Protein AF-0000000076131526 (afdb_homodimer)

Solvent-accessible surface area (backbone atoms only — not comparable to full-atom values): 26332 Å² total; per-residue (Å²): 131,82,72,80,67,79,78,56,76,52,78,87,65,63,41,66,44,86,69,46,76,31,70,65,86,39,47,42,30,48,16,34,36,66,45,84,87,48,29,35,40,35,21,14,35,76,71,15,29,39,41,30,22,38,71,86,49,45,79,68,53,67,37,82,45,100,38,30,42,24,18,37,30,66,38,59,74,54,42,28,35,43,32,20,13,24,95,30,91,54,31,29,35,39,31,29,30,62,86,79,58,37,80,68,50,72,46,79,51,94,40,39,26,19,12,36,32,76,53,81,68,22,42,37,32,32,21,42,65,52,8,34,32,35,30,36,68,84,79,63,48,73,48,76,42,27,72,56,68,31,70,74,73,22,22,34,27,66,55,92,66,32,35,38,35,26,33,36,91,76,24,30,39,40,33,23,34,73,78,41,45,78,74,44,71,41,72,46,66,90,72,36,23,40,25,27,15,33,30,46,49,96,67,43,38,33,41,32,22,7,28,78,54,14,30,31,37,37,30,36,70,81,54,77,48,71,43,80,66,43,35,50,92,75,70,38,52,42,25,34,17,35,30,60,38,72,54,72,40,29,39,38,39,27,17,21,78,71,28,35,30,39,34,24,38,60,88,130,82,72,80,68,78,78,56,77,52,78,88,65,62,42,66,43,84,70,46,76,31,68,65,85,40,46,41,30,47,15,35,35,67,45,84,87,48,29,36,38,34,21,14,35,77,72,15,27,38,41,32,22,38,72,87,48,44,80,67,53,66,38,81,45,99,37,32,42,22,19,37,32,68,38,59,74,55,41,28,36,41,31,20,12,25,94,31,92,54,33,31,35,40,31,30,30,61,87,78,59,38,79,68,49,73,45,80,50,94,39,38,24,20,12,36,33,76,54,81,70,23,42,38,32,33,21,41,64,52,8,34,33,36,31,36,70,84,78,62,50,75,48,77,40,26,73,56,69,31,68,74,71,24,22,33,26,63,56,92,66,33,34,37,36,26,33,37,89,77,26,29,39,38,34,22,34,76,79,39,46,79,75,43,69,41,73,47,67,91,74,36,22,39,25,27,17,34,29,48,48,96,68,43,38,33,42,32,23,8,28,78,54,15,28,30,37,36,29,38,70,81,54,79,50,71,44,80,66,43,35,49,92,74,71,37,50,42,25,33,19,34,30,60,38,73,56,72,41,29,40,39,40,29,18,22,79,72,25,35,30,40,35,24,39,59,89

Nearest PDB structures (foldseek):
  8suc-assembly1_A  TM=8.404E-01  e=1.034E-12  Caenorhabditis elegans
  7nyq-assembly1_A  TM=8.562E-01  e=6.542E-12  Drosophila melanogaster
  4zlr-assembly1_A  TM=7.953E-01  e=2.601E-12  Drosophila melanogaster
  5ex7-assembly1_A  TM=7.781E-01  e=1.196E-12  Drosophila melanogaster
  8pv4-assembly1_CU  TM=5.877E-01  e=6.198E-07  Thermochaetoides thermophila DSM 1495

Organism: Mytilus edulis (NCBI:txid6550)

pLDDT: mean 92.7, std 11.97, range [19.66, 98.88]

Structure (mmCIF, N/CA/C/O backbone):
data_AF-0000000076131526-model_v1
#
loop_
_entity.id
_entity.type
_entity.pdbx_description
1 polymer 'Uncharacterized protein'
#
loop_
_atom_site.group_PDB
_atom_site.id
_atom_site.type_symbol
_atom_site.label_atom_id
_atom_site.label_alt_id
_atom_site.label_comp_id
_atom_site.label_asym_id
_atom_site.label_entity_id
_atom_site.label_seq_id
_atom_site.pdbx_PDB_ins_code
_atom_site.Cartn_x
_atom_site.Cartn_y
_atom_site.Cartn_z
_atom_site.occupancy
_atom_site.B_iso_or_equiv
_atom_site.auth_seq_id
_atom_site.auth_comp_id
_atom_site.auth_asym_id
_atom_site.auth_atom_id
_atom_site.pdbx_PDB_model_num
ATOM 1 N N . MET A 1 1 ? 33.469 11.25 -7.633 1 19.66 1 MET A N 1
ATOM 2 C CA . MET A 1 1 ? 33.25 10.289 -6.555 1 19.66 1 MET A CA 1
ATOM 3 C C . MET A 1 1 ? 32.062 9.375 -6.891 1 19.66 1 MET A C 1
ATOM 5 O O . MET A 1 1 ? 31.016 9.836 -7.32 1 19.66 1 MET A O 1
ATOM 9 N N . MET A 1 2 ? 32.281 8.062 -7.137 1 20.73 2 MET A N 1
ATOM 10 C CA . MET A 1 2 ? 31.359 7.066 -7.664 1 20.73 2 MET A CA 1
ATOM 11 C C . MET A 1 2 ? 30.172 6.871 -6.719 1 20.73 2 MET A C 1
ATOM 13 O O . MET A 1 2 ? 30.359 6.695 -5.516 1 20.73 2 MET A O 1
ATOM 17 N N . VAL A 1 3 ? 29.125 7.43 -6.988 1 23.92 3 VAL A N 1
ATOM 18 C CA . VAL A 1 3 ? 27.891 7.285 -6.215 1 23.92 3 VAL A CA 1
ATOM 19 C C . VAL A 1 3 ? 27.672 5.816 -5.855 1 23.92 3 VAL A C 1
ATOM 21 O O . VAL A 1 3 ? 27.734 4.941 -6.723 1 23.92 3 VAL A O 1
ATOM 24 N N . PRO A 1 4 ? 27.875 5.504 -4.602 1 30.14 4 PRO A N 1
ATOM 25 C CA . PRO A 1 4 ? 27.797 4.078 -4.277 1 30.14 4 PRO A CA 1
ATOM 26 C C . PRO A 1 4 ? 26.531 3.412 -4.82 1 30.14 4 PRO A C 1
ATOM 28 O O . PRO A 1 4 ? 25.453 3.986 -4.734 1 30.14 4 PRO A O 1
ATOM 31 N N . THR A 1 5 ? 26.578 2.613 -5.855 1 31.25 5 THR A N 1
ATOM 32 C CA . THR A 1 5 ? 25.578 1.788 -6.523 1 31.25 5 THR A CA 1
ATOM 33 C C . THR A 1 5 ? 24.781 0.97 -5.512 1 31.25 5 THR A C 1
ATOM 35 O O . THR A 1 5 ? 25.359 0.249 -4.695 1 31.25 5 THR A O 1
ATOM 38 N N . VAL A 1 6 ? 23.797 1.406 -4.98 1 34.38 6 VAL A N 1
ATOM 39 C CA . VAL A 1 6 ? 22.953 0.551 -4.152 1 34.38 6 VAL A CA 1
ATOM 40 C C . VAL A 1 6 ? 23.109 -0.905 -4.586 1 34.38 6 VAL A C 1
ATOM 42 O O . VAL A 1 6 ? 22.875 -1.247 -5.742 1 34.38 6 VAL A O 1
ATOM 45 N N . GLN A 1 7 ? 23.969 -1.672 -3.98 1 39.41 7 GLN A N 1
ATOM 46 C CA . GLN A 1 7 ? 24.328 -3.047 -4.305 1 39.41 7 GLN A CA 1
ATOM 47 C C . GLN A 1 7 ? 23.078 -3.932 -4.418 1 39.41 7 GLN A C 1
ATOM 49 O O . GLN A 1 7 ? 22.406 -4.191 -3.42 1 39.41 7 GLN A O 1
ATOM 54 N N . LEU A 1 8 ? 22.297 -3.92 -5.477 1 50.59 8 LEU A N 1
ATOM 55 C CA . LEU A 1 8 ? 21.328 -4.914 -5.926 1 50.59 8 LEU A CA 1
ATOM 56 C C . LEU A 1 8 ? 21.781 -6.324 -5.578 1 50.59 8 LEU A C 1
ATOM 58 O O . LEU A 1 8 ? 22.938 -6.676 -5.812 1 50.59 8 LEU A O 1
ATOM 62 N N . ARG A 1 9 ? 21.172 -6.918 -4.562 1 59.69 9 ARG A N 1
ATOM 63 C CA . ARG A 1 9 ? 21.562 -8.305 -4.32 1 59.69 9 ARG A CA 1
ATOM 64 C C . ARG A 1 9 ? 21.625 -9.094 -5.625 1 59.69 9 ARG A C 1
ATOM 66 O O . ARG A 1 9 ? 20.625 -9.234 -6.316 1 59.69 9 ARG A O 1
ATOM 73 N N . SER A 1 10 ? 22.828 -9.344 -6.008 1 79.06 10 SER A N 1
ATOM 74 C CA . SER A 1 10 ? 23.062 -10.234 -7.137 1 79.06 10 SER A CA 1
ATOM 75 C C . SER A 1 10 ? 22.469 -11.617 -6.887 1 79.06 10 SER A C 1
ATOM 77 O O . SER A 1 10 ? 22.422 -12.078 -5.746 1 79.06 10 SER A O 1
ATOM 79 N N . ILE A 1 11 ? 21.719 -12.203 -7.93 1 87.12 11 ILE A N 1
ATOM 80 C CA . ILE A 1 11 ? 21.016 -13.469 -7.812 1 87.12 11 ILE A CA 1
ATOM 81 C C . ILE A 1 11 ? 21.953 -14.539 -7.262 1 87.12 11 ILE A C 1
ATOM 83 O O . ILE A 1 11 ? 21.5 -15.516 -6.656 1 87.12 11 ILE A O 1
ATOM 87 N N . GLU A 1 12 ? 23.312 -14.336 -7.336 1 88.81 12 GLU A N 1
ATOM 88 C CA . GLU A 1 12 ? 24.281 -15.336 -6.918 1 88.81 12 GLU A CA 1
ATOM 89 C C . GLU A 1 12 ? 24.344 -15.453 -5.398 1 88.81 12 GLU A C 1
ATOM 91 O O . GLU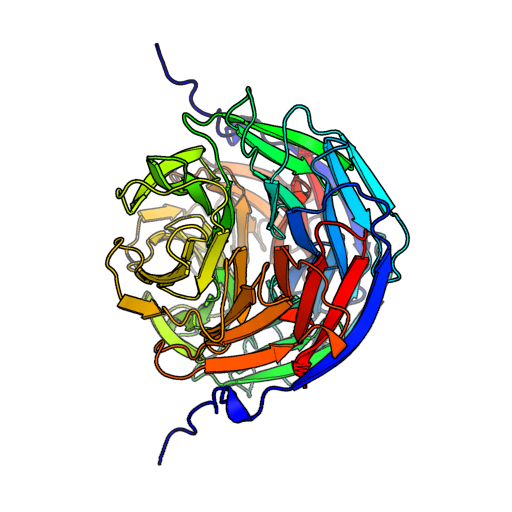 A 1 12 ? 24.719 -16.5 -4.867 1 88.81 12 GLU A O 1
ATOM 96 N N . ASN A 1 13 ? 23.922 -14.477 -4.754 1 89.56 13 ASN A N 1
ATOM 97 C CA . ASN A 1 13 ? 24.094 -14.461 -3.305 1 89.56 13 ASN A CA 1
ATOM 98 C C . ASN A 1 13 ? 22.766 -14.703 -2.59 1 89.56 13 ASN A C 1
ATOM 100 O O . ASN A 1 13 ? 22.703 -14.68 -1.358 1 89.56 13 ASN A O 1
ATOM 104 N N . ILE A 1 14 ? 21.75 -14.984 -3.273 1 94.44 14 ILE A N 1
ATOM 105 C CA . ILE A 1 14 ? 20.438 -15.156 -2.66 1 94.44 14 ILE A CA 1
ATOM 106 C C . ILE A 1 14 ? 20.281 -16.594 -2.182 1 94.44 14 ILE A C 1
ATOM 108 O O . ILE A 1 14 ? 20.5 -17.547 -2.947 1 94.44 14 ILE A O 1
ATOM 112 N N . LYS A 1 15 ? 20.016 -16.766 -0.944 1 94.44 15 LYS A N 1
ATOM 113 C CA . LYS A 1 15 ? 19.75 -18.062 -0.343 1 94.44 15 LYS A CA 1
ATOM 114 C C . LYS A 1 15 ? 18.422 -18.062 0.411 1 94.44 15 LYS A C 1
ATOM 116 O O . LYS A 1 15 ? 18.062 -17.062 1.037 1 94.44 15 LYS A O 1
ATOM 121 N N . LEU A 1 16 ? 17.75 -19.188 0.298 1 97.44 16 LEU A N 1
ATOM 122 C CA . LEU A 1 16 ? 16.484 -19.328 1 1 97.44 16 LEU A CA 1
ATOM 123 C C . LEU A 1 16 ? 16.562 -20.453 2.037 1 97.44 16 LEU A C 1
ATOM 125 O O . LEU A 1 16 ? 17.094 -21.516 1.762 1 97.44 16 LEU A O 1
ATOM 129 N N . THR A 1 17 ? 16.109 -20.141 3.219 1 97 17 THR A N 1
ATOM 130 C CA . THR A 1 17 ? 16.031 -21.125 4.289 1 97 17 THR A CA 1
ATOM 131 C C . THR A 1 17 ? 14.594 -21.281 4.781 1 97 17 THR A C 1
ATOM 133 O O . THR A 1 17 ? 13.859 -20.297 4.91 1 97 17 THR A O 1
ATOM 136 N N . LEU A 1 18 ? 14.234 -22.531 5.02 1 97.44 18 LEU A N 1
ATOM 137 C CA . LEU A 1 18 ? 12.867 -22.781 5.461 1 97.44 18 LEU A CA 1
ATOM 138 C C . LEU A 1 18 ? 12.609 -22.156 6.824 1 97.44 18 LEU A C 1
ATOM 140 O O . LEU A 1 18 ? 13.367 -22.359 7.77 1 97.44 18 LEU A O 1
ATOM 144 N N . HIS A 1 19 ? 11.625 -21.359 6.867 1 96.44 19 HIS A N 1
ATOM 145 C CA . HIS A 1 19 ? 11.203 -20.734 8.117 1 96.44 19 HIS A CA 1
ATOM 146 C C . HIS A 1 19 ? 10.07 -21.516 8.766 1 96.44 19 HIS A C 1
ATOM 148 O O . HIS A 1 19 ? 10.125 -21.828 9.961 1 96.44 19 HIS A O 1
ATOM 154 N N . LYS A 1 20 ? 9.086 -21.844 7.91 1 95.69 20 LYS A N 1
ATOM 155 C CA . LYS A 1 20 ? 7.898 -22.516 8.438 1 95.69 20 LYS A CA 1
ATOM 156 C C . LYS A 1 20 ? 7.117 -23.203 7.32 1 95.69 20 LYS A C 1
ATOM 158 O O . LYS A 1 20 ? 7.129 -22.75 6.176 1 95.69 20 LYS A O 1
ATOM 163 N N . THR A 1 21 ? 6.469 -24.281 7.684 1 96.44 21 THR A N 1
ATOM 164 C CA . THR A 1 21 ? 5.504 -24.938 6.812 1 96.44 21 THR A CA 1
ATOM 165 C C . THR A 1 21 ? 4.086 -24.766 7.348 1 96.44 21 THR A C 1
ATOM 167 O O . THR A 1 21 ? 3.842 -24.953 8.547 1 96.44 21 THR A O 1
ATOM 170 N N . ILE A 1 22 ? 3.191 -24.359 6.5 1 95.94 22 ILE A N 1
ATOM 171 C CA . ILE A 1 22 ? 1.797 -24.125 6.859 1 95.94 22 ILE A CA 1
ATOM 172 C C . ILE A 1 22 ? 0.922 -25.219 6.254 1 95.94 22 ILE A C 1
ATOM 174 O O . ILE A 1 22 ? 1.006 -25.5 5.055 1 95.94 22 ILE A O 1
ATOM 178 N N . ASN A 1 23 ? 0.152 -25.859 7.047 1 95.56 23 ASN A N 1
ATOM 179 C CA . ASN A 1 23 ? -0.915 -26.719 6.547 1 95.56 23 ASN A CA 1
ATOM 180 C C . ASN A 1 23 ? -2.16 -25.922 6.184 1 95.56 23 ASN A C 1
ATOM 182 O O . ASN A 1 23 ? -2.902 -25.484 7.066 1 95.56 23 ASN A O 1
ATOM 186 N N . THR A 1 24 ? -2.43 -25.766 4.953 1 93 24 THR A N 1
ATOM 187 C CA . THR A 1 24 ? -3.461 -24.844 4.484 1 93 24 THR A CA 1
ATOM 188 C C . THR A 1 24 ? -4.848 -25.469 4.629 1 93 24 THR A C 1
ATOM 190 O O . THR A 1 24 ? -5.859 -24.766 4.547 1 93 24 THR A O 1
ATOM 193 N N . LYS A 1 25 ? -4.938 -26.859 4.828 1 86.38 25 LYS A N 1
ATOM 194 C CA . LYS A 1 25 ? -6.195 -27.594 4.957 1 86.38 25 LYS A CA 1
ATOM 195 C C . LYS A 1 25 ? -7.105 -27.328 3.758 1 86.38 25 LYS A C 1
ATOM 197 O O . LYS A 1 25 ? -8.328 -27.469 3.857 1 86.38 25 LYS A O 1
ATOM 202 N N . GLY A 1 26 ? -6.566 -26.766 2.703 1 82 26 GLY A N 1
ATOM 203 C CA . GLY A 1 26 ? -7.324 -26.484 1.492 1 82 26 GLY A CA 1
ATOM 204 C C . GLY A 1 26 ? -7.145 -27.562 0.427 1 82 26 GLY A C 1
ATOM 205 O O . GLY A 1 26 ? -6.172 -28.312 0.458 1 82 26 GLY A O 1
ATOM 206 N N . GLU A 1 27 ? -8.117 -27.547 -0.435 1 84.06 27 GLU A N 1
ATOM 207 C CA . GLU A 1 27 ? -8.039 -28.453 -1.567 1 84.06 27 GLU A CA 1
ATOM 208 C C . GLU A 1 27 ? -7.641 -27.719 -2.846 1 84.06 27 GLU A C 1
ATOM 210 O O . GLU A 1 27 ? -8.414 -26.922 -3.373 1 84.06 27 GLU A O 1
ATOM 215 N N . ARG A 1 28 ? -6.43 -27.969 -3.293 1 93.56 28 ARG A N 1
ATOM 216 C CA . ARG A 1 28 ? -5.883 -27.375 -4.504 1 93.56 28 ARG A CA 1
ATOM 217 C C . ARG A 1 28 ? -5.66 -25.875 -4.316 1 93.56 28 ARG A C 1
ATOM 219 O O . ARG A 1 28 ? -6.441 -25.062 -4.816 1 93.56 28 ARG A O 1
ATOM 226 N N . ILE A 1 29 ? -4.633 -25.531 -3.689 1 97.31 29 ILE A N 1
ATOM 227 C CA . ILE A 1 29 ? -4.262 -24.141 -3.447 1 97.31 29 ILE A CA 1
ATOM 228 C C . ILE A 1 29 ? -3.646 -23.531 -4.711 1 97.31 29 ILE A C 1
ATOM 230 O O . ILE A 1 29 ? -2.639 -24.031 -5.215 1 97.31 29 ILE A O 1
ATOM 234 N N . VAL A 1 30 ? -4.266 -22.422 -5.184 1 97.62 30 VAL A N 1
ATOM 235 C CA . VAL A 1 30 ? -3.852 -21.938 -6.5 1 97.62 30 VAL A CA 1
ATOM 236 C C . VAL A 1 30 ? -3.371 -20.484 -6.395 1 97.62 30 VAL A C 1
ATOM 238 O O . VAL A 1 30 ? -2.793 -19.953 -7.34 1 97.62 30 VAL A O 1
ATOM 241 N N . GLY A 1 31 ? -3.555 -19.781 -5.297 1 98.25 31 GLY A N 1
ATOM 242 C CA . GLY A 1 31 ? -3.07 -18.438 -5.02 1 98.25 31 GLY A CA 1
ATOM 243 C C . GLY A 1 31 ? -2.656 -18.234 -3.572 1 98.25 31 GLY A C 1
ATOM 244 O O . GLY A 1 31 ? -3.18 -18.906 -2.676 1 98.25 31 GLY A O 1
ATOM 245 N N . CYS A 1 32 ? -1.707 -17.312 -3.387 1 98.31 32 CYS A N 1
ATOM 246 C CA . CYS A 1 32 ? -1.32 -16.984 -2.018 1 98.31 32 CYS A CA 1
ATOM 247 C C . CYS A 1 32 ? -0.725 -15.594 -1.935 1 98.31 32 CYS A C 1
ATOM 249 O O . CYS A 1 32 ? -0.198 -15.078 -2.924 1 98.31 32 CYS A O 1
ATOM 251 N N . CYS A 1 33 ? -0.903 -15.008 -0.796 1 98.06 33 CYS A N 1
ATOM 252 C CA . CYS A 1 33 ? -0.229 -13.75 -0.483 1 98.06 33 CYS A CA 1
ATOM 253 C C . CYS A 1 33 ? -0.116 -13.555 1.024 1 98.06 33 CYS A C 1
ATOM 255 O O . CYS A 1 33 ? -0.626 -14.359 1.801 1 98.06 33 CYS A O 1
ATOM 257 N N . MET A 1 34 ? 0.649 -12.594 1.367 1 95.38 34 MET A N 1
ATOM 258 C CA . MET A 1 34 ? 0.825 -12.242 2.771 1 95.38 34 MET A CA 1
ATOM 259 C C . MET A 1 34 ? 0.293 -10.836 3.051 1 95.38 34 MET A C 1
ATOM 261 O O . MET A 1 34 ? 0.473 -9.93 2.238 1 95.38 34 MET A O 1
ATOM 265 N N . LEU A 1 35 ? -0.295 -10.719 4.188 1 92.44 35 LEU A N 1
ATOM 266 C CA . LEU A 1 35 ? -0.812 -9.43 4.629 1 92.44 35 LEU A CA 1
ATOM 267 C C . LEU A 1 35 ? 0.229 -8.68 5.453 1 92.44 35 LEU A C 1
ATOM 269 O O . LEU A 1 35 ? 1.202 -9.273 5.922 1 92.44 35 LEU A O 1
ATOM 273 N N . SER A 1 36 ? -0.025 -7.422 5.684 1 83.81 36 SER A N 1
ATOM 274 C CA . SER A 1 36 ? 0.939 -6.562 6.359 1 83.81 36 SER A CA 1
ATOM 275 C C . SER A 1 36 ? 1.118 -6.969 7.816 1 83.81 36 SER A C 1
ATOM 277 O O . SER A 1 36 ? 2.156 -6.691 8.422 1 83.81 36 SER A O 1
ATOM 279 N N . ASP A 1 37 ? 0.172 -7.547 8.375 1 80.06 37 ASP A N 1
ATOM 280 C CA . ASP A 1 37 ? 0.254 -7.934 9.773 1 80.06 37 ASP A CA 1
ATOM 281 C C . ASP A 1 37 ? 0.803 -9.352 9.93 1 80.06 37 ASP A C 1
ATOM 283 O O . ASP A 1 37 ? 0.789 -9.914 11.023 1 80.06 37 ASP A O 1
ATOM 287 N N . GLY A 1 38 ? 1.217 -9.914 8.844 1 84.69 38 GLY A N 1
ATOM 288 C CA . GLY A 1 38 ? 1.855 -11.219 8.891 1 84.69 38 GLY A CA 1
ATOM 289 C C . GLY A 1 38 ? 0.91 -12.359 8.555 1 84.69 38 GLY A C 1
ATOM 290 O O . GLY A 1 38 ? 1.345 -13.492 8.359 1 84.69 38 GLY A O 1
ATOM 291 N N . ARG A 1 39 ? -0.377 -12.125 8.453 1 93.5 39 ARG A N 1
ATOM 292 C CA . ARG A 1 39 ? -1.314 -13.18 8.086 1 93.5 39 ARG A CA 1
ATOM 293 C C . ARG A 1 39 ? -1.067 -13.656 6.656 1 93.5 39 ARG A C 1
ATOM 295 O O . ARG A 1 39 ? -0.496 -12.93 5.84 1 93.5 39 ARG A O 1
ATOM 302 N N . LEU A 1 40 ? -1.484 -14.898 6.453 1 97 40 LEU A N 1
ATOM 303 C CA . LEU A 1 40 ? -1.342 -15.555 5.156 1 97 40 LEU A CA 1
ATOM 304 C C . LEU A 1 40 ? -2.707 -15.844 4.543 1 97 40 LEU A C 1
ATOM 306 O O . LEU A 1 40 ? -3.617 -16.312 5.234 1 97 40 LEU A O 1
ATOM 310 N N . ALA A 1 41 ? -2.846 -15.547 3.293 1 98.19 41 ALA A N 1
ATOM 311 C CA . ALA A 1 41 ? -4.102 -15.812 2.592 1 98.19 41 ALA A CA 1
ATOM 312 C C . ALA A 1 41 ? -3.887 -16.781 1.431 1 98.19 41 ALA A C 1
ATOM 314 O O . ALA A 1 41 ? -2.881 -16.688 0.722 1 98.19 41 ALA A O 1
ATOM 315 N N . PHE A 1 42 ? -4.824 -17.688 1.234 1 98.25 42 PHE A N 1
ATOM 316 C CA . PHE A 1 42 ? -4.766 -18.703 0.193 1 98.25 42 PHE A CA 1
ATOM 317 C C . PHE A 1 42 ? -6.102 -18.828 -0.525 1 98.25 42 PHE A C 1
ATOM 319 O O . PHE A 1 42 ? -7.16 -18.672 0.09 1 98.25 42 PHE A O 1
ATOM 326 N N . THR A 1 43 ? -6.059 -19.078 -1.775 1 97.81 43 THR A N 1
ATOM 327 C CA . THR A 1 43 ? -7.25 -19.484 -2.516 1 97.81 43 THR A CA 1
ATOM 328 C C . THR A 1 43 ? -7.289 -21 -2.689 1 97.81 43 THR A C 1
ATOM 330 O O . THR A 1 43 ? -6.344 -21.594 -3.211 1 97.81 43 THR A O 1
ATOM 333 N N . SER A 1 44 ? -8.352 -21.562 -2.238 1 96.5 44 SER A N 1
ATOM 334 C CA . SER A 1 44 ? -8.609 -22.984 -2.404 1 96.5 44 SER A CA 1
ATOM 335 C C . SER A 1 44 ? -9.656 -23.234 -3.492 1 96.5 44 SER A C 1
ATOM 337 O O . SER A 1 44 ? -10.836 -22.969 -3.297 1 96.5 44 SER A O 1
ATOM 339 N N . LEU A 1 45 ? -9.234 -23.844 -4.566 1 95.62 45 LEU A N 1
ATOM 340 C CA . LEU A 1 45 ? -10.055 -23.938 -5.77 1 95.62 45 LEU A CA 1
ATOM 341 C C . LEU A 1 45 ? -11.219 -24.906 -5.559 1 95.62 45 LEU A C 1
ATOM 343 O O . LEU A 1 45 ? -12.375 -24.562 -5.828 1 95.62 45 LEU A O 1
ATOM 347 N N . ASN A 1 46 ? -10.984 -26.062 -5.039 1 93.25 46 ASN A N 1
ATOM 348 C CA . ASN A 1 46 ? -11.992 -27.109 -4.973 1 93.25 46 ASN A CA 1
ATOM 349 C C . ASN A 1 46 ? -13.094 -26.766 -3.969 1 93.25 46 ASN A C 1
ATOM 351 O O . ASN A 1 46 ? -14.266 -27.062 -4.207 1 93.25 46 ASN A O 1
ATOM 355 N N . ASP A 1 47 ? -12.695 -26.172 -2.863 1 92.5 47 ASP A N 1
ATOM 356 C CA . ASP A 1 47 ? -13.711 -25.844 -1.869 1 92.5 47 ASP A CA 1
ATOM 357 C C . ASP A 1 47 ? -14.219 -24.406 -2.055 1 92.5 47 ASP A C 1
ATOM 359 O O . ASP A 1 47 ? -15.086 -23.953 -1.303 1 92.5 47 ASP A O 1
ATOM 363 N N . LYS A 1 48 ? -13.734 -23.703 -3.061 1 95.38 48 LYS A N 1
ATOM 364 C CA . LYS A 1 48 ? -14.148 -22.344 -3.424 1 95.38 48 LYS A CA 1
ATOM 365 C C . LYS A 1 48 ? -14.117 -21.422 -2.215 1 95.38 48 LYS A C 1
ATOM 367 O O . LYS A 1 48 ? -15.117 -20.766 -1.903 1 95.38 48 LYS A O 1
ATOM 372 N N . THR A 1 49 ? -12.93 -21.406 -1.621 1 96.88 49 THR A N 1
ATOM 373 C CA . THR A 1 49 ? -12.773 -20.641 -0.385 1 96.88 49 THR A CA 1
ATOM 374 C C . THR A 1 49 ? -11.469 -19.859 -0.391 1 96.88 49 THR A C 1
ATOM 376 O O . THR A 1 49 ? -10.492 -20.266 -1.006 1 96.88 49 THR A O 1
ATOM 379 N N . VAL A 1 50 ? -11.555 -18.672 0.164 1 98 50 VAL A N 1
ATOM 380 C CA . VAL A 1 50 ? -10.352 -17.969 0.592 1 98 50 VAL A CA 1
ATOM 381 C C . VAL A 1 50 ? -10.094 -18.234 2.07 1 98 50 VAL A C 1
ATOM 383 O O . VAL A 1 50 ? -10.977 -18.062 2.908 1 98 50 VAL A O 1
ATOM 386 N N . LYS A 1 51 ? -8.914 -18.672 2.354 1 97.88 51 LYS A N 1
ATOM 387 C CA . LYS A 1 51 ? -8.531 -19.016 3.721 1 97.88 51 LYS A CA 1
ATOM 388 C C . LYS A 1 51 ? -7.422 -18.094 4.219 1 97.88 51 LYS A C 1
ATOM 390 O O . LYS A 1 51 ? -6.414 -17.891 3.539 1 97.88 51 LYS A O 1
ATOM 395 N N . VAL A 1 52 ? -7.648 -17.562 5.375 1 97.81 52 VAL A N 1
ATOM 396 C CA . VAL A 1 52 ? -6.66 -16.672 5.973 1 97.81 52 VAL A CA 1
ATOM 397 C C . VAL A 1 52 ? -6.148 -17.281 7.281 1 97.81 52 VAL A C 1
ATOM 399 O O . VAL A 1 52 ? -6.941 -17.688 8.133 1 97.81 52 VAL A O 1
ATOM 402 N N . PHE A 1 53 ? -4.879 -17.281 7.371 1 96.69 53 PHE A N 1
ATOM 403 C CA . PHE A 1 53 ? -4.207 -17.859 8.523 1 96.69 53 PHE A CA 1
ATOM 404 C C . PHE A 1 53 ? -3.375 -16.812 9.258 1 96.69 53 PHE A C 1
ATOM 406 O O . PHE A 1 53 ? -2.898 -15.859 8.641 1 96.69 53 PHE A O 1
ATOM 413 N N . SER A 1 54 ? -3.234 -17.047 10.523 1 92.5 54 SER A N 1
ATOM 414 C CA . SER A 1 54 ? -2.273 -16.234 11.266 1 92.5 54 SER A CA 1
ATOM 415 C C . SER A 1 54 ? -0.842 -16.547 10.852 1 92.5 54 SER A C 1
ATOM 417 O O . SER A 1 54 ? -0.601 -17.547 10.148 1 92.5 54 SER A O 1
ATOM 419 N N . GLU A 1 55 ? 0.075 -15.75 11.312 1 85.75 55 GLU A N 1
ATOM 420 C CA . GLU A 1 55 ? 1.49 -15.969 11.023 1 85.75 55 GLU A CA 1
ATOM 421 C C . GLU A 1 55 ? 1.97 -17.297 11.609 1 85.75 55 GLU A C 1
ATOM 423 O O . GLU A 1 55 ? 2.947 -17.875 11.125 1 85.75 55 GLU A O 1
ATOM 428 N N . LYS A 1 56 ? 1.284 -17.797 12.586 1 87.38 56 LYS A N 1
ATOM 429 C CA . LYS A 1 56 ? 1.646 -19.062 13.242 1 87.38 56 LYS A CA 1
ATOM 430 C C . LYS A 1 56 ? 0.994 -20.25 12.539 1 87.38 56 LYS A C 1
ATOM 432 O O . LYS A 1 56 ? 1.234 -21.391 12.906 1 87.38 56 LYS A O 1
ATOM 437 N N . GLY A 1 57 ? 0.224 -19.953 11.539 1 88.19 57 GLY A N 1
ATOM 438 C CA . GLY A 1 57 ? -0.381 -21.031 10.766 1 88.19 57 GLY A CA 1
ATOM 439 C C . GLY A 1 57 ? -1.725 -21.469 11.312 1 88.19 57 GLY A C 1
ATOM 440 O O . GLY A 1 57 ? -2.203 -22.562 10.984 1 88.19 57 GLY A O 1
ATOM 441 N N . VAL A 1 58 ? -2.25 -20.656 12.203 1 92.44 58 VAL A N 1
ATOM 442 C CA . VAL A 1 58 ? -3.574 -20.953 12.742 1 92.44 58 VAL A CA 1
ATOM 443 C C . VAL A 1 58 ? -4.641 -20.297 11.867 1 92.44 58 VAL A C 1
ATOM 445 O O . VAL A 1 58 ? -4.504 -19.125 11.477 1 92.44 58 VAL A O 1
ATOM 448 N N . ASN A 1 59 ? -5.645 -21.078 11.586 1 94.06 59 ASN A N 1
ATOM 449 C CA . ASN A 1 59 ? -6.723 -20.531 10.773 1 94.06 59 ASN A CA 1
ATOM 450 C C . ASN A 1 59 ? -7.383 -19.344 11.453 1 94.06 59 ASN A C 1
ATOM 452 O O . ASN A 1 59 ? -7.816 -19.438 12.602 1 94.06 59 ASN A O 1
ATOM 456 N N . ASP A 1 60 ? -7.43 -18.266 10.812 1 95.62 60 ASP A N 1
ATOM 457 C CA . ASP A 1 60 ? -8.094 -17.062 11.32 1 95.62 60 ASP A CA 1
ATOM 458 C C . ASP A 1 60 ? -9.555 -17.016 10.883 1 95.62 60 ASP A C 1
ATOM 460 O O . ASP A 1 60 ? -10.461 -17.031 11.719 1 95.62 60 ASP A O 1
ATOM 464 N N . PHE A 1 61 ? -9.797 -16.953 9.555 1 97.06 61 PHE A N 1
ATOM 465 C CA . PHE A 1 61 ? -11.148 -17.031 9.023 1 97.06 61 PHE A CA 1
ATOM 466 C C . PHE A 1 61 ? -11.141 -17.5 7.578 1 97.06 61 PHE A C 1
ATOM 468 O O . PHE A 1 61 ? -10.078 -17.625 6.969 1 97.06 61 PHE A O 1
ATOM 475 N N . GLU A 1 62 ? -12.32 -17.812 7.082 1 97.81 62 GLU A N 1
ATOM 476 C CA . GLU A 1 62 ? -12.516 -18.234 5.699 1 97.81 62 GLU A CA 1
ATOM 477 C C . GLU A 1 62 ? -13.719 -17.531 5.07 1 97.81 62 GLU A C 1
ATOM 479 O O . GLU A 1 62 ? -14.664 -17.172 5.766 1 97.81 62 GLU A O 1
ATOM 484 N N . VAL A 1 63 ? -13.609 -17.281 3.848 1 98.19 63 VAL A N 1
ATOM 485 C CA . VAL A 1 63 ? -14.711 -16.703 3.086 1 98.19 63 VAL A CA 1
ATOM 486 C C . VAL A 1 63 ? -15.047 -17.594 1.893 1 98.19 63 VAL A C 1
ATOM 488 O O . VAL A 1 63 ? -14.172 -17.891 1.072 1 98.19 63 VAL A O 1
ATOM 491 N N . LYS A 1 64 ? -16.25 -18.062 1.79 1 97.31 64 LYS A N 1
ATOM 492 C CA . LYS A 1 64 ? -16.703 -18.812 0.615 1 97.31 64 LYS A CA 1
ATOM 493 C C . LYS A 1 64 ? -16.875 -17.875 -0.586 1 97.31 64 LYS A C 1
ATOM 495 O O . LYS A 1 64 ? -17.438 -16.797 -0.463 1 97.31 64 LYS A O 1
ATOM 500 N N . ILE A 1 65 ? -16.406 -18.312 -1.662 1 95.38 65 ILE A N 1
ATOM 501 C CA . ILE A 1 65 ? -16.438 -17.547 -2.9 1 95.38 65 ILE A CA 1
ATOM 502 C C . ILE A 1 65 ? -17.422 -18.172 -3.879 1 95.38 65 ILE A C 1
ATOM 504 O O . ILE A 1 65 ? -17.406 -19.391 -4.086 1 95.38 65 ILE A O 1
ATOM 508 N N . PRO A 1 66 ? -18.297 -17.344 -4.504 1 93.12 66 PRO A N 1
ATOM 509 C CA . PRO A 1 66 ? -19.328 -17.891 -5.391 1 93.12 66 PRO A CA 1
ATOM 510 C C . PRO A 1 66 ? -18.75 -18.359 -6.73 1 93.12 66 PRO A C 1
ATOM 512 O O . PRO A 1 66 ? -19.469 -19 -7.512 1 93.12 66 PRO A O 1
ATOM 515 N N . CYS A 1 67 ? -17.562 -18.109 -7.023 1 94 67 CYS A N 1
ATOM 516 C CA . CYS A 1 67 ? -16.906 -18.531 -8.25 1 94 67 CYS A CA 1
ATOM 517 C C . CYS A 1 67 ? -15.695 -19.406 -7.941 1 94 67 CYS A C 1
ATOM 519 O O . CYS A 1 67 ? -15.484 -19.797 -6.789 1 94 67 CYS A O 1
ATOM 521 N N . ASN A 1 68 ? -15.047 -19.812 -9.031 1 95.38 68 ASN A N 1
ATOM 522 C CA . ASN A 1 68 ? -13.797 -20.547 -8.875 1 95.38 68 ASN A CA 1
ATOM 523 C C . ASN A 1 68 ? -12.617 -19.609 -8.641 1 95.38 68 ASN A C 1
ATOM 525 O O . ASN A 1 68 ? -12.078 -19.031 -9.586 1 95.38 68 ASN A O 1
ATOM 529 N N . PRO A 1 69 ? -12.203 -19.484 -7.391 1 96.75 69 PRO A N 1
ATOM 530 C CA . PRO A 1 69 ? -11.086 -18.562 -7.148 1 96.75 69 PRO A CA 1
ATOM 531 C C . PRO A 1 69 ? -9.781 -19.047 -7.785 1 96.75 69 PRO A C 1
ATOM 533 O O . PRO A 1 69 ? -9.516 -20.25 -7.828 1 96.75 69 PRO A O 1
ATOM 536 N N . PHE A 1 70 ? -9 -18.172 -8.266 1 97.56 70 PHE A N 1
ATOM 537 C CA . PHE A 1 70 ? -7.715 -18.547 -8.844 1 97.56 70 PHE A CA 1
ATOM 538 C C . PHE A 1 70 ? -6.574 -17.844 -8.109 1 97.56 70 PHE A C 1
ATOM 540 O O . PHE A 1 70 ? -6.148 -18.281 -7.043 1 97.56 70 PHE A O 1
ATOM 547 N N . ASP A 1 71 ? -6.188 -16.594 -8.461 1 98.62 71 ASP A N 1
ATOM 548 C CA . ASP A 1 71 ? -5.094 -15.891 -7.809 1 98.62 71 ASP A CA 1
ATOM 549 C C . ASP A 1 71 ? -5.625 -14.82 -6.852 1 98.62 71 ASP A C 1
ATOM 551 O O . ASP A 1 71 ? -6.82 -14.523 -6.852 1 98.62 71 ASP A O 1
ATOM 555 N N . ILE A 1 72 ? -4.754 -14.328 -6.004 1 98.75 72 ILE A N 1
ATOM 556 C CA . ILE A 1 72 ? -5.172 -13.445 -4.922 1 98.75 72 ILE A CA 1
ATOM 557 C C . ILE A 1 72 ? -4.098 -12.391 -4.676 1 98.75 72 ILE A C 1
ATOM 559 O O . ILE A 1 72 ? -2.902 -12.672 -4.777 1 98.75 72 ILE A O 1
ATOM 563 N N . VAL A 1 73 ? -4.52 -11.172 -4.355 1 98.44 73 VAL A N 1
ATOM 564 C CA . VAL A 1 73 ? -3.586 -10.109 -4.016 1 98.44 73 VAL A CA 1
ATOM 565 C C . VAL A 1 73 ? -4.156 -9.258 -2.881 1 98.44 73 VAL A C 1
ATOM 567 O O . VAL A 1 73 ? -5.375 -9.109 -2.766 1 98.44 73 VAL A O 1
ATOM 570 N N . TYR A 1 74 ? -3.258 -8.789 -2.09 1 96.75 74 TYR A N 1
ATOM 571 C CA . TYR A 1 74 ? -3.6 -7.977 -0.928 1 96.75 74 TYR A CA 1
ATOM 572 C C . TYR A 1 74 ? -3.465 -6.492 -1.241 1 96.75 74 TYR A C 1
ATOM 574 O O . TYR A 1 74 ? -2.426 -6.047 -1.733 1 96.75 74 TYR A O 1
ATOM 582 N N . ASN A 1 75 ? -4.555 -5.734 -1 1 93.88 75 ASN A N 1
ATOM 583 C CA . ASN A 1 75 ? -4.539 -4.277 -1.018 1 93.88 75 ASN A CA 1
ATOM 584 C C . ASN A 1 75 ? -4.457 -3.699 0.392 1 93.88 75 ASN A C 1
ATOM 586 O O . ASN A 1 75 ? -5.477 -3.549 1.067 1 93.88 75 ASN A O 1
ATOM 590 N N . CYS A 1 76 ? -3.361 -3.305 0.751 1 88.06 76 CYS A N 1
ATOM 591 C CA . CYS A 1 76 ? -3.137 -2.875 2.127 1 88.06 76 CYS A CA 1
ATOM 592 C C . CYS A 1 76 ? -3.783 -1.52 2.387 1 88.06 76 CYS A C 1
ATOM 594 O O . CYS A 1 76 ? -4.23 -1.244 3.5 1 88.06 76 CYS A O 1
ATOM 596 N N . GLU A 1 77 ? -3.85 -0.683 1.404 1 83.31 77 GLU A N 1
ATOM 597 C CA . GLU A 1 77 ? -4.438 0.642 1.576 1 83.31 77 GLU A CA 1
ATOM 598 C C . GLU A 1 77 ? -5.918 0.544 1.934 1 83.31 77 GLU A C 1
ATOM 600 O O . GLU A 1 77 ? -6.402 1.276 2.801 1 83.31 77 GLU A O 1
ATOM 605 N N . ASP A 1 78 ? -6.566 -0.323 1.304 1 86.88 78 ASP A N 1
ATOM 606 C CA . ASP A 1 78 ? -8 -0.485 1.523 1 86.88 78 ASP A CA 1
ATOM 607 C C . ASP A 1 78 ? -8.281 -1.625 2.5 1 86.88 78 ASP A C 1
ATOM 609 O O . ASP A 1 78 ? -9.43 -1.844 2.893 1 86.88 78 ASP A O 1
ATOM 613 N N . ASN A 1 79 ? -7.258 -2.318 2.883 1 89.56 79 ASN A N 1
ATOM 614 C CA . ASN A 1 79 ? -7.379 -3.496 3.736 1 89.56 79 ASN A CA 1
ATOM 615 C C . ASN A 1 79 ? -8.344 -4.52 3.145 1 89.56 79 ASN A C 1
ATOM 617 O O . ASN A 1 79 ? -9.297 -4.941 3.811 1 89.56 79 ASN A O 1
ATOM 621 N N . THR A 1 80 ? -8.086 -4.863 1.908 1 95.06 80 THR A N 1
ATOM 622 C CA . THR A 1 80 ? -8.93 -5.809 1.184 1 95.06 80 THR A CA 1
ATOM 623 C C . THR A 1 80 ? -8.07 -6.832 0.44 1 95.06 80 THR A C 1
ATOM 625 O O . THR A 1 80 ? -6.859 -6.652 0.302 1 95.06 80 THR A O 1
ATOM 628 N N . LEU A 1 81 ? -8.695 -7.938 0.076 1 97.94 81 LEU A N 1
ATOM 629 C CA . LEU A 1 81 ? -8.148 -8.922 -0.856 1 97.94 81 LEU A CA 1
ATOM 630 C C . LEU A 1 81 ? -8.906 -8.891 -2.178 1 97.94 81 LEU A C 1
ATOM 632 O O . LEU A 1 81 ? -10.133 -8.766 -2.193 1 97.94 81 LEU A O 1
ATOM 636 N N . ALA A 1 82 ? -8.18 -8.953 -3.252 1 98.56 82 ALA A N 1
ATOM 637 C CA . ALA A 1 82 ? -8.781 -9.156 -4.566 1 98.56 82 ALA A CA 1
ATOM 638 C C . ALA A 1 82 ? -8.508 -10.57 -5.078 1 98.56 82 ALA A C 1
ATOM 640 O O . ALA A 1 82 ? -7.375 -11.047 -5.031 1 98.56 82 ALA A O 1
ATOM 641 N N . VAL A 1 83 ? -9.523 -11.242 -5.535 1 98.5 83 VAL A N 1
ATOM 642 C CA . VAL A 1 83 ? -9.438 -12.625 -5.973 1 98.5 83 VAL A CA 1
ATOM 643 C C . VAL A 1 83 ? -9.945 -12.75 -7.406 1 98.5 83 VAL A C 1
ATOM 645 O O . VAL A 1 83 ? -11.07 -12.352 -7.711 1 98.5 83 VAL A O 1
ATOM 648 N N . SER A 1 84 ? -9.133 -13.289 -8.266 1 98.12 84 SER A N 1
ATOM 649 C CA . SER A 1 84 ? -9.578 -13.547 -9.633 1 98.12 84 SER A CA 1
ATOM 650 C C . SER A 1 84 ? -10.406 -14.82 -9.711 1 98.12 84 SER A C 1
ATOM 652 O O . SER A 1 84 ? -10.32 -15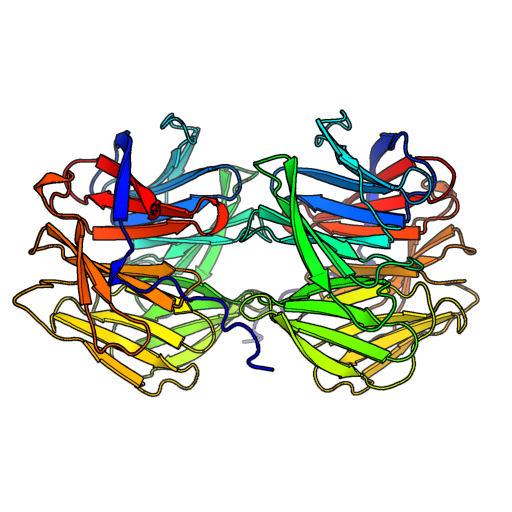.68 -8.828 1 98.12 84 SER A O 1
ATOM 654 N N . SER A 1 85 ? -11.234 -15.055 -10.758 1 92.56 85 SER A N 1
ATOM 655 C CA . SER A 1 85 ? -12.258 -16.094 -10.766 1 92.56 85 SER A CA 1
ATOM 656 C C . SER A 1 85 ? -11.891 -17.219 -11.727 1 92.56 85 SER A C 1
ATOM 658 O O . SER A 1 85 ? -12.695 -18.125 -11.961 1 92.56 85 SER A O 1
ATOM 660 N N . GLY A 1 86 ? -10.797 -17.281 -12.258 1 89.25 86 GLY A N 1
ATOM 661 C CA . GLY A 1 86 ? -10.406 -18.406 -13.094 1 89.25 86 GLY A CA 1
ATOM 662 C C . GLY A 1 86 ? -11.492 -18.844 -14.055 1 89.25 86 GLY A C 1
ATOM 663 O O . GLY A 1 86 ? -12.148 -18 -14.68 1 89.25 86 GLY A O 1
ATOM 664 N N . SER A 1 87 ? -11.594 -20.203 -14.164 1 84.81 87 SER A N 1
ATOM 665 C CA . SER A 1 87 ? -12.57 -20.797 -15.07 1 84.81 87 SER A CA 1
ATOM 666 C C . SER A 1 87 ? -13.945 -20.875 -14.414 1 84.81 87 SER A C 1
ATOM 668 O O . SER A 1 87 ? -14.406 -21.969 -14.047 1 84.81 87 SER A O 1
ATOM 670 N N . SER A 1 88 ? -14.516 -19.75 -14.164 1 82.31 88 SER A N 1
ATOM 671 C CA . SER A 1 88 ? -15.836 -19.688 -13.531 1 82.31 88 SER A CA 1
ATOM 672 C C . SER A 1 88 ? -16.906 -19.25 -14.523 1 82.31 88 SER A C 1
ATOM 674 O O . SER A 1 88 ? -16.594 -18.703 -15.578 1 82.31 88 SER A O 1
ATOM 676 N N . GLU A 1 89 ? -18.125 -19.609 -14.156 1 82.12 89 GLU A N 1
ATOM 677 C CA . GLU A 1 89 ? -19.25 -19.062 -14.914 1 82.12 89 GLU A CA 1
ATOM 678 C C . GLU A 1 89 ? -19.359 -17.562 -14.727 1 82.12 89 GLU A C 1
ATOM 680 O O . GLU A 1 89 ? -19.594 -16.828 -15.688 1 82.12 89 GLU A O 1
ATOM 685 N N . GLU A 1 90 ? -19.078 -17.219 -13.539 1 88.75 90 GLU A N 1
ATOM 686 C CA . GLU A 1 90 ? -19.078 -15.789 -13.273 1 88.75 90 GLU A CA 1
ATOM 687 C C . GLU A 1 90 ? -17.703 -15.172 -13.539 1 88.75 90 GLU A C 1
ATOM 689 O O . GLU A 1 90 ? -16.719 -15.562 -12.914 1 88.75 90 GLU A O 1
ATOM 694 N N . LEU A 1 91 ? -17.688 -14.281 -14.5 1 93.69 91 LEU A N 1
ATOM 695 C CA . LEU A 1 91 ? -16.469 -13.57 -14.867 1 93.69 91 LEU A CA 1
ATOM 696 C C . LEU A 1 91 ? -16.312 -12.312 -14.016 1 93.69 91 LEU A C 1
ATOM 698 O O . LEU A 1 91 ? -16.984 -11.305 -14.258 1 93.69 91 LEU A O 1
ATOM 702 N N . CYS A 1 92 ? -15.43 -12.406 -13.008 1 96.44 92 CYS A N 1
ATOM 703 C CA . CYS A 1 92 ? -15.391 -11.281 -12.086 1 96.44 92 CYS A CA 1
ATOM 704 C C . CYS A 1 92 ? -14.094 -11.281 -11.273 1 96.44 92 CYS A C 1
ATOM 706 O O . CYS A 1 92 ? -13.273 -12.188 -11.422 1 96.44 92 CYS A O 1
ATOM 708 N N . ILE A 1 93 ? -13.875 -10.289 -10.617 1 98 93 ILE A N 1
ATOM 709 C CA . ILE A 1 93 ? -12.953 -10.188 -9.492 1 98 93 ILE A CA 1
ATOM 710 C C . ILE A 1 93 ? -13.727 -9.922 -8.203 1 98 93 ILE A C 1
ATOM 712 O O . ILE A 1 93 ? -14.586 -9.039 -8.164 1 98 93 ILE A O 1
ATOM 716 N N . ILE A 1 94 ? -13.445 -10.672 -7.219 1 97.94 94 ILE A N 1
ATOM 717 C CA . ILE A 1 94 ? -14.109 -10.523 -5.93 1 97.94 94 ILE A CA 1
ATOM 718 C C . ILE A 1 94 ? -13.219 -9.727 -4.977 1 97.94 94 ILE A C 1
ATOM 720 O O . ILE A 1 94 ? -12.031 -10.016 -4.848 1 97.94 94 ILE A O 1
ATOM 724 N N . ILE A 1 95 ? -13.805 -8.773 -4.359 1 98 95 ILE A N 1
ATOM 725 C CA . ILE A 1 95 ? -13.117 -7.992 -3.34 1 98 95 ILE A CA 1
ATOM 726 C C . ILE A 1 95 ? -13.617 -8.391 -1.955 1 98 95 ILE A C 1
ATOM 728 O O . ILE A 1 95 ? -14.82 -8.359 -1.69 1 98 95 ILE A O 1
ATOM 732 N N . ILE A 1 96 ? -12.688 -8.75 -1.089 1 98.06 96 ILE A N 1
ATOM 733 C CA . ILE A 1 96 ? -13.008 -9.188 0.265 1 98.06 96 ILE A CA 1
ATOM 734 C C . ILE A 1 96 ? -12.562 -8.125 1.27 1 98.06 96 ILE A C 1
ATOM 736 O O . ILE A 1 96 ? -11.414 -7.668 1.229 1 98.06 96 ILE A O 1
ATOM 740 N N . ASP A 1 97 ? -13.43 -7.738 2.117 1 95.44 97 ASP A N 1
ATOM 741 C CA . ASP A 1 97 ? -13.117 -6.848 3.229 1 95.44 97 ASP A CA 1
ATOM 742 C C . ASP A 1 97 ? -12.484 -7.613 4.387 1 95.44 97 ASP A C 1
ATOM 744 O O . ASP A 1 97 ? -13.117 -8.484 4.98 1 95.44 97 ASP A O 1
ATOM 748 N N . LEU A 1 98 ? -11.312 -7.25 4.762 1 93.56 98 LEU A N 1
ATOM 749 C CA . LEU A 1 98 ? -10.578 -8.023 5.758 1 93.56 98 LEU A CA 1
ATOM 750 C C . LEU A 1 98 ? -11.055 -7.684 7.168 1 93.56 98 LEU A C 1
ATOM 752 O O . LEU A 1 98 ? -10.898 -8.492 8.086 1 93.56 98 LEU A O 1
ATOM 756 N N . LYS A 1 99 ? -11.531 -6.496 7.348 1 87.44 99 LYS A N 1
ATOM 757 C CA . LYS A 1 99 ? -12.062 -6.121 8.656 1 87.44 99 LYS A CA 1
ATOM 758 C C . LYS A 1 99 ? -13.375 -6.848 8.938 1 87.44 99 LYS A C 1
ATOM 760 O O . LYS A 1 99 ? -13.555 -7.426 10.008 1 87.44 99 LYS A O 1
ATOM 765 N N . ARG A 1 100 ? -14.297 -6.859 8 1 92.38 100 ARG A N 1
ATOM 766 C CA . ARG A 1 100 ? -15.602 -7.496 8.156 1 92.38 100 ARG A CA 1
ATOM 767 C C . ARG A 1 100 ? -15.523 -8.984 7.82 1 92.38 100 ARG A C 1
ATOM 769 O O . ARG A 1 100 ? -16.453 -9.734 8.117 1 92.38 100 ARG A O 1
ATOM 776 N N . LYS A 1 101 ? -14.453 -9.43 7.211 1 96.06 101 LYS A N 1
ATOM 777 C CA . LYS A 1 101 ? -14.227 -10.82 6.836 1 96.06 101 LYS A CA 1
ATOM 778 C C . LYS A 1 101 ? -15.336 -11.336 5.926 1 96.06 101 LYS A C 1
ATOM 780 O O . LYS A 1 101 ? -15.883 -12.422 6.152 1 96.06 101 LYS A O 1
ATOM 785 N N . GLN A 1 102 ? -15.695 -10.516 4.984 1 97.56 102 GLN A N 1
ATOM 786 C CA . GLN A 1 102 ? -16.734 -10.867 4.031 1 97.56 102 GLN A CA 1
ATOM 787 C C . GLN A 1 102 ? -16.484 -10.219 2.672 1 97.56 102 GLN A C 1
ATOM 789 O O . GLN A 1 102 ? -15.641 -9.336 2.547 1 97.56 102 GLN A O 1
ATOM 794 N N . ILE A 1 103 ? -17.25 -10.727 1.688 1 97.75 103 ILE A N 1
ATOM 795 C CA . ILE A 1 103 ? -17.172 -10.133 0.359 1 97.75 103 ILE A CA 1
ATOM 796 C C . ILE A 1 103 ? -17.703 -8.703 0.403 1 97.75 103 ILE A C 1
ATOM 798 O O . ILE A 1 103 ? -18.828 -8.461 0.876 1 97.75 103 ILE A O 1
ATOM 802 N N . LYS A 1 104 ? -16.906 -7.797 -0.012 1 96.44 104 LYS A N 1
ATOM 803 C CA . LYS A 1 104 ? -17.266 -6.383 -0.061 1 96.44 104 LYS A CA 1
ATOM 804 C C . LYS A 1 104 ? -17.984 -6.039 -1.365 1 96.44 104 LYS A C 1
ATOM 806 O O . LYS A 1 104 ? -18.953 -5.285 -1.364 1 96.44 104 LYS A O 1
ATOM 811 N N . LYS A 1 105 ? -17.469 -6.559 -2.467 1 96.06 105 LYS A N 1
ATOM 812 C CA . LYS A 1 105 ? -18.047 -6.289 -3.775 1 96.06 105 LYS A CA 1
ATOM 813 C C . LYS A 1 105 ? -17.484 -7.23 -4.836 1 96.06 105 LYS A C 1
ATOM 815 O O . LYS A 1 105 ? -16.5 -7.934 -4.59 1 96.06 105 LYS A O 1
ATOM 820 N N . THR A 1 106 ? -18.156 -7.258 -5.953 1 96.5 106 THR A N 1
ATOM 821 C CA . THR A 1 106 ? -17.766 -8.008 -7.141 1 96.5 106 THR A CA 1
ATOM 822 C C . THR A 1 106 ? -17.609 -7.078 -8.336 1 96.5 106 THR A C 1
ATOM 824 O O . THR A 1 106 ? -18.469 -6.25 -8.609 1 96.5 106 THR A O 1
ATOM 827 N N . ILE A 1 107 ? -16.5 -7.148 -8.977 1 97.12 107 ILE A N 1
ATOM 828 C CA . ILE A 1 107 ? -16.266 -6.402 -10.211 1 97.12 107 ILE A CA 1
ATOM 829 C C . ILE A 1 107 ? -16.5 -7.305 -11.414 1 97.12 107 ILE A C 1
ATOM 831 O O . ILE A 1 107 ? -15.805 -8.305 -11.594 1 97.12 107 ILE A O 1
ATOM 835 N N . SER A 1 108 ? -17.375 -6.988 -12.227 1 95.81 108 SER A N 1
ATOM 836 C CA . SER A 1 108 ? -17.719 -7.809 -13.383 1 95.81 108 SER A CA 1
ATOM 837 C C . SER A 1 108 ? -16.688 -7.648 -14.5 1 95.81 108 SER A C 1
ATOM 839 O O . SER A 1 108 ? -16.219 -6.539 -14.766 1 95.81 108 SER A O 1
ATOM 841 N N . LEU A 1 109 ? -16.375 -8.742 -15.086 1 96.06 109 LEU A N 1
ATOM 842 C CA . LEU A 1 109 ? -15.445 -8.766 -16.219 1 96.06 109 LEU A CA 1
ATOM 843 C C . LEU A 1 109 ? -16.094 -9.383 -17.453 1 96.06 109 LEU A C 1
ATOM 845 O O . LEU A 1 109 ? -17.25 -9.828 -17.391 1 96.06 109 LEU A O 1
ATOM 849 N N . ASP A 1 110 ? -15.344 -9.32 -18.562 1 92.81 110 ASP A N 1
ATOM 850 C CA . ASP A 1 110 ? -15.852 -9.898 -19.812 1 92.81 110 ASP A CA 1
ATOM 851 C C . ASP A 1 110 ? -15.023 -11.102 -20.234 1 92.81 110 ASP A C 1
ATOM 853 O O . ASP A 1 110 ? -15.141 -11.57 -21.375 1 92.81 110 ASP A O 1
ATOM 857 N N . SER A 1 111 ? -14.148 -11.555 -19.422 1 92.12 111 SER A N 1
ATOM 858 C CA . SER A 1 111 ? -13.336 -12.742 -19.672 1 92.12 111 SER A CA 1
ATOM 859 C C . SER A 1 111 ? -12.922 -13.406 -18.359 1 92.12 111 SER A C 1
ATOM 861 O O . SER A 1 111 ? -13.031 -12.797 -17.297 1 92.12 111 SER A O 1
ATOM 863 N N . PHE A 1 112 ? -12.477 -14.703 -18.547 1 94.62 112 PHE A N 1
ATOM 864 C CA . PHE A 1 112 ? -11.812 -15.328 -17.406 1 94.62 112 PHE A CA 1
ATOM 865 C C . PHE A 1 112 ? -10.617 -14.492 -16.953 1 94.62 112 PHE A C 1
ATOM 867 O O . PHE A 1 112 ? -9.938 -13.875 -17.766 1 94.62 112 PHE A O 1
ATOM 874 N N . SER A 1 113 ? -10.398 -14.492 -15.664 1 96.5 113 SER A N 1
ATOM 875 C CA . SER A 1 113 ? -9.25 -13.812 -15.078 1 96.5 113 SER A CA 1
ATOM 876 C C . SER A 1 113 ? -8.383 -14.781 -14.281 1 96.5 113 SER A C 1
ATOM 878 O O . SER A 1 113 ? -8.898 -15.617 -13.539 1 96.5 113 SER A O 1
ATOM 880 N N . TRP A 1 114 ? -7.102 -14.625 -14.445 1 97.5 114 TRP A N 1
ATOM 881 C CA . TRP A 1 114 ? -6.164 -15.562 -13.844 1 97.5 114 TRP A CA 1
ATOM 882 C C . TRP A 1 114 ? -5.219 -14.859 -12.875 1 97.5 114 TRP A C 1
ATOM 884 O O . TRP A 1 114 ? -5.652 -14.344 -11.836 1 97.5 114 TRP A O 1
ATOM 894 N N . GLY A 1 115 ? -3.908 -14.773 -13.203 1 98.5 115 GLY A N 1
ATOM 895 C CA . GLY A 1 115 ? -2.994 -14.047 -12.336 1 98.5 115 GLY A CA 1
ATOM 896 C C . GLY A 1 115 ? -3.418 -12.609 -12.094 1 98.5 115 GLY A C 1
ATOM 897 O O . GLY A 1 115 ? -3.914 -11.945 -13 1 98.5 115 GLY A O 1
ATOM 898 N N . ILE A 1 116 ? -3.23 -12.156 -10.867 1 98.69 116 ILE A N 1
ATOM 899 C CA . ILE A 1 116 ? -3.645 -10.805 -10.5 1 98.69 116 ILE A CA 1
ATOM 900 C C . ILE A 1 116 ? -2.6 -10.18 -9.578 1 98.69 116 ILE A C 1
ATOM 902 O O . ILE A 1 116 ? -2.027 -10.859 -8.719 1 98.69 116 ILE A O 1
ATOM 906 N N . VAL A 1 117 ? -2.348 -8.906 -9.758 1 98.31 117 VAL A N 1
ATOM 907 C CA . VAL A 1 117 ? -1.418 -8.156 -8.922 1 98.31 117 VAL A CA 1
ATOM 908 C C . VAL A 1 117 ? -1.93 -6.727 -8.742 1 98.31 117 VAL A C 1
ATOM 910 O O . VAL A 1 117 ? -2.746 -6.246 -9.531 1 98.31 117 VAL A O 1
ATOM 913 N N . LEU A 1 118 ? -1.562 -6.16 -7.668 1 96.19 118 LEU A N 1
ATOM 914 C CA . LEU A 1 118 ? -1.922 -4.777 -7.383 1 96.19 118 LEU A CA 1
ATOM 915 C C . LEU A 1 118 ? -0.762 -3.836 -7.699 1 96.19 118 LEU A C 1
ATOM 917 O O . LEU A 1 118 ? 0.385 -4.117 -7.344 1 96.19 118 LEU A O 1
ATOM 921 N N . ARG A 1 119 ? -1.058 -2.76 -8.469 1 91.06 119 ARG A N 1
ATOM 922 C CA . ARG A 1 119 ? -0.086 -1.713 -8.766 1 91.06 119 ARG A CA 1
ATOM 923 C C . ARG A 1 119 ? -0.742 -0.336 -8.758 1 91.06 119 ARG A C 1
ATOM 925 O O . ARG A 1 119 ? -1.59 -0.038 -9.602 1 91.06 119 ARG A O 1
ATOM 932 N N . ASP A 1 120 ? -0.268 0.642 -7.859 1 81.06 120 ASP A N 1
ATOM 933 C CA . ASP A 1 120 ? -0.687 2.041 -7.852 1 81.06 120 ASP A CA 1
ATOM 934 C C . ASP A 1 120 ? -2.205 2.158 -7.957 1 81.06 120 ASP A C 1
ATOM 936 O O . ASP A 1 120 ? -2.719 2.859 -8.836 1 81.06 120 ASP A O 1
ATOM 940 N N . ASN A 1 121 ? -2.988 1.441 -7.203 1 83.5 121 ASN A N 1
ATOM 941 C CA . ASN A 1 121 ? -4.445 1.46 -7.109 1 83.5 121 ASN A CA 1
ATOM 942 C C . ASN A 1 121 ? -5.094 0.836 -8.344 1 83.5 121 ASN A C 1
ATOM 944 O O . ASN A 1 121 ? -6.242 1.141 -8.664 1 83.5 121 ASN A O 1
ATOM 948 N N . HIS A 1 122 ? -4.359 0.078 -9.102 1 93.06 122 HIS A N 1
ATOM 949 C CA . HIS A 1 122 ? -4.875 -0.721 -10.203 1 93.06 122 HIS A CA 1
ATOM 950 C C . HIS A 1 122 ? -4.695 -2.211 -9.938 1 93.06 122 HIS A C 1
ATOM 952 O O . HIS A 1 122 ? -3.689 -2.625 -9.359 1 93.06 122 HIS A O 1
ATOM 958 N N . LEU A 1 123 ? -5.68 -2.936 -10.391 1 97.75 123 LEU A N 1
ATOM 959 C CA . LEU A 1 123 ? -5.492 -4.375 -10.516 1 97.75 123 LEU A CA 1
ATOM 960 C C . LEU A 1 123 ? -5.062 -4.746 -11.93 1 97.75 123 LEU A C 1
ATOM 962 O O . LEU A 1 123 ? -5.723 -4.371 -12.906 1 97.75 123 LEU A O 1
ATOM 966 N N . ILE A 1 124 ? -3.955 -5.402 -12.008 1 98 124 ILE A N 1
ATOM 967 C CA . ILE A 1 124 ? -3.49 -5.945 -13.281 1 98 124 ILE A CA 1
ATOM 968 C C . ILE A 1 124 ? -3.699 -7.457 -13.305 1 98 124 ILE A C 1
ATOM 970 O O . ILE A 1 124 ? -3.352 -8.148 -12.352 1 98 124 ILE A O 1
ATOM 974 N N . TYR A 1 125 ? -4.293 -7.934 -14.359 1 98.06 125 TYR A N 1
ATOM 975 C CA . TYR A 1 125 ? -4.598 -9.359 -14.406 1 98.06 125 TYR A CA 1
ATOM 976 C C . TYR A 1 125 ? -4.449 -9.906 -15.82 1 98.06 125 TYR A C 1
ATOM 978 O O . TYR A 1 125 ? -4.484 -9.141 -16.797 1 98.06 125 TYR A O 1
ATOM 986 N N . SER A 1 126 ? -4.164 -11.18 -15.867 1 97.81 126 SER A N 1
ATOM 987 C CA . SER A 1 126 ? -4.156 -11.883 -17.141 1 97.81 126 SER A CA 1
ATOM 988 C C . SER A 1 126 ? -5.559 -12.359 -17.531 1 97.81 126 SER A C 1
ATOM 990 O O . SER A 1 126 ? -6.18 -13.125 -16.781 1 97.81 126 SER A O 1
ATOM 992 N N . GLY A 1 127 ? -6.035 -11.898 -18.672 1 95.31 127 GLY A N 1
ATOM 993 C CA . GLY A 1 127 ? -7.34 -12.312 -19.156 1 95.31 127 GLY A CA 1
ATOM 994 C C . GLY A 1 127 ? -7.258 -13.375 -20.25 1 95.31 127 GLY A C 1
ATOM 995 O O . GLY A 1 127 ? -6.449 -13.266 -21.172 1 95.31 127 GLY A O 1
ATOM 996 N N . SER A 1 128 ? -8.055 -14.398 -20.047 1 92.12 128 SER A N 1
ATOM 997 C CA . SER A 1 128 ? -8.086 -15.445 -21.062 1 92.12 128 SER A CA 1
ATOM 998 C C . SER A 1 128 ? -8.508 -14.883 -22.422 1 92.12 128 SER A C 1
ATOM 1000 O O . SER A 1 128 ? -9.578 -14.281 -22.547 1 92.12 128 SER A O 1
ATOM 1002 N N . ASN A 1 129 ? -7.621 -15.031 -23.406 1 91.44 129 ASN A N 1
ATOM 1003 C CA . ASN A 1 129 ? -7.816 -14.586 -24.781 1 91.44 129 ASN A CA 1
ATOM 1004 C C . ASN A 1 129 ? -8.023 -13.078 -24.859 1 91.44 129 ASN A C 1
ATOM 1006 O O . ASN A 1 129 ? -8.602 -12.578 -25.812 1 91.44 129 ASN A O 1
ATOM 1010 N N . LYS A 1 130 ? -7.73 -12.281 -23.859 1 92.25 130 LYS A N 1
ATOM 1011 C CA . LYS A 1 130 ? -7.895 -10.828 -23.828 1 92.25 130 LYS A CA 1
ATOM 1012 C C . LYS A 1 130 ? -6.562 -10.133 -23.547 1 92.25 130 LYS A C 1
ATOM 1014 O O . LYS A 1 130 ? -6.457 -8.914 -23.688 1 92.25 130 LYS A O 1
ATOM 1019 N N . GLY A 1 131 ? -5.562 -10.93 -23.172 1 96 131 GLY A N 1
ATOM 1020 C CA . GLY A 1 131 ? -4.266 -10.352 -22.859 1 96 131 GLY A CA 1
ATOM 1021 C C . GLY A 1 131 ? -4.121 -9.938 -21.406 1 96 131 GLY A C 1
ATOM 1022 O O . GLY A 1 131 ? -4.691 -10.578 -20.516 1 96 131 GLY A O 1
ATOM 1023 N N . ILE A 1 132 ? -3.201 -9 -21.156 1 97.94 132 ILE A N 1
ATOM 1024 C CA . ILE A 1 132 ? -3.021 -8.43 -19.828 1 97.94 132 ILE A CA 1
ATOM 1025 C C . ILE A 1 132 ? -3.791 -7.113 -19.719 1 97.94 132 ILE A C 1
ATOM 1027 O O . ILE A 1 132 ? -3.615 -6.219 -20.547 1 97.94 132 ILE A O 1
ATOM 1031 N N . ARG A 1 133 ? -4.602 -7.051 -18.703 1 97.44 133 ARG A N 1
ATOM 1032 C CA . ARG A 1 133 ? -5.496 -5.91 -18.547 1 97.44 133 ARG A CA 1
ATOM 1033 C C . ARG A 1 133 ? -5.332 -5.273 -17.172 1 97.44 133 ARG A C 1
ATOM 1035 O O . ARG A 1 133 ? -4.711 -5.855 -16.281 1 97.44 133 ARG A O 1
ATOM 1042 N N . MET A 1 134 ? -5.852 -4.062 -17.109 1 97.25 134 MET A N 1
ATOM 1043 C CA . MET A 1 134 ? -5.777 -3.344 -15.836 1 97.25 134 MET A CA 1
ATOM 1044 C C . MET A 1 134 ? -7.125 -2.73 -15.484 1 97.25 134 MET A C 1
ATOM 1046 O O . MET A 1 134 ? -7.836 -2.232 -16.359 1 97.25 134 MET A O 1
ATOM 1050 N N . ILE A 1 135 ? -7.465 -2.768 -14.227 1 97.25 135 ILE A N 1
ATOM 1051 C CA . ILE A 1 135 ? -8.672 -2.166 -13.672 1 97.25 135 ILE A CA 1
ATOM 1052 C C . ILE A 1 135 ? -8.297 -1.021 -12.734 1 97.25 135 ILE A C 1
ATOM 1054 O O . ILE A 1 135 ? -7.539 -1.215 -11.773 1 97.25 135 ILE A O 1
ATOM 1058 N N . ASN A 1 136 ? -8.82 0.124 -13.055 1 92.81 136 ASN A N 1
ATOM 1059 C CA . ASN A 1 136 ? -8.711 1.234 -12.109 1 92.81 136 ASN A CA 1
ATOM 1060 C C . ASN A 1 136 ? -9.664 1.064 -10.93 1 92.81 136 ASN A C 1
ATOM 1062 O O . ASN A 1 136 ? -10.875 0.988 -11.109 1 92.81 136 ASN A O 1
ATOM 1066 N N . LEU A 1 137 ? -9.172 1.099 -9.734 1 91.19 137 LEU A N 1
ATOM 1067 C CA . LEU A 1 137 ? -9.992 0.744 -8.586 1 91.19 137 LEU A CA 1
ATOM 1068 C C . LEU A 1 137 ? -10.828 1.932 -8.125 1 91.19 137 LEU A C 1
ATOM 1070 O O . LEU A 1 137 ? -11.742 1.776 -7.309 1 91.19 137 LEU A O 1
ATOM 1074 N N . TYR A 1 138 ? -10.594 3.094 -8.672 1 81.75 138 TYR A N 1
ATOM 1075 C CA . TYR A 1 138 ? -11.398 4.266 -8.344 1 81.75 138 TYR A CA 1
ATOM 1076 C C . TYR A 1 138 ? -12.711 4.254 -9.109 1 81.75 138 TYR A C 1
ATOM 1078 O O . TYR A 1 138 ? -13.773 4.547 -8.547 1 81.75 138 TYR A O 1
ATOM 1086 N N . ASP A 1 139 ? -12.617 3.955 -10.383 1 85.62 139 ASP A N 1
ATOM 1087 C CA . ASP A 1 139 ? -13.828 4.047 -11.188 1 85.62 139 ASP A CA 1
ATOM 1088 C C . ASP A 1 139 ? -14.133 2.715 -11.875 1 85.62 139 ASP A C 1
ATOM 1090 O O . ASP A 1 139 ? -15.086 2.613 -12.648 1 85.62 139 ASP A O 1
ATOM 1094 N N . GLU A 1 140 ? -13.312 1.712 -11.664 1 91.75 140 GLU A N 1
ATOM 1095 C CA . GLU A 1 140 ? -13.438 0.346 -12.164 1 91.75 140 GLU A CA 1
ATOM 1096 C C . GLU A 1 140 ? -13.375 0.305 -13.688 1 91.75 140 GLU A C 1
ATOM 1098 O O . GLU A 1 140 ? -13.898 -0.624 -14.312 1 91.75 140 GLU A O 1
ATOM 1103 N N . SER A 1 141 ? -12.836 1.317 -14.273 1 94.12 141 SER A N 1
ATOM 1104 C CA . SER A 1 141 ? -12.586 1.269 -15.711 1 94.12 141 SER A CA 1
ATOM 1105 C C . SER A 1 141 ? -11.516 0.243 -16.047 1 94.12 141 SER A C 1
ATOM 1107 O O . SER A 1 141 ? -10.562 0.056 -15.297 1 94.12 141 SER A O 1
ATOM 1109 N N . ILE A 1 142 ? -11.719 -0.432 -17.188 1 95.69 142 ILE A N 1
ATOM 1110 C CA . ILE A 1 142 ? -10.797 -1.473 -17.625 1 95.69 142 ILE A CA 1
ATOM 1111 C C . ILE A 1 142 ? -10.055 -1.006 -18.891 1 95.69 142 ILE A C 1
ATOM 1113 O O . ILE A 1 142 ? -10.656 -0.43 -19.797 1 95.69 142 ILE A O 1
ATOM 1117 N N . SER A 1 143 ? -8.781 -1.171 -18.891 1 95.75 143 SER A N 1
ATOM 1118 C CA . SER A 1 143 ? -7.965 -0.871 -20.062 1 95.75 143 SER A CA 1
ATOM 1119 C C . SER A 1 143 ? -7.012 -2.018 -20.375 1 95.75 143 SER A C 1
ATOM 1121 O O . SER A 1 143 ? -6.754 -2.871 -19.531 1 95.75 143 SER A O 1
ATOM 1123 N N . ASP A 1 144 ? -6.543 -2.084 -21.609 1 96.12 144 ASP A N 1
ATOM 1124 C CA . ASP A 1 144 ? -5.633 -3.137 -22.062 1 96.12 144 ASP A CA 1
ATOM 1125 C C . ASP A 1 144 ? -4.18 -2.674 -21.984 1 96.12 144 ASP A C 1
ATOM 1127 O O . ASP A 1 144 ? -3.871 -1.521 -22.281 1 96.12 144 ASP A O 1
ATOM 1131 N N . ILE A 1 145 ? -3.307 -3.518 -21.578 1 96.25 145 ILE A N 1
ATOM 1132 C CA . ILE A 1 145 ? -1.871 -3.266 -21.609 1 96.25 145 ILE A CA 1
ATOM 1133 C C . ILE A 1 145 ? -1.238 -4.062 -22.75 1 96.25 145 ILE A C 1
ATOM 1135 O O . ILE A 1 145 ? -0.568 -3.498 -23.609 1 96.25 145 ILE A O 1
ATOM 1139 N N . VAL A 1 146 ? -1.391 -5.336 -22.641 1 95.56 146 VAL A N 1
ATOM 1140 C CA . VAL A 1 146 ? -0.996 -6.246 -23.703 1 95.56 146 VAL A CA 1
ATOM 1141 C C . VAL A 1 146 ? -2.238 -6.82 -24.391 1 95.56 146 VAL A C 1
ATOM 1143 O O . VAL A 1 146 ? -3.141 -7.328 -23.719 1 95.56 146 VAL A O 1
ATOM 1146 N N . ARG A 1 147 ? -2.309 -6.84 -25.656 1 92.12 147 ARG A N 1
ATOM 1147 C CA . ARG A 1 147 ? -3.523 -7.223 -26.375 1 92.12 147 ARG A CA 1
ATOM 1148 C C . ARG A 1 147 ? -3.387 -8.617 -26.969 1 92.12 147 ARG A C 1
ATOM 1150 O O . ARG A 1 147 ? -4.367 -9.188 -27.453 1 92.12 147 ARG A O 1
ATOM 1157 N N . ASP A 1 148 ? -2.279 -9.164 -26.875 1 88.81 148 ASP A N 1
ATOM 1158 C CA . ASP A 1 148 ? -2.102 -10.523 -27.375 1 88.81 148 ASP A CA 1
ATOM 1159 C C . ASP A 1 148 ? -2.975 -11.508 -26.609 1 88.81 148 ASP A C 1
ATOM 1161 O O . ASP A 1 148 ? -3.178 -11.359 -25.406 1 88.81 148 ASP A O 1
ATOM 1165 N N . LYS A 1 149 ? -3.402 -12.445 -27.312 1 87.56 149 LYS A N 1
ATOM 1166 C CA . LYS A 1 149 ? -4.191 -13.477 -26.656 1 87.56 149 LYS A CA 1
ATOM 1167 C C . LYS A 1 149 ? -3.336 -14.273 -25.672 1 87.56 149 LYS A C 1
ATOM 1169 O O . LYS A 1 149 ? -2.27 -14.773 -26.031 1 87.56 149 LYS A O 1
ATOM 1174 N N . MET A 1 150 ? -3.795 -14.375 -24.484 1 87.12 150 MET A N 1
ATOM 1175 C CA . MET A 1 150 ? -3.094 -15.125 -23.453 1 87.12 150 MET A CA 1
ATOM 1176 C C . MET A 1 150 ? -3.814 -16.438 -23.156 1 87.12 150 MET A C 1
ATOM 1178 O O . MET A 1 150 ? -5.047 -16.484 -23.172 1 87.12 150 MET A O 1
ATOM 1182 N N . PRO A 1 151 ? -3.037 -17.438 -22.891 1 90.38 151 PRO A N 1
ATOM 1183 C CA . PRO A 1 151 ? -3.689 -18.688 -22.469 1 90.38 151 PRO A CA 1
ATOM 1184 C C . PRO A 1 151 ? -4.277 -18.594 -21.062 1 90.38 151 PRO A C 1
ATOM 1186 O O . PRO A 1 151 ? -4.281 -17.516 -20.453 1 90.38 151 PRO A O 1
ATOM 1189 N N . CYS A 1 152 ? -4.828 -19.719 -20.625 1 90.31 152 CYS A N 1
ATOM 1190 C CA . CYS A 1 152 ? -5.387 -19.828 -19.281 1 90.31 152 CYS A CA 1
ATOM 1191 C C . CYS A 1 152 ? -4.289 -20.094 -18.25 1 90.31 152 CYS A C 1
ATOM 1193 O O . CYS A 1 152 ? -3.197 -20.547 -18.609 1 90.31 152 CYS A O 1
ATOM 1195 N N . GLU A 1 153 ? -4.637 -19.703 -17.031 1 94.31 153 GLU A N 1
ATOM 1196 C CA . GLU A 1 153 ? -3.885 -20.094 -15.828 1 94.31 153 GLU A CA 1
ATOM 1197 C C . GLU A 1 153 ? -2.494 -19.469 -15.828 1 94.31 153 GLU A C 1
ATOM 1199 O O . GLU A 1 153 ? -1.513 -20.109 -15.461 1 94.31 153 GLU A O 1
ATOM 1204 N N . CYS A 1 154 ? -2.373 -18.281 -16.406 1 96.62 154 CYS A N 1
ATOM 1205 C CA . CYS A 1 154 ? -1.141 -17.5 -16.344 1 96.62 154 CYS A CA 1
ATOM 1206 C C . CYS A 1 154 ? -1.124 -16.594 -15.125 1 96.62 154 CYS A C 1
ATOM 1208 O O . CYS A 1 154 ? -2.174 -16.125 -14.672 1 96.62 154 CYS A O 1
ATOM 1210 N N . TYR A 1 155 ? 0.033 -16.422 -14.57 1 98.5 155 TYR A N 1
ATOM 1211 C CA . TYR A 1 155 ? 0.21 -15.508 -13.445 1 98.5 155 TYR A CA 1
ATOM 1212 C C . TYR A 1 155 ? 0.939 -14.242 -13.875 1 98.5 155 TYR A C 1
ATOM 1214 O O . TYR A 1 155 ? 1.582 -14.219 -14.93 1 98.5 155 TYR A O 1
ATOM 1222 N N . VAL A 1 156 ? 0.761 -13.18 -13.086 1 98.69 156 VAL A N 1
ATOM 1223 C CA . VAL A 1 156 ? 1.37 -11.891 -13.398 1 98.69 156 VAL A CA 1
ATOM 1224 C C . VAL A 1 156 ? 1.996 -11.297 -12.141 1 98.69 156 VAL A C 1
ATOM 1226 O O . VAL A 1 156 ? 1.536 -11.562 -11.031 1 98.69 156 VAL A O 1
ATOM 1229 N N . ALA A 1 157 ? 3.055 -10.562 -12.273 1 98.56 157 ALA A N 1
ATOM 1230 C CA . ALA A 1 157 ? 3.707 -9.734 -11.266 1 98.56 157 ALA A CA 1
ATOM 1231 C C . ALA A 1 157 ? 4.18 -8.414 -11.867 1 98.56 157 ALA A C 1
ATOM 1233 O O . ALA A 1 157 ? 4.262 -8.273 -13.094 1 98.56 157 ALA A O 1
ATOM 1234 N N . THR A 1 158 ? 4.379 -7.43 -11.078 1 96.5 158 THR A N 1
ATOM 1235 C CA . THR A 1 158 ? 4.895 -6.156 -11.57 1 96.5 158 THR A CA 1
ATOM 1236 C C . THR A 1 158 ? 6.059 -5.68 -10.711 1 96.5 158 THR A C 1
ATOM 1238 O O . THR A 1 158 ? 6.148 -6.02 -9.523 1 96.5 158 THR A O 1
ATOM 1241 N N . PHE A 1 159 ? 6.91 -4.961 -11.289 1 93.5 159 PHE A N 1
ATOM 1242 C CA . PHE A 1 159 ? 8 -4.254 -10.633 1 93.5 159 PHE A CA 1
ATOM 1243 C C . PHE A 1 159 ? 8.43 -3.037 -11.445 1 93.5 159 PHE A C 1
ATOM 1245 O O . PHE A 1 159 ? 8.773 -3.16 -12.617 1 93.5 159 PHE A O 1
ATOM 1252 N N . ARG A 1 160 ? 8.344 -1.857 -10.781 1 87.38 160 ARG A N 1
ATOM 1253 C CA . ARG A 1 160 ? 8.617 -0.6 -11.469 1 87.38 160 ARG A CA 1
ATOM 1254 C C . ARG A 1 160 ? 7.84 -0.508 -12.773 1 87.38 160 ARG A C 1
ATOM 1256 O O . ARG A 1 160 ? 6.609 -0.627 -12.781 1 87.38 160 ARG A O 1
ATOM 1263 N N . ASP A 1 161 ? 8.516 -0.41 -13.914 1 88.56 161 ASP A N 1
ATOM 1264 C CA . ASP A 1 161 ? 7.828 -0.192 -15.18 1 88.56 161 ASP A CA 1
ATOM 1265 C C . ASP A 1 161 ? 7.68 -1.498 -15.961 1 88.56 161 ASP A C 1
ATOM 1267 O O . ASP A 1 161 ? 7.512 -1.485 -17.188 1 88.56 161 ASP A O 1
ATOM 1271 N N . ASN A 1 162 ? 7.75 -2.604 -15.195 1 95.94 162 ASN A N 1
ATOM 1272 C CA . ASN A 1 162 ? 7.699 -3.893 -15.883 1 95.94 162 ASN A CA 1
ATOM 1273 C C . ASN A 1 162 ? 6.543 -4.75 -15.383 1 95.94 162 ASN A C 1
ATOM 1275 O O . ASN A 1 162 ? 6.148 -4.648 -14.219 1 95.94 162 ASN A O 1
ATOM 1279 N N . ILE A 1 163 ? 6.047 -5.559 -16.281 1 97.69 163 ILE A N 1
ATOM 1280 C CA . ILE A 1 163 ? 5.078 -6.613 -16 1 97.69 163 ILE A CA 1
ATOM 1281 C C . ILE A 1 163 ? 5.672 -7.969 -16.375 1 97.69 163 ILE A C 1
ATOM 1283 O O . ILE A 1 163 ? 6.23 -8.141 -17.453 1 97.69 163 ILE A O 1
ATOM 1287 N N . TYR A 1 164 ? 5.566 -8.906 -15.477 1 98.69 164 TYR A N 1
ATOM 1288 C CA . TYR A 1 164 ? 6.055 -10.266 -15.695 1 98.69 164 TYR A CA 1
ATOM 1289 C C . TYR A 1 164 ? 4.898 -11.25 -15.812 1 98.69 164 TYR A C 1
ATOM 1291 O O . TYR A 1 164 ? 3.93 -11.172 -15.055 1 98.69 164 TYR A O 1
ATOM 1299 N N . HIS A 1 165 ? 5.02 -12.062 -16.781 1 98.44 165 HIS A N 1
ATOM 1300 C CA . HIS A 1 165 ? 3.934 -12.969 -17.125 1 98.44 165 HIS A CA 1
ATOM 1301 C C . HIS A 1 165 ? 4.453 -14.383 -17.391 1 98.44 165 HIS A C 1
ATOM 1303 O O . HIS A 1 165 ? 5.492 -14.555 -18.031 1 98.44 165 HIS A O 1
ATOM 1309 N N . THR A 1 166 ? 3.756 -15.344 -16.828 1 98.5 166 THR A N 1
ATOM 1310 C CA . THR A 1 166 ? 4.129 -16.734 -17.078 1 98.5 166 THR A CA 1
ATOM 1311 C C . THR A 1 166 ? 3.17 -17.359 -18.094 1 98.5 166 THR A C 1
ATOM 1313 O O . THR A 1 166 ? 1.988 -17.016 -18.141 1 98.5 166 THR A O 1
ATOM 1316 N N . ASN A 1 167 ? 3.65 -18.203 -18.859 1 97.06 167 ASN A N 1
ATOM 1317 C CA . ASN A 1 167 ? 2.893 -19.062 -19.781 1 97.06 167 ASN A CA 1
ATOM 1318 C C . ASN A 1 167 ? 3.303 -20.531 -19.641 1 97.06 167 ASN A C 1
ATOM 1320 O O . ASN A 1 167 ? 4.34 -20.938 -20.172 1 97.06 167 ASN A O 1
ATOM 1324 N N . GLN A 1 168 ? 2.49 -21.266 -19 1 95.81 168 GLN A N 1
ATOM 1325 C CA . GLN A 1 168 ? 2.836 -22.656 -18.719 1 95.81 168 GLN A CA 1
ATOM 1326 C C . GLN A 1 168 ? 2.832 -23.484 -19.984 1 95.81 168 GLN A C 1
ATOM 1328 O O . GLN A 1 168 ? 3.6 -24.453 -20.109 1 95.81 168 GLN A O 1
ATOM 1333 N N . SER A 1 169 ? 1.999 -23.188 -20.984 1 93.94 169 SER A N 1
ATOM 1334 C CA . SER A 1 169 ? 1.903 -23.953 -22.219 1 93.94 169 SER A CA 1
ATOM 1335 C C . SER A 1 169 ? 3.168 -23.797 -23.062 1 93.94 169 SER A C 1
ATOM 1337 O O . SER A 1 169 ? 3.65 -24.781 -23.641 1 93.94 169 SER A O 1
ATOM 1339 N N . SER A 1 170 ? 3.672 -22.562 -23.125 1 94.69 170 SER A N 1
ATOM 1340 C CA . SER A 1 170 ? 4.875 -22.328 -23.906 1 94.69 170 SER A CA 1
ATOM 1341 C C . SER A 1 170 ? 6.129 -22.438 -23.062 1 94.69 170 SER A C 1
ATOM 1343 O O . SER A 1 170 ? 7.246 -22.328 -23.562 1 94.69 170 SER A O 1
ATOM 1345 N N . HIS A 1 171 ? 6 -22.672 -21.75 1 96.94 171 HIS A N 1
ATOM 1346 C CA . HIS A 1 171 ? 7.102 -22.781 -20.797 1 96.94 171 HIS A CA 1
ATOM 1347 C C . HIS A 1 171 ? 7.961 -21.516 -20.797 1 96.94 171 HIS A C 1
ATOM 1349 O O . HIS A 1 171 ? 9.188 -21.594 -20.844 1 96.94 171 HIS A O 1
ATOM 1355 N N . THR A 1 172 ? 7.281 -20.359 -20.812 1 97.5 172 THR A N 1
ATOM 1356 C CA . THR A 1 172 ? 8 -19.109 -20.953 1 97.5 172 THR A CA 1
ATOM 1357 C C . THR A 1 172 ? 7.625 -18.125 -19.844 1 97.5 172 THR A C 1
ATOM 1359 O O . THR A 1 172 ? 6.531 -18.219 -19.281 1 97.5 172 THR A O 1
ATOM 1362 N N . VAL A 1 173 ? 8.562 -17.312 -19.484 1 98.56 173 VAL A N 1
ATOM 1363 C CA . VAL A 1 173 ? 8.367 -16.094 -18.719 1 98.56 173 VAL A CA 1
ATOM 1364 C C . VAL A 1 173 ? 8.641 -14.875 -19.594 1 98.56 173 VAL A C 1
ATOM 1366 O O . VAL A 1 173 ? 9.695 -14.789 -20.234 1 98.56 173 VAL A O 1
ATOM 1369 N N . THR A 1 174 ? 7.723 -13.992 -19.703 1 98.38 174 THR A N 1
ATOM 1370 C CA . THR A 1 174 ? 7.891 -12.805 -20.531 1 98.38 174 THR A CA 1
ATOM 1371 C C . THR A 1 174 ? 7.832 -11.531 -19.688 1 98.38 174 THR A C 1
ATOM 1373 O O . THR A 1 174 ? 6.988 -11.414 -18.797 1 98.38 174 THR A O 1
ATOM 1376 N N . CYS A 1 175 ? 8.758 -10.648 -19.906 1 98.62 175 CYS A N 1
ATOM 1377 C CA . CYS A 1 175 ? 8.773 -9.32 -19.297 1 98.62 175 CYS A CA 1
ATOM 1378 C C . CYS A 1 175 ? 8.297 -8.273 -20.297 1 98.62 175 CYS A C 1
ATOM 1380 O O . CYS A 1 175 ? 8.852 -8.148 -21.391 1 98.62 175 CYS A O 1
ATOM 1382 N N . TYR A 1 176 ? 7.242 -7.559 -19.906 1 98.12 176 TYR A N 1
ATOM 1383 C CA . TYR A 1 176 ? 6.711 -6.445 -20.688 1 98.12 176 TYR A CA 1
ATOM 1384 C C . TYR A 1 176 ? 6.965 -5.117 -19.984 1 98.12 176 TYR A C 1
ATOM 1386 O O . TYR A 1 176 ? 7.074 -5.07 -18.75 1 98.12 176 TYR A O 1
ATOM 1394 N N . ASN A 1 177 ? 7.059 -4.07 -20.766 1 96.12 177 ASN A N 1
ATOM 1395 C CA . ASN A 1 177 ? 6.895 -2.764 -20.141 1 96.12 177 ASN A CA 1
ATOM 1396 C C . ASN A 1 177 ? 5.422 -2.373 -20.031 1 96.12 177 ASN A C 1
ATOM 1398 O O . ASN A 1 177 ? 4.543 -3.143 -20.422 1 96.12 177 ASN A O 1
ATOM 1402 N N . LEU A 1 178 ? 5.191 -1.215 -19.516 1 92.56 178 LEU A N 1
ATOM 1403 C CA . LEU A 1 178 ? 3.82 -0.812 -19.219 1 92.56 178 LEU A CA 1
ATOM 1404 C C . LEU A 1 178 ? 3.082 -0.444 -20.516 1 92.56 178 LEU A C 1
ATOM 1406 O O . LEU A 1 178 ? 1.858 -0.289 -20.5 1 92.56 178 LEU A O 1
ATOM 1410 N N . ARG A 1 179 ? 3.76 -0.376 -21.594 1 93.44 179 ARG A N 1
ATOM 1411 C CA . ARG A 1 179 ? 3.141 -0.114 -22.891 1 93.44 179 ARG A CA 1
ATOM 1412 C C . ARG A 1 179 ? 2.828 -1.416 -23.609 1 93.44 179 ARG A C 1
ATOM 1414 O O . ARG A 1 179 ? 2.283 -1.398 -24.719 1 93.44 179 ARG A O 1
ATOM 1421 N N . GLY A 1 180 ? 3.232 -2.506 -23.016 1 96.31 180 GLY A N 1
ATOM 1422 C CA . GLY A 1 180 ? 2.924 -3.812 -23.578 1 96.31 180 GLY A CA 1
ATOM 1423 C C . GLY A 1 180 ? 4.016 -4.348 -24.484 1 96.31 180 GLY A C 1
ATOM 1424 O O . GLY A 1 180 ? 3.818 -5.34 -25.188 1 96.31 180 GLY A O 1
ATOM 1425 N N . GLU A 1 181 ? 5.098 -3.701 -24.484 1 97.06 181 GLU A N 1
ATOM 1426 C CA . GLU A 1 181 ? 6.215 -4.148 -25.312 1 97.06 181 GLU A CA 1
ATOM 1427 C C . GLU A 1 181 ? 7.078 -5.168 -24.578 1 97.06 181 GLU A C 1
ATOM 1429 O O . GLU A 1 181 ? 7.371 -4.996 -23.391 1 97.06 181 GLU A O 1
ATOM 1434 N N . ILE A 1 182 ? 7.48 -6.148 -25.344 1 97.62 182 ILE A N 1
ATOM 1435 C CA . ILE A 1 182 ? 8.32 -7.18 -24.75 1 97.62 182 ILE A CA 1
ATOM 1436 C C . ILE A 1 182 ? 9.719 -6.629 -24.5 1 97.62 182 ILE A C 1
ATOM 1438 O O . ILE A 1 182 ? 10.328 -6.031 -25.391 1 97.62 182 ILE A O 1
ATOM 1442 N N . GLN A 1 183 ? 10.203 -6.836 -23.297 1 98 183 GLN A N 1
ATOM 1443 C CA . GLN A 1 183 ? 11.57 -6.461 -22.938 1 98 183 GLN A CA 1
ATOM 1444 C C . GLN A 1 183 ? 12.508 -7.656 -23.031 1 98 183 GLN A C 1
ATOM 1446 O O . GLN A 1 183 ? 13.617 -7.543 -23.562 1 98 183 GLN A O 1
ATOM 1451 N N . TRP A 1 184 ? 12.133 -8.805 -22.484 1 98 184 TRP A N 1
ATOM 1452 C CA . TRP A 1 184 ? 12.859 -10.062 -22.625 1 98 184 TRP A CA 1
ATOM 1453 C C . TRP A 1 184 ? 11.93 -11.258 -22.422 1 98 184 TRP A C 1
ATOM 1455 O O . TRP A 1 184 ? 10.812 -11.102 -21.938 1 98 184 TRP A O 1
ATOM 1465 N N . LYS A 1 185 ? 12.391 -12.367 -22.922 1 98.06 185 LYS A N 1
ATOM 1466 C CA . LYS A 1 185 ? 11.727 -13.656 -22.75 1 98.06 185 LYS A CA 1
ATOM 1467 C C . LYS A 1 185 ? 12.695 -14.711 -22.234 1 98.06 185 LYS A C 1
ATOM 1469 O O . LYS A 1 185 ? 13.828 -14.805 -22.703 1 98.06 185 LYS A O 1
ATOM 1474 N N . PHE A 1 186 ? 12.242 -15.391 -21.234 1 98.38 186 PHE A N 1
ATOM 1475 C CA . PHE A 1 186 ? 13.008 -16.5 -20.672 1 98.38 186 PHE A CA 1
ATOM 1476 C C . PHE A 1 186 ? 12.352 -17.828 -21 1 98.38 186 PHE A C 1
ATOM 1478 O O . PHE A 1 186 ? 11.18 -18.047 -20.672 1 98.38 186 PHE A O 1
ATOM 1485 N N . LYS A 1 187 ? 13.047 -18.641 -21.656 1 97.69 187 LYS A N 1
ATOM 1486 C CA . LYS A 1 187 ? 12.609 -20 -21.969 1 97.69 187 LYS A CA 1
ATOM 1487 C C . LYS A 1 187 ? 13.758 -21 -21.812 1 97.69 187 LYS A C 1
ATOM 1489 O O . LYS A 1 187 ? 14.727 -20.953 -22.562 1 97.69 187 LYS A O 1
ATOM 1494 N N . ASN A 1 188 ? 13.664 -21.781 -20.844 1 96.81 188 ASN A N 1
ATOM 1495 C CA . ASN A 1 188 ? 14.594 -22.875 -20.562 1 96.81 188 ASN A CA 1
ATOM 1496 C C . ASN A 1 188 ? 13.891 -24.062 -19.938 1 96.81 188 ASN A C 1
ATOM 1498 O O . ASN A 1 188 ? 13.844 -24.203 -18.703 1 96.81 188 ASN A O 1
ATOM 1502 N N . ASN A 1 189 ? 13.492 -24.984 -20.734 1 94.56 189 ASN A N 1
ATOM 1503 C CA . ASN A 1 189 ? 12.656 -26.094 -20.312 1 94.56 189 ASN A CA 1
ATOM 1504 C C . ASN A 1 189 ? 13.422 -27.062 -19.406 1 94.56 189 ASN A C 1
ATOM 1506 O O . ASN A 1 189 ? 12.812 -27.844 -18.672 1 94.56 189 ASN A O 1
ATOM 1510 N N . SER A 1 190 ? 14.711 -26.984 -19.531 1 95.25 190 SER A N 1
ATOM 1511 C CA . SER A 1 190 ? 15.516 -27.891 -18.719 1 95.25 190 SER A CA 1
ATOM 1512 C C . SER A 1 190 ? 15.523 -27.453 -17.25 1 95.25 190 SER A C 1
ATOM 1514 O O . SER A 1 190 ? 15.758 -28.266 -16.359 1 95.25 190 SER A O 1
ATOM 1516 N N . VAL A 1 191 ? 15.211 -26.266 -17.031 1 96.75 191 VAL A N 1
ATOM 1517 C CA . VAL A 1 191 ? 15.328 -25.75 -15.664 1 96.75 191 VAL A CA 1
ATOM 1518 C C . VAL A 1 191 ? 13.953 -25.359 -15.141 1 96.75 191 VAL A C 1
ATOM 1520 O O . VAL A 1 191 ? 13.648 -25.531 -13.961 1 96.75 191 VAL A O 1
ATOM 1523 N N . LEU A 1 192 ? 13.203 -24.812 -15.984 1 97.75 192 LEU A N 1
ATOM 1524 C CA . LEU A 1 192 ? 11.875 -24.312 -15.617 1 97.75 192 LEU A CA 1
ATOM 1525 C C . LEU A 1 192 ? 10.805 -24.906 -16.531 1 97.75 192 LEU A C 1
ATOM 1527 O O . LEU A 1 192 ? 10.633 -24.469 -17.656 1 97.75 192 LEU A O 1
ATOM 1531 N N . ASN A 1 193 ? 10.102 -25.875 -15.922 1 97.75 193 ASN A N 1
ATOM 1532 C CA . ASN A 1 193 ? 9.062 -26.578 -16.656 1 97.75 193 ASN A CA 1
ATOM 1533 C C . ASN A 1 193 ? 7.672 -26.266 -16.109 1 97.75 193 ASN A C 1
ATOM 1535 O O . ASN A 1 193 ? 7.414 -26.453 -14.922 1 97.75 193 ASN A O 1
ATOM 1539 N N . HIS A 1 194 ? 6.738 -25.797 -17.047 1 97.56 194 HIS A N 1
ATOM 1540 C CA . HIS A 1 194 ? 5.375 -25.406 -16.688 1 97.56 194 HIS A CA 1
ATOM 1541 C C . HIS A 1 194 ? 5.379 -24.328 -15.625 1 97.56 194 HIS A C 1
ATOM 1543 O O . HIS A 1 194 ? 4.871 -24.531 -14.516 1 97.56 194 HIS A O 1
ATOM 1549 N N . PRO A 1 195 ? 5.867 -23.109 -15.984 1 98.56 195 PRO A N 1
ATOM 1550 C CA . PRO A 1 195 ? 5.867 -22 -15.031 1 98.56 195 PRO A CA 1
ATOM 1551 C C . PRO A 1 195 ? 4.461 -21.516 -14.703 1 98.56 195 PRO A C 1
ATOM 1553 O O . PRO A 1 195 ? 3.607 -21.422 -15.586 1 98.56 195 PRO A O 1
ATOM 1556 N N . TYR A 1 196 ? 4.148 -21.25 -13.414 1 98.38 196 TYR A N 1
ATOM 1557 C CA . TYR A 1 196 ? 2.893 -20.688 -12.922 1 98.38 196 TYR A CA 1
ATOM 1558 C C . TYR A 1 196 ? 3.141 -19.469 -12.055 1 98.38 196 TYR A C 1
ATOM 1560 O O . TYR A 1 196 ? 3.531 -18.406 -12.555 1 98.38 196 TYR A O 1
ATOM 1568 N N . GLY A 1 197 ? 3.127 -19.562 -10.703 1 98.75 197 GLY A N 1
ATOM 1569 C CA . GLY A 1 197 ? 3.305 -18.469 -9.766 1 98.75 197 GLY A CA 1
ATOM 1570 C C . GLY A 1 197 ? 4.574 -17.672 -10.016 1 98.75 197 GLY A C 1
ATOM 1571 O O . GLY A 1 197 ? 5.621 -18.25 -10.328 1 98.75 197 GLY A O 1
ATOM 1572 N N . ILE A 1 198 ? 4.453 -16.344 -9.914 1 98.88 198 ILE A N 1
ATOM 1573 C CA . ILE A 1 198 ? 5.566 -15.445 -10.195 1 98.88 198 ILE A CA 1
ATOM 1574 C C . ILE A 1 198 ? 5.484 -14.227 -9.281 1 98.88 198 ILE A C 1
ATOM 1576 O O . ILE A 1 198 ? 4.391 -13.766 -8.953 1 98.88 198 ILE A O 1
ATOM 1580 N N . ASP A 1 199 ? 6.57 -13.75 -8.828 1 98.69 199 ASP A N 1
ATOM 1581 C CA . ASP A 1 199 ? 6.684 -12.492 -8.109 1 98.69 199 ASP A CA 1
ATOM 1582 C C . ASP A 1 199 ? 8.102 -11.93 -8.203 1 98.69 199 ASP A C 1
ATOM 1584 O O . ASP A 1 199 ? 8.992 -12.57 -8.758 1 98.69 199 ASP A O 1
ATOM 1588 N N . VAL A 1 200 ? 8.297 -10.695 -7.848 1 97 200 VAL A N 1
ATOM 1589 C CA . VAL A 1 200 ? 9.555 -9.984 -8.031 1 97 200 VAL A CA 1
ATOM 1590 C C . VAL A 1 200 ? 9.977 -9.328 -6.715 1 97 200 VAL A C 1
ATOM 1592 O O . VAL A 1 200 ? 9.141 -8.766 -6 1 97 200 VAL A O 1
ATOM 1595 N N . ASP A 1 201 ? 11.25 -9.453 -6.41 1 93 201 ASP A N 1
ATOM 1596 C CA . ASP A 1 201 ? 11.711 -8.828 -5.176 1 93 201 ASP A CA 1
ATOM 1597 C C . ASP A 1 201 ? 12.102 -7.367 -5.414 1 93 201 ASP A C 1
ATOM 1599 O O . ASP A 1 201 ? 11.945 -6.852 -6.523 1 93 201 ASP A O 1
ATOM 1603 N N . SER A 1 202 ? 12.578 -6.688 -4.402 1 85.69 202 SER A N 1
ATOM 1604 C CA . SER A 1 202 ? 12.812 -5.25 -4.426 1 85.69 202 SER A CA 1
ATOM 1605 C C . SER A 1 202 ? 14.023 -4.898 -5.281 1 85.69 202 SER A C 1
ATOM 1607 O O . SER A 1 202 ? 14.25 -3.73 -5.602 1 85.69 202 SER A O 1
ATOM 1609 N N . ASP A 1 203 ? 14.836 -5.891 -5.652 1 86.88 203 ASP A N 1
ATOM 1610 C CA . ASP A 1 203 ? 16 -5.668 -6.496 1 86.88 203 ASP A CA 1
ATOM 1611 C C . ASP A 1 203 ? 15.695 -5.992 -7.957 1 86.88 203 ASP A C 1
ATOM 1613 O O . ASP A 1 203 ? 16.562 -5.832 -8.828 1 86.88 203 ASP A O 1
ATOM 1617 N N . GLY A 1 204 ? 14.5 -6.461 -8.164 1 92.06 204 GLY A N 1
ATOM 1618 C CA . GLY A 1 204 ? 14.078 -6.758 -9.523 1 92.06 204 GLY A CA 1
ATOM 1619 C C . GLY A 1 204 ? 14.305 -8.211 -9.914 1 92.06 204 GLY A C 1
ATOM 1620 O O . GLY A 1 204 ? 14.078 -8.586 -11.062 1 92.06 204 GLY A O 1
ATOM 1621 N N . ASN A 1 205 ? 14.789 -9.023 -8.977 1 95.81 205 ASN A N 1
ATOM 1622 C CA . ASN A 1 205 ? 14.922 -10.445 -9.258 1 95.81 205 ASN A CA 1
ATOM 1623 C C . ASN A 1 205 ? 13.555 -11.125 -9.328 1 95.81 205 ASN A C 1
ATOM 1625 O O . ASN A 1 205 ? 12.688 -10.883 -8.484 1 95.81 205 ASN A O 1
ATOM 1629 N N . VAL A 1 206 ? 13.414 -12.008 -10.312 1 98.19 206 VAL A N 1
ATOM 1630 C CA . VAL A 1 206 ? 12.117 -12.617 -10.594 1 98.19 206 VAL A CA 1
ATOM 1631 C C . VAL A 1 206 ? 12.102 -14.055 -10.086 1 98.19 206 VAL A C 1
ATOM 1633 O O . VAL A 1 206 ? 12.945 -14.867 -10.469 1 98.19 206 VAL A O 1
ATOM 1636 N N . TYR A 1 207 ? 11.172 -14.359 -9.188 1 98.75 207 TYR A N 1
ATOM 1637 C CA . TYR A 1 207 ? 10.945 -15.711 -8.688 1 98.75 207 TYR A CA 1
ATOM 1638 C C . TYR A 1 207 ? 9.789 -16.391 -9.43 1 98.75 207 TYR A C 1
ATOM 1640 O O . TYR A 1 207 ? 8.695 -15.82 -9.523 1 98.75 207 TYR A O 1
ATOM 1648 N N . VAL A 1 208 ? 10.055 -17.578 -9.945 1 98.88 208 VAL A N 1
ATOM 1649 C CA . VAL A 1 208 ? 9.023 -18.281 -10.695 1 98.88 208 VAL A CA 1
ATOM 1650 C C . VAL A 1 208 ? 8.977 -19.75 -10.258 1 98.88 208 VAL A C 1
ATOM 1652 O O . VAL A 1 208 ? 10.023 -20.406 -10.141 1 98.88 208 VAL A O 1
ATOM 1655 N N . VAL A 1 209 ? 7.789 -20.234 -10.078 1 98.56 209 VAL A N 1
ATOM 1656 C CA . VAL A 1 209 ? 7.645 -21.641 -9.758 1 98.56 209 VAL A CA 1
ATOM 1657 C C . VAL A 1 209 ? 7.605 -22.469 -11.047 1 98.56 209 VAL A C 1
ATOM 1659 O O . VAL A 1 209 ? 7.02 -22.047 -12.039 1 98.56 209 VAL A O 1
ATOM 1662 N N . GLY A 1 210 ? 8.25 -23.625 -11 1 98.44 210 GLY A N 1
ATOM 1663 C CA . GLY A 1 210 ? 8.039 -24.688 -11.977 1 98.44 210 GLY A CA 1
ATOM 1664 C C . GLY A 1 210 ? 7.223 -25.844 -11.438 1 98.44 210 GLY A C 1
ATOM 1665 O O . GLY A 1 210 ? 7.707 -26.625 -10.617 1 98.44 210 GLY A O 1
ATOM 1666 N N . LEU A 1 211 ? 6.016 -25.938 -11.969 1 97.94 211 LEU A N 1
ATOM 1667 C CA . LEU A 1 211 ? 5.125 -26.969 -11.461 1 97.94 211 LEU A CA 1
ATOM 1668 C C . LEU A 1 211 ? 5.723 -28.359 -11.695 1 97.94 211 LEU A C 1
ATOM 1670 O O . LEU A 1 211 ? 5.867 -29.141 -10.75 1 97.94 211 LEU A O 1
ATOM 1674 N N . SER A 1 212 ? 6.121 -28.625 -12.938 1 97.19 212 SER A N 1
ATOM 1675 C CA . SER A 1 212 ? 6.602 -29.953 -13.297 1 97.19 212 SER A CA 1
ATOM 1676 C C . SER A 1 212 ? 8.047 -30.156 -12.859 1 97.19 212 SER A C 1
ATOM 1678 O O . SER A 1 212 ? 8.461 -31.281 -12.57 1 97.19 212 SER A O 1
ATOM 1680 N N . SER A 1 213 ? 8.828 -29.078 -12.836 1 97.5 213 SER A N 1
ATOM 1681 C CA . SER A 1 213 ? 10.211 -29.172 -12.383 1 97.5 213 SER A CA 1
ATOM 1682 C C . SER A 1 213 ? 10.305 -29.125 -10.867 1 97.5 213 SER A C 1
ATOM 1684 O O . SER A 1 213 ? 11.367 -29.375 -10.289 1 97.5 213 SER A O 1
ATOM 1686 N N . ASN A 1 214 ? 9.219 -28.844 -10.188 1 97.94 214 ASN A N 1
ATOM 1687 C CA . ASN A 1 214 ? 9.141 -28.812 -8.727 1 97.94 214 ASN A CA 1
ATOM 1688 C C . ASN A 1 214 ? 10.227 -27.906 -8.133 1 97.94 214 ASN A C 1
ATOM 1690 O O . ASN A 1 214 ? 10.969 -28.344 -7.25 1 97.94 214 ASN A O 1
ATOM 1694 N N . ASN A 1 215 ? 10.281 -26.734 -8.57 1 98.62 215 ASN A N 1
ATOM 1695 C CA . ASN A 1 215 ? 11.336 -25.828 -8.125 1 98.62 215 ASN A CA 1
ATOM 1696 C C . ASN A 1 215 ? 10.891 -24.359 -8.211 1 98.62 215 ASN A C 1
ATOM 1698 O O . ASN A 1 215 ? 9.773 -24.078 -8.641 1 98.62 215 ASN A O 1
ATOM 1702 N N . VAL A 1 216 ? 11.648 -23.484 -7.637 1 98.75 216 VAL A N 1
ATOM 1703 C CA . VAL A 1 216 ? 11.602 -22.031 -7.863 1 98.75 216 VAL A CA 1
ATOM 1704 C C . VAL A 1 216 ? 12.883 -21.578 -8.547 1 98.75 216 VAL A C 1
ATOM 1706 O O . VAL A 1 216 ? 13.984 -21.875 -8.086 1 98.75 216 VAL A O 1
ATOM 1709 N N . VAL A 1 217 ? 12.727 -20.969 -9.633 1 98.56 217 VAL A N 1
ATOM 1710 C CA . VAL A 1 217 ? 13.852 -20.422 -10.391 1 98.56 217 VAL A CA 1
ATOM 1711 C C . VAL A 1 217 ? 13.898 -18.906 -10.234 1 98.56 217 VAL A C 1
ATOM 1713 O O . VAL A 1 217 ? 12.867 -18.234 -10.32 1 98.56 217 VAL A O 1
ATOM 1716 N N . LEU A 1 218 ? 15.078 -18.484 -9.93 1 98.12 218 LEU A N 1
ATOM 1717 C CA . LEU A 1 218 ? 15.375 -17.047 -9.867 1 98.12 218 LEU A CA 1
ATOM 1718 C C . LEU A 1 218 ? 15.945 -16.562 -11.195 1 98.12 218 LEU A C 1
ATOM 1720 O O . LEU A 1 218 ? 16.875 -17.156 -11.734 1 98.12 218 LEU A O 1
ATOM 1724 N N . ILE A 1 219 ? 15.297 -15.516 -11.758 1 98 219 ILE A N 1
ATOM 1725 C CA . ILE A 1 219 ? 15.758 -14.883 -12.992 1 98 219 ILE A CA 1
ATOM 1726 C C . ILE A 1 219 ? 16.219 -13.453 -12.703 1 98 219 ILE A C 1
ATOM 1728 O O . ILE A 1 219 ? 15.531 -12.711 -12 1 98 219 ILE A O 1
ATOM 1732 N N . SER A 1 220 ? 17.375 -13.07 -13.234 1 96.75 220 SER A N 1
ATOM 1733 C CA . SER A 1 220 ? 17.906 -11.727 -13.031 1 96.75 220 SER A CA 1
ATOM 1734 C C . SER A 1 220 ? 17.031 -10.672 -13.703 1 96.75 220 SER A C 1
ATOM 1736 O O . SER A 1 220 ? 16.25 -10.992 -14.609 1 96.75 220 SER A O 1
ATOM 1738 N N . PRO A 1 221 ? 17.172 -9.438 -13.273 1 94.5 221 PRO A N 1
ATOM 1739 C CA . PRO A 1 221 ? 16.312 -8.383 -13.781 1 94.5 221 PRO A CA 1
ATOM 1740 C C . PRO A 1 221 ? 16.391 -8.227 -15.305 1 94.5 221 PRO A C 1
ATOM 1742 O O . PRO A 1 221 ? 15.414 -7.848 -15.945 1 94.5 221 PRO A O 1
ATOM 1745 N N . ASP A 1 222 ? 17.531 -8.547 -15.875 1 94.5 222 ASP A N 1
ATOM 1746 C CA . ASP A 1 222 ? 17.719 -8.359 -17.312 1 94.5 222 ASP A CA 1
ATOM 1747 C C . ASP A 1 222 ? 17.344 -9.625 -18.078 1 94.5 222 ASP A C 1
ATOM 1749 O O . ASP A 1 222 ? 17.484 -9.664 -19.312 1 94.5 222 ASP A O 1
ATOM 1753 N N . GLY A 1 223 ? 16.922 -10.695 -17.359 1 96.62 223 GLY A N 1
ATOM 1754 C CA . GLY A 1 223 ? 16.469 -11.93 -17.984 1 96.62 223 GLY A CA 1
ATOM 1755 C C . GLY A 1 223 ? 17.609 -12.797 -18.469 1 96.62 223 GLY A C 1
ATOM 1756 O O . GLY A 1 223 ? 17.375 -13.812 -19.141 1 96.62 223 GLY A O 1
ATOM 1757 N N . GLN A 1 224 ? 18.844 -12.469 -18.109 1 95.06 224 GLN A N 1
ATOM 1758 C CA . GLN A 1 224 ? 19.984 -13.125 -18.734 1 95.06 224 GLN A CA 1
ATOM 1759 C C . GLN A 1 224 ? 20.531 -14.242 -17.859 1 95.06 224 GLN A C 1
ATOM 1761 O O . GLN A 1 224 ? 21.141 -15.195 -18.359 1 95.06 224 GLN A O 1
ATOM 1766 N N . ARG A 1 225 ? 20.484 -14.109 -16.641 1 96.06 225 ARG A N 1
ATOM 1767 C CA . ARG A 1 225 ? 20.984 -15.109 -15.695 1 96.06 225 ARG A CA 1
ATOM 1768 C C . ARG A 1 225 ? 19.844 -15.758 -14.922 1 96.06 225 ARG A C 1
ATOM 1770 O O . ARG A 1 225 ? 18.781 -15.156 -14.766 1 96.06 225 ARG A O 1
ATOM 1777 N N . HIS A 1 226 ? 20 -16.922 -14.516 1 97.5 226 HIS A N 1
ATOM 1778 C CA . HIS A 1 226 ? 19.016 -17.625 -13.719 1 97.5 226 HIS A CA 1
ATOM 1779 C C . HIS A 1 226 ? 19.688 -18.562 -12.711 1 97.5 226 HIS A C 1
ATOM 1781 O O . HIS A 1 226 ? 20.859 -18.891 -12.852 1 97.5 226 HIS A O 1
ATOM 1787 N N . ARG A 1 227 ? 18.953 -18.922 -11.688 1 97.38 227 ARG A N 1
ATOM 1788 C CA . ARG A 1 227 ? 19.406 -19.859 -10.656 1 97.38 227 ARG A CA 1
ATOM 1789 C C . ARG A 1 227 ? 18.219 -20.594 -10.031 1 97.38 227 ARG A C 1
ATOM 1791 O O . ARG A 1 227 ? 17.188 -19.984 -9.742 1 97.38 227 ARG A O 1
ATOM 1798 N N . GLU A 1 228 ? 18.422 -21.891 -9.945 1 97.44 228 GLU A N 1
ATOM 1799 C CA . GLU A 1 228 ? 17.469 -22.656 -9.141 1 97.44 228 GLU A CA 1
ATOM 1800 C C . GLU A 1 228 ? 17.719 -22.453 -7.652 1 97.44 228 GLU A C 1
ATOM 1802 O O . GLU A 1 228 ? 18.797 -22.75 -7.145 1 97.44 228 GLU A O 1
ATOM 1807 N N . VAL A 1 229 ? 16.656 -21.984 -6.934 1 97.88 229 VAL A N 1
ATOM 1808 C CA . VAL A 1 229 ? 16.922 -21.594 -5.555 1 97.88 229 VAL A CA 1
ATOM 1809 C C . VAL A 1 229 ? 16.156 -22.516 -4.602 1 97.88 229 VAL A C 1
ATOM 1811 O O . VAL A 1 229 ? 16.5 -22.609 -3.42 1 97.88 229 VAL A O 1
ATOM 1814 N N . LEU A 1 230 ? 15.109 -23.125 -5 1 98.5 230 LEU A N 1
ATOM 1815 C CA . LEU A 1 230 ? 14.367 -24.125 -4.246 1 98.5 230 LEU A CA 1
ATOM 1816 C C . LEU A 1 230 ? 14.062 -25.344 -5.121 1 98.5 230 LEU A C 1
ATOM 1818 O O . LEU A 1 230 ? 13.836 -25.203 -6.324 1 98.5 230 LEU A O 1
ATOM 1822 N N . THR A 1 231 ? 14.023 -26.469 -4.52 1 98.06 231 THR A N 1
ATOM 1823 C CA . THR A 1 231 ? 13.766 -27.734 -5.219 1 98.06 231 THR A CA 1
ATOM 1824 C C . THR A 1 231 ? 12.844 -28.625 -4.402 1 98.06 231 THR A C 1
ATOM 1826 O O . THR A 1 231 ? 12.32 -28.203 -3.365 1 98.06 231 THR A O 1
ATOM 1829 N N . ARG A 1 232 ? 12.695 -29.828 -4.926 1 96.69 232 ARG A N 1
ATOM 1830 C CA . ARG A 1 232 ? 11.891 -30.828 -4.23 1 96.69 232 ARG A CA 1
ATOM 1831 C C . ARG A 1 232 ? 12.438 -31.094 -2.832 1 96.69 232 ARG A C 1
ATOM 1833 O O . ARG A 1 232 ? 11.672 -31.359 -1.9 1 96.69 232 ARG A O 1
ATOM 1840 N N . SER A 1 233 ? 13.727 -31.047 -2.682 1 96.81 233 SER A N 1
ATOM 1841 C CA . SER A 1 233 ? 14.375 -31.312 -1.402 1 96.81 233 SER A CA 1
ATOM 1842 C C . SER A 1 233 ? 14.008 -30.266 -0.362 1 96.81 233 SER A C 1
ATOM 1844 O O . SER A 1 233 ? 14.156 -30.5 0.84 1 96.81 233 SER A O 1
ATOM 1846 N N . ASP A 1 234 ? 13.5 -29.172 -0.826 1 97.19 234 ASP A N 1
ATOM 1847 C CA . ASP A 1 234 ? 13.102 -28.094 0.078 1 97.19 234 ASP A CA 1
ATOM 1848 C C . ASP A 1 234 ? 11.625 -28.203 0.43 1 97.19 234 ASP A C 1
ATOM 1850 O O . ASP A 1 234 ? 11.078 -27.312 1.091 1 97.19 234 ASP A O 1
ATOM 1854 N N . GLY A 1 235 ? 10.938 -29.219 -0.026 1 96.25 235 GLY A N 1
ATOM 1855 C CA . GLY A 1 235 ? 9.539 -29.438 0.31 1 96.25 235 GLY A CA 1
ATOM 1856 C C . GLY A 1 235 ? 8.594 -29.094 -0.824 1 96.25 235 GLY A C 1
ATOM 1857 O O . GLY A 1 235 ? 7.375 -29.219 -0.683 1 96.25 235 GLY A O 1
ATOM 1858 N N . LEU A 1 236 ? 9.109 -28.781 -1.977 1 97.62 236 LEU A N 1
ATOM 1859 C CA . LEU A 1 236 ? 8.258 -28.422 -3.1 1 97.62 236 LEU A CA 1
ATOM 1860 C C . LEU A 1 236 ? 7.73 -29.656 -3.814 1 97.62 236 LEU A C 1
ATOM 1862 O O . LEU A 1 236 ? 8.5 -30.562 -4.156 1 97.62 236 LEU A O 1
ATOM 1866 N N . PHE A 1 237 ? 6.465 -29.734 -3.904 1 97.19 237 PHE A N 1
ATOM 1867 C CA . PHE A 1 237 ? 5.758 -30.797 -4.617 1 97.19 237 PHE A CA 1
ATOM 1868 C C . PHE A 1 237 ? 4.582 -30.234 -5.402 1 97.19 237 PHE A C 1
ATOM 1870 O O . PHE A 1 237 ? 3.486 -30.078 -4.859 1 97.19 237 PHE A O 1
ATOM 1877 N N . ASN A 1 238 ? 4.805 -30.047 -6.703 1 97.25 238 ASN A N 1
ATOM 1878 C CA . ASN A 1 238 ? 3.84 -29.375 -7.566 1 97.25 238 ASN A CA 1
ATOM 1879 C C . ASN A 1 238 ? 3.508 -27.984 -7.055 1 97.25 238 ASN A C 1
ATOM 1881 O O . ASN A 1 238 ? 2.338 -27.656 -6.836 1 97.25 238 ASN A O 1
ATOM 1885 N N . PRO A 1 239 ? 4.547 -27.172 -6.801 1 98.12 239 PRO A N 1
ATOM 1886 C CA . PRO A 1 239 ? 4.262 -25.797 -6.395 1 98.12 239 PRO A CA 1
ATOM 1887 C C . PRO A 1 239 ? 3.533 -25 -7.477 1 98.12 239 PRO A C 1
ATOM 1889 O O . PRO A 1 239 ? 3.828 -25.156 -8.664 1 98.12 239 PRO A O 1
ATOM 1892 N N . LEU A 1 240 ? 2.604 -24.203 -7.117 1 98.25 240 LEU A N 1
ATOM 1893 C CA . LEU A 1 240 ? 1.802 -23.516 -8.125 1 98.25 240 LEU A CA 1
ATOM 1894 C C . LEU A 1 240 ? 1.874 -22.016 -7.949 1 98.25 240 LEU A C 1
ATOM 1896 O O . LEU A 1 240 ? 1.972 -21.266 -8.93 1 98.25 240 LEU A O 1
ATOM 1900 N N . SER A 1 241 ? 1.8 -21.484 -6.73 1 98.31 241 SER A N 1
ATOM 1901 C CA . SER A 1 241 ? 1.776 -20.031 -6.496 1 98.31 241 SER A CA 1
ATOM 1902 C C . SER A 1 241 ? 2.875 -19.625 -5.523 1 98.31 241 SER A C 1
ATOM 1904 O O . SER A 1 241 ? 3.365 -20.438 -4.742 1 98.31 241 SER A O 1
ATOM 1906 N N . LEU A 1 242 ? 3.303 -18.375 -5.637 1 98.56 242 LEU A N 1
ATOM 1907 C CA . LEU A 1 242 ? 4.27 -17.844 -4.68 1 98.56 242 LEU A CA 1
ATOM 1908 C C . LEU A 1 242 ? 4.074 -16.344 -4.477 1 98.56 242 LEU A C 1
ATOM 1910 O O . LEU A 1 242 ? 3.387 -15.688 -5.266 1 98.56 242 LEU A O 1
ATOM 1914 N N . TYR A 1 243 ? 4.555 -15.844 -3.406 1 98.5 243 TYR A N 1
ATOM 1915 C CA . TYR A 1 243 ? 4.453 -14.445 -3 1 98.5 243 TYR A CA 1
ATOM 1916 C C . TYR A 1 243 ? 5.723 -13.992 -2.281 1 98.5 243 TYR A C 1
ATOM 1918 O O . TYR A 1 243 ? 6.188 -14.664 -1.355 1 98.5 243 TYR A O 1
ATOM 1926 N N . PHE A 1 244 ? 6.297 -12.906 -2.762 1 97.38 244 PHE A N 1
ATOM 1927 C CA . PHE A 1 244 ? 7.441 -12.289 -2.102 1 97.38 244 PHE A CA 1
ATOM 1928 C C . PHE A 1 244 ? 6.996 -11.18 -1.161 1 97.38 244 PHE A C 1
ATOM 1930 O O . PHE A 1 244 ? 6.324 -10.234 -1.584 1 97.38 244 PHE A O 1
ATOM 1937 N N . SER A 1 245 ? 7.348 -11.305 0.103 1 93.94 245 SER A N 1
ATOM 1938 C CA . SER A 1 245 ? 7.09 -10.273 1.105 1 93.94 245 SER A CA 1
ATOM 1939 C C . SER A 1 245 ? 8.297 -9.359 1.282 1 93.94 245 SER A C 1
ATOM 1941 O O . SER A 1 245 ? 9.297 -9.75 1.887 1 93.94 245 SER A O 1
ATOM 1943 N N . GLN A 1 246 ? 8.18 -8.18 0.806 1 87.62 246 GLN A N 1
ATOM 1944 C CA . GLN A 1 246 ? 9.258 -7.211 0.969 1 87.62 246 GLN A CA 1
ATOM 1945 C C . GLN A 1 246 ? 9.453 -6.848 2.438 1 87.62 246 GLN A C 1
ATOM 1947 O O . GLN A 1 246 ? 10.586 -6.715 2.904 1 87.62 246 GLN A O 1
ATOM 1952 N N . ALA A 1 247 ? 8.352 -6.707 3.133 1 82.69 247 ALA A N 1
ATOM 1953 C CA . ALA A 1 247 ? 8.383 -6.277 4.527 1 82.69 247 ALA A CA 1
ATOM 1954 C C . ALA A 1 247 ? 9.148 -7.273 5.395 1 82.69 247 ALA A C 1
ATOM 1956 O O . ALA A 1 247 ? 9.836 -6.879 6.34 1 82.69 247 ALA A O 1
ATOM 1957 N N . ASN A 1 248 ? 9.078 -8.523 5.031 1 87.44 248 ASN A N 1
ATOM 1958 C CA . ASN A 1 248 ? 9.664 -9.555 5.879 1 87.44 248 ASN A CA 1
ATOM 1959 C C . ASN A 1 248 ? 10.875 -10.195 5.215 1 87.44 248 ASN A C 1
ATOM 1961 O O . ASN A 1 248 ? 11.57 -11.008 5.832 1 87.44 248 ASN A O 1
ATOM 1965 N N . ASN A 1 249 ? 11.117 -9.828 3.992 1 89.75 249 ASN A N 1
ATOM 1966 C CA . ASN A 1 249 ? 12.141 -10.492 3.189 1 89.75 249 ASN A CA 1
ATOM 1967 C C . ASN A 1 249 ? 11.961 -12.008 3.191 1 89.75 249 ASN A C 1
ATOM 1969 O O . ASN A 1 249 ? 12.891 -12.75 3.531 1 89.75 249 ASN A O 1
ATOM 1973 N N . GLN A 1 250 ? 10.805 -12.414 2.814 1 95.25 250 GLN A N 1
ATOM 1974 C CA . GLN A 1 250 ? 10.406 -13.82 2.811 1 95.25 250 GLN A CA 1
ATOM 1975 C C . GLN A 1 250 ? 9.711 -14.195 1.502 1 95.25 250 GLN A C 1
ATOM 1977 O O . GLN A 1 250 ? 9.211 -13.32 0.791 1 95.25 250 GLN A O 1
ATOM 1982 N N . LEU A 1 251 ? 9.766 -15.438 1.197 1 98 251 LEU A N 1
ATOM 1983 C CA . LEU A 1 251 ? 9.07 -16.016 0.05 1 98 251 LEU A CA 1
ATOM 1984 C C . LEU A 1 251 ? 8.102 -17.094 0.491 1 98 251 LEU A C 1
ATOM 1986 O O . LEU A 1 251 ? 8.492 -18.062 1.157 1 98 251 LEU A O 1
ATOM 1990 N N . LEU A 1 252 ? 6.844 -16.891 0.214 1 98.31 252 LEU A N 1
ATOM 1991 C CA . LEU A 1 252 ? 5.809 -17.891 0.433 1 98.31 252 LEU A CA 1
ATOM 1992 C C . LEU A 1 252 ? 5.566 -18.703 -0.833 1 98.31 252 LEU A C 1
ATOM 1994 O O . LEU A 1 252 ? 5.363 -18.141 -1.91 1 98.31 252 LEU A O 1
ATOM 1998 N N . VAL A 1 253 ? 5.672 -20.016 -0.762 1 98.69 253 VAL A N 1
ATOM 1999 C CA . VAL A 1 253 ? 5.418 -20.906 -1.893 1 98.69 253 VAL A CA 1
ATOM 2000 C C . VAL A 1 253 ? 4.344 -21.922 -1.519 1 98.69 253 VAL A C 1
ATOM 2002 O O . VAL A 1 253 ? 4.449 -22.594 -0.492 1 98.69 253 VAL A O 1
ATOM 2005 N N . ALA A 1 254 ? 3.352 -22.062 -2.334 1 98.38 254 ALA A N 1
ATOM 2006 C CA . ALA A 1 254 ? 2.248 -22.969 -2.037 1 98.38 254 ALA A CA 1
ATOM 2007 C C . ALA A 1 254 ? 2.207 -24.125 -3.033 1 98.38 254 ALA A C 1
ATOM 2009 O O . ALA A 1 254 ? 2.215 -23.906 -4.246 1 98.38 254 ALA A O 1
ATOM 2010 N N . ASN A 1 255 ? 2.186 -25.312 -2.49 1 97.81 255 ASN A N 1
ATOM 2011 C CA . ASN A 1 255 ? 1.947 -26.5 -3.299 1 97.81 255 ASN A CA 1
ATOM 2012 C C . ASN A 1 255 ? 0.467 -26.672 -3.627 1 97.81 255 ASN A C 1
ATOM 2014 O O . ASN A 1 255 ? -0.395 -26.391 -2.793 1 97.81 255 ASN A O 1
ATOM 2018 N N . VAL A 1 256 ? 0.198 -27.172 -4.789 1 95.31 256 VAL A N 1
ATOM 2019 C CA . VAL A 1 256 ? -1.193 -27.25 -5.219 1 95.31 256 VAL A CA 1
ATOM 2020 C C . VAL A 1 256 ? -1.837 -28.516 -4.656 1 95.31 256 VAL A C 1
ATOM 2022 O O . VAL A 1 256 ? -3.031 -28.531 -4.348 1 95.31 256 VAL A O 1
ATOM 2025 N N . ASN A 1 257 ? -1.181 -29.641 -4.438 1 88.12 257 ASN A N 1
ATOM 2026 C CA . ASN A 1 257 ? -1.854 -30.922 -4.223 1 88.12 257 ASN A CA 1
ATOM 2027 C C . ASN A 1 257 ? -1.623 -31.453 -2.811 1 88.12 257 ASN A C 1
ATOM 2029 O O . ASN A 1 257 ? -2.266 -32.406 -2.391 1 88.12 257 ASN A O 1
ATOM 2033 N N . ASN A 1 258 ? -0.728 -30.906 -1.981 1 88.75 258 ASN A N 1
ATOM 2034 C CA . ASN A 1 258 ? -0.494 -31.547 -0.69 1 88.75 258 ASN A CA 1
ATOM 2035 C C . ASN A 1 258 ? -0.879 -30.625 0.467 1 88.75 258 ASN A C 1
ATOM 2037 O O . ASN A 1 258 ? -0.441 -30.828 1.6 1 88.75 258 ASN A O 1
ATOM 2041 N N . ASN A 1 259 ? -1.54 -29.609 0.24 1 89.75 259 ASN A N 1
ATOM 2042 C CA . ASN A 1 259 ? -2.117 -28.703 1.227 1 89.75 259 ASN A CA 1
ATOM 2043 C C . ASN A 1 259 ? -1.038 -28.016 2.062 1 89.75 259 ASN A C 1
ATOM 2045 O O . ASN A 1 259 ? -1.281 -27.641 3.209 1 89.75 259 ASN A O 1
ATOM 2049 N N . LYS A 1 260 ? 0.123 -28.016 1.476 1 95.5 260 LYS A N 1
ATOM 2050 C CA . LYS A 1 260 ? 1.211 -27.406 2.225 1 95.5 260 LYS A CA 1
ATOM 2051 C C . LYS A 1 260 ? 1.725 -26.156 1.516 1 95.5 260 LYS A C 1
ATOM 2053 O O . LYS A 1 260 ? 1.821 -26.125 0.287 1 95.5 260 LYS A O 1
ATOM 2058 N N . ALA A 1 261 ? 1.94 -25.172 2.264 1 97.44 261 ALA A N 1
ATOM 2059 C CA . ALA A 1 261 ? 2.684 -23.984 1.845 1 97.44 261 ALA A CA 1
ATOM 2060 C C . ALA A 1 261 ? 3.93 -23.781 2.705 1 97.44 261 ALA A C 1
ATOM 2062 O O . ALA A 1 261 ? 3.934 -24.125 3.891 1 97.44 261 ALA A O 1
ATOM 2063 N N . HIS A 1 262 ? 4.961 -23.328 2.111 1 98.06 262 HIS A N 1
ATOM 2064 C CA . HIS A 1 262 ? 6.238 -23.141 2.797 1 98.06 262 HIS A CA 1
ATOM 2065 C C . HIS A 1 262 ? 6.684 -21.688 2.768 1 98.06 262 HIS A C 1
ATOM 2067 O O . HIS A 1 262 ? 6.672 -21.047 1.712 1 98.06 262 HIS A O 1
ATOM 2073 N N . LEU A 1 263 ? 6.984 -21.219 3.908 1 97.62 263 LEU A N 1
ATOM 2074 C CA . LEU A 1 263 ? 7.535 -19.875 4.066 1 97.62 263 LEU A CA 1
ATOM 2075 C C . LEU A 1 263 ? 9.047 -19.922 4.238 1 97.62 263 LEU A C 1
ATOM 2077 O O . LEU A 1 263 ? 9.555 -20.609 5.133 1 97.62 263 LEU A O 1
ATOM 2081 N N . PHE A 1 264 ? 9.766 -19.203 3.352 1 98.06 264 PHE A N 1
ATOM 2082 C CA . PHE A 1 264 ? 11.227 -19.188 3.367 1 98.06 264 PHE A CA 1
ATOM 2083 C C . PHE A 1 264 ? 11.758 -17.812 3.709 1 98.06 264 PHE A C 1
ATOM 2085 O O . PHE A 1 264 ? 11.219 -16.797 3.248 1 98.06 264 PHE A O 1
ATOM 2092 N N . ASN A 1 265 ? 12.781 -17.734 4.5 1 96.56 265 ASN A N 1
ATOM 2093 C CA . ASN A 1 265 ? 13.555 -16.5 4.676 1 96.56 265 ASN A CA 1
ATOM 2094 C C . ASN A 1 265 ? 14.578 -16.328 3.561 1 96.56 265 ASN A C 1
ATOM 2096 O O . ASN A 1 265 ? 15.211 -17.297 3.131 1 96.56 265 ASN A O 1
ATOM 2100 N N . ILE A 1 266 ? 14.688 -15.133 3.121 1 94.25 266 ILE A N 1
ATOM 2101 C CA . ILE A 1 266 ? 15.75 -14.82 2.164 1 94.25 266 ILE A CA 1
ATOM 2102 C C . ILE A 1 266 ? 16.938 -14.227 2.896 1 94.25 266 ILE A C 1
ATOM 2104 O O . ILE A 1 266 ? 16.797 -13.273 3.666 1 94.25 266 ILE A O 1
ATOM 2108 N N . VAL A 1 267 ? 18.047 -14.789 2.84 1 85.69 267 VAL A N 1
ATOM 2109 C CA . VAL A 1 267 ? 19.25 -14.398 3.572 1 85.69 267 VAL A CA 1
ATOM 2110 C C . VAL A 1 267 ? 20.359 -14.062 2.59 1 85.69 267 VAL A C 1
ATOM 2112 O O . VAL A 1 267 ? 20.438 -14.641 1.499 1 85.69 267 VAL A O 1
ATOM 2115 N N . MET B 1 1 ? -28.203 3.338 -22.234 1 19.78 1 MET B N 1
ATOM 2116 C CA . MET B 1 1 ? -28.422 3.09 -20.812 1 19.78 1 MET B CA 1
ATOM 2117 C C . MET B 1 1 ? -27.344 3.77 -19.969 1 19.78 1 MET B C 1
ATOM 2119 O O . MET B 1 1 ? -26.156 3.662 -20.266 1 19.78 1 MET B O 1
ATOM 2123 N N . MET B 1 2 ? -27.656 4.793 -19.172 1 20.52 2 MET B N 1
ATOM 2124 C CA . MET B 1 2 ? -26.781 5.699 -18.453 1 20.52 2 MET B CA 1
ATOM 2125 C C . MET B 1 2 ? -25.938 4.941 -17.422 1 20.52 2 MET B C 1
ATOM 2127 O O . MET B 1 2 ? -26.469 4.141 -16.656 1 20.52 2 MET B O 1
ATOM 2131 N N . VAL B 1 3 ? -24.781 4.668 -17.734 1 23.73 3 VAL B N 1
ATOM 2132 C CA . VAL B 1 3 ? -23.844 3.988 -16.844 1 23.73 3 VAL B CA 1
ATOM 2133 C C . VAL B 1 3 ? -23.938 4.574 -15.438 1 23.73 3 VAL B C 1
ATOM 2135 O O . VAL B 1 3 ? -23.875 5.797 -15.266 1 23.73 3 VAL B O 1
ATOM 2138 N N . PRO B 1 4 ? -24.516 3.842 -14.547 1 29.77 4 PRO B N 1
ATOM 2139 C CA . PRO B 1 4 ? -24.719 4.445 -13.227 1 29.77 4 PRO B CA 1
ATOM 2140 C C . PRO B 1 4 ? -23.453 5.102 -12.672 1 29.77 4 PRO B C 1
ATOM 2142 O O . PRO B 1 4 ? -22.375 4.523 -12.758 1 29.77 4 PRO B O 1
ATOM 2145 N N . THR B 1 5 ? -23.297 6.395 -12.688 1 31.11 5 THR B N 1
ATOM 2146 C CA . THR B 1 5 ? -22.25 7.277 -12.164 1 31.11 5 THR B CA 1
ATOM 2147 C C . THR B 1 5 ? -21.906 6.91 -10.719 1 31.11 5 THR B C 1
ATOM 2149 O O . THR B 1 5 ? -22.797 6.852 -9.859 1 31.11 5 THR B O 1
ATOM 2152 N N . VAL B 1 6 ? -21.094 6.062 -10.461 1 34.44 6 VAL B N 1
ATOM 2153 C CA . VAL B 1 6 ? -20.656 5.855 -9.078 1 34.44 6 VAL B CA 1
ATOM 2154 C C . VAL B 1 6 ? -20.844 7.141 -8.281 1 34.44 6 VAL B C 1
ATOM 2156 O O . VAL B 1 6 ? -20.328 8.195 -8.648 1 34.44 6 VAL B O 1
ATOM 2159 N N . GLN B 1 7 ? -21.906 7.328 -7.602 1 39.53 7 GLN B N 1
ATOM 2160 C CA . GLN B 1 7 ? -22.297 8.516 -6.859 1 39.53 7 GLN B CA 1
ATOM 2161 C C . GLN B 1 7 ? -21.203 8.961 -5.898 1 39.53 7 GLN B C 1
ATOM 2163 O O . GLN B 1 7 ? -20.891 8.266 -4.93 1 39.53 7 GLN B O 1
ATOM 2168 N N . LEU B 1 8 ? -20.141 9.633 -6.312 1 50.5 8 LEU B N 1
ATOM 2169 C CA . LEU B 1 8 ? -19.219 10.453 -5.535 1 50.5 8 LEU B CA 1
ATOM 2170 C C . LEU B 1 8 ? -19.922 11.125 -4.371 1 50.5 8 LEU B C 1
ATOM 2172 O O . LEU B 1 8 ? -21 11.711 -4.551 1 50.5 8 LEU B O 1
ATOM 2176 N N . ARG B 1 9 ? -19.719 10.609 -3.17 1 59.94 9 ARG B N 1
ATOM 2177 C CA . ARG B 1 9 ? -20.328 11.328 -2.061 1 59.94 9 ARG B CA 1
ATOM 2178 C C . ARG B 1 9 ? -20.141 12.836 -2.209 1 59.94 9 ARG B C 1
ATOM 2180 O O . ARG B 1 9 ? -19 13.32 -2.219 1 59.94 9 ARG B O 1
ATOM 2187 N N . SER B 1 10 ? -21.203 13.469 -2.566 1 78.88 10 SER B N 1
ATOM 2188 C CA . SER B 1 10 ? -21.234 14.93 -2.574 1 78.88 10 SER B CA 1
ATOM 2189 C C . SER B 1 10 ? -20.906 15.492 -1.193 1 78.88 10 SER B C 1
ATOM 2191 O O . SER B 1 10 ? -21.25 14.883 -0.175 1 78.88 10 SER B O 1
ATOM 2193 N N . ILE B 1 11 ? -20 16.562 -1.113 1 86.94 11 ILE B N 1
ATOM 2194 C CA . ILE B 1 11 ? -19.516 17.156 0.134 1 86.94 11 ILE B CA 1
ATOM 2195 C C . ILE B 1 11 ? -20.719 17.516 1.017 1 86.94 11 ILE B C 1
ATOM 2197 O O . ILE B 1 11 ? -20.594 17.578 2.242 1 86.94 11 ILE B O 1
ATOM 2201 N N . GLU B 1 12 ? -21.953 17.641 0.424 1 88.75 12 GLU B N 1
ATOM 2202 C CA . GLU B 1 12 ? -23.141 18.062 1.168 1 88.75 12 GLU B CA 1
ATOM 2203 C C . GLU B 1 12 ? -23.625 16.969 2.109 1 88.75 12 GLU B C 1
ATOM 2205 O O . GLU B 1 12 ? -24.281 17.25 3.119 1 88.75 12 GLU B O 1
ATOM 2210 N N . ASN B 1 13 ? -23.281 15.805 1.833 1 89.5 13 ASN B N 1
ATOM 2211 C CA . ASN B 1 13 ? -23.844 14.695 2.598 1 89.5 13 ASN B CA 1
ATOM 2212 C C . ASN B 1 13 ? -22.812 14.102 3.555 1 89.5 13 ASN B C 1
ATOM 2214 O O . ASN B 1 13 ? -23.094 13.125 4.25 1 89.5 13 ASN B O 1
ATOM 2218 N N . ILE B 1 14 ? -21.688 14.656 3.66 1 94.5 14 ILE B N 1
ATOM 2219 C CA . ILE B 1 14 ? -20.641 14.102 4.504 1 94.5 14 ILE B CA 1
ATOM 2220 C C . ILE B 1 14 ? -20.812 14.594 5.938 1 94.5 14 ILE B C 1
ATOM 2222 O O . ILE B 1 14 ? -20.922 15.805 6.18 1 94.5 14 ILE B O 1
ATOM 2226 N N . LYS B 1 15 ? -20.922 13.703 6.852 1 94.44 15 LYS B N 1
ATOM 2227 C CA . LYS B 1 15 ? -21.016 14 8.273 1 94.44 15 LYS B CA 1
ATOM 2228 C C . LYS B 1 15 ? -19.969 13.227 9.07 1 94.44 15 LYS B C 1
ATOM 2230 O O . LYS B 1 15 ? -19.656 12.078 8.742 1 94.44 15 LYS B O 1
ATOM 2235 N N . LEU B 1 16 ? -19.469 13.906 10.062 1 97.44 16 LEU B N 1
ATOM 2236 C CA . LEU B 1 16 ? -18.484 13.266 10.922 1 97.44 16 LEU B CA 1
ATOM 2237 C C . LEU B 1 16 ? -19 13.164 12.359 1 97.44 16 LEU B C 1
ATOM 2239 O O . LEU B 1 16 ? -19.578 14.109 12.883 1 97.44 16 LEU B O 1
ATOM 2243 N N . THR B 1 17 ? -18.844 11.992 12.914 1 97 17 THR B N 1
ATOM 2244 C CA . THR B 1 17 ? -19.219 11.758 14.312 1 97 17 THR B CA 1
ATOM 2245 C C . THR B 1 17 ? -18 11.273 15.102 1 97 17 THR B C 1
ATOM 2247 O O . THR B 1 17 ? -17.219 10.461 14.609 1 97 17 THR B O 1
ATOM 2250 N N . LEU B 1 18 ? -17.891 11.789 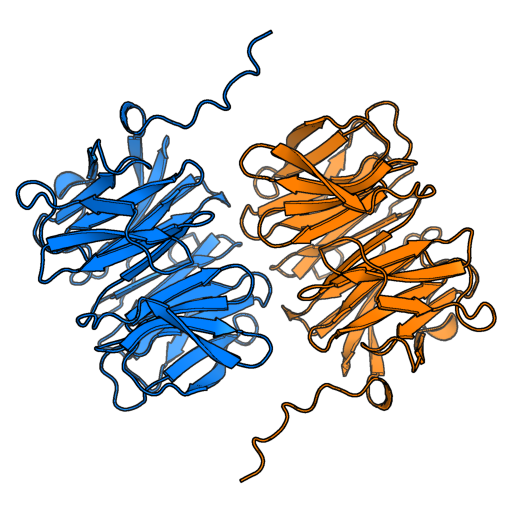16.297 1 97.44 18 LEU B N 1
ATOM 2251 C CA . LEU B 1 18 ? -16.766 11.414 17.125 1 97.44 18 LEU B CA 1
ATOM 2252 C C . LEU B 1 18 ? -16.812 9.93 17.469 1 97.44 18 LEU B C 1
ATOM 2254 O O . LEU B 1 18 ? -17.828 9.43 17.953 1 97.44 18 LEU B O 1
ATOM 2258 N N . HIS B 1 19 ? -15.781 9.266 17.156 1 96.38 19 HIS B N 1
ATOM 2259 C CA . HIS B 1 19 ? -15.641 7.855 17.5 1 96.38 19 HIS B CA 1
ATOM 2260 C C . HIS B 1 19 ? -14.859 7.672 18.797 1 96.38 19 HIS B C 1
ATOM 2262 O O . HIS B 1 19 ? -15.297 6.941 19.688 1 96.38 19 HIS B O 1
ATOM 2268 N N . LYS B 1 20 ? -13.727 8.391 18.828 1 95.69 20 LYS B N 1
ATOM 2269 C CA . LYS B 1 20 ? -12.844 8.234 19.984 1 95.69 20 LYS B CA 1
ATOM 2270 C C . LYS B 1 20 ? -11.883 9.414 20.109 1 95.69 20 LYS B C 1
ATOM 2272 O O . LYS B 1 20 ? -11.508 10.023 19.109 1 95.69 20 LYS B O 1
ATOM 2277 N N . THR B 1 21 ? -11.516 9.711 21.328 1 96.44 21 THR B N 1
ATOM 2278 C CA . THR B 1 21 ? -10.445 10.656 21.609 1 96.44 21 THR B CA 1
ATOM 2279 C C . THR B 1 21 ? -9.227 9.938 22.188 1 96.44 21 THR B C 1
ATOM 2281 O O . THR B 1 21 ? -9.352 9.086 23.062 1 96.44 21 THR B O 1
ATOM 2284 N N . ILE B 1 22 ? -8.078 10.219 21.641 1 95.88 22 ILE B N 1
ATOM 2285 C CA . ILE B 1 22 ? -6.82 9.602 22.047 1 95.88 22 ILE B CA 1
ATOM 2286 C C . ILE B 1 22 ? -5.969 10.625 22.797 1 95.88 22 ILE B C 1
ATOM 2288 O O . ILE B 1 22 ? -5.754 11.734 22.312 1 95.88 22 ILE B O 1
ATOM 2292 N N . ASN B 1 23 ? -5.551 10.289 23.953 1 95.5 23 ASN B N 1
ATOM 2293 C CA . ASN B 1 23 ? -4.516 11.055 24.641 1 95.5 23 ASN B CA 1
ATOM 2294 C C . ASN B 1 23 ? -3.121 10.68 24.156 1 95.5 23 ASN B C 1
ATOM 2296 O O . ASN B 1 23 ? -2.6 9.617 24.516 1 95.5 23 ASN B O 1
ATOM 2300 N N . THR B 1 24 ? -2.504 11.5 23.422 1 93 24 THR B N 1
ATOM 2301 C CA . THR B 1 24 ? -1.267 11.156 22.719 1 93 24 THR B CA 1
ATOM 2302 C C . THR B 1 24 ? -0.075 11.242 23.672 1 93 24 THR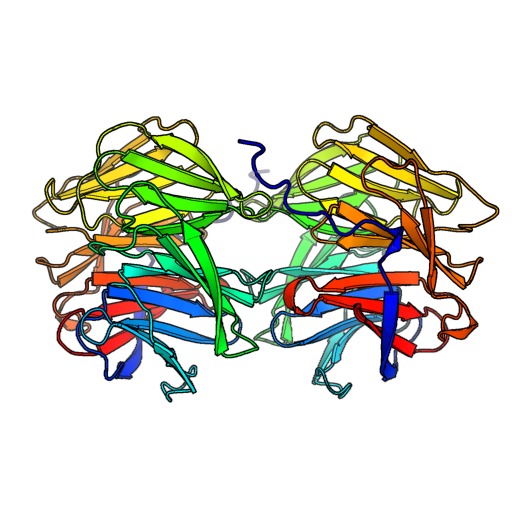 B C 1
ATOM 2304 O O . THR B 1 24 ? 1.007 10.734 23.359 1 93 24 THR B O 1
ATOM 2307 N N . LYS B 1 25 ? -0.239 11.93 24.906 1 86.38 25 LYS B N 1
ATOM 2308 C CA . LYS B 1 25 ? 0.82 12.109 25.891 1 86.38 25 LYS B CA 1
ATOM 2309 C C . LYS B 1 25 ? 2.053 12.75 25.266 1 86.38 25 LYS B C 1
ATOM 2311 O O . LYS B 1 25 ? 3.166 12.594 25.766 1 86.38 25 LYS B O 1
ATOM 2316 N N . GLY B 1 26 ? 1.914 13.289 24.078 1 81.75 26 GLY B N 1
ATOM 2317 C CA . GLY B 1 26 ? 3.01 13.961 23.391 1 81.75 26 GLY B CA 1
ATOM 2318 C C . GLY B 1 26 ? 2.994 15.469 23.594 1 81.75 26 GLY B C 1
ATOM 2319 O O . GLY B 1 26 ? 1.974 16.047 23.969 1 81.75 26 GLY B O 1
ATOM 2320 N N . GLU B 1 27 ? 4.164 16 23.312 1 84.38 27 GLU B N 1
ATOM 2321 C CA . GLU B 1 27 ? 4.281 17.453 23.375 1 84.38 27 GLU B CA 1
ATOM 2322 C C . GLU B 1 27 ? 4.359 18.062 21.984 1 84.38 27 GLU B C 1
ATOM 2324 O O . GLU B 1 27 ? 5.355 17.875 21.281 1 84.38 27 GLU B O 1
ATOM 2329 N N . ARG B 1 28 ? 3.293 18.719 21.594 1 93.5 28 ARG B N 1
ATOM 2330 C CA . ARG B 1 28 ? 3.189 19.359 20.281 1 93.5 28 ARG B CA 1
ATOM 2331 C C . ARG B 1 28 ? 3.135 18.328 19.172 1 93.5 28 ARG B C 1
ATOM 2333 O O . ARG B 1 28 ? 4.125 18.125 18.469 1 93.5 28 ARG B O 1
ATOM 2340 N N . ILE B 1 29 ? 2.033 17.766 18.969 1 97.31 29 ILE B N 1
ATOM 2341 C CA . ILE B 1 29 ? 1.806 16.781 17.922 1 97.31 29 ILE B CA 1
ATOM 2342 C C . ILE B 1 29 ? 1.654 17.469 16.578 1 97.31 29 ILE B C 1
ATOM 2344 O O . ILE B 1 29 ? 0.765 18.312 16.391 1 97.31 29 ILE B O 1
ATOM 2348 N N . VAL B 1 30 ? 2.523 17.062 15.609 1 97.62 30 VAL B N 1
ATOM 2349 C CA . VAL B 1 30 ? 2.561 17.844 14.375 1 97.62 30 VAL B CA 1
ATOM 2350 C C . VAL B 1 30 ? 2.279 16.953 13.18 1 97.62 30 VAL B C 1
ATOM 2352 O O . VAL B 1 30 ? 2.07 17.422 12.062 1 97.62 30 VAL B O 1
ATOM 2355 N N . GLY B 1 31 ? 2.25 15.633 13.305 1 98.25 31 GLY B N 1
ATOM 2356 C CA . GLY B 1 31 ? 1.899 14.664 12.281 1 98.25 31 GLY B CA 1
ATOM 2357 C C . GLY B 1 31 ? 1.132 13.477 12.828 1 98.25 31 GLY B C 1
ATOM 2358 O O . GLY B 1 31 ? 1.288 13.109 14 1 98.25 31 GLY B O 1
ATOM 2359 N N . CYS B 1 32 ? 0.31 12.883 11.953 1 98.31 32 CYS B N 1
ATOM 2360 C CA . CYS B 1 32 ? -0.394 11.68 12.367 1 98.31 32 CYS B CA 1
ATOM 2361 C C . CYS B 1 32 ? -0.79 10.836 11.156 1 98.31 32 CYS B C 1
ATOM 2363 O O . CYS B 1 32 ? -0.946 11.359 10.055 1 98.31 32 CYS B O 1
ATOM 2365 N N . CYS B 1 33 ? -0.859 9.562 11.398 1 98.06 33 CYS B N 1
ATOM 2366 C CA . CYS B 1 33 ? -1.412 8.641 10.414 1 98.06 33 CYS B CA 1
ATOM 2367 C C . CYS B 1 33 ? -1.911 7.363 11.078 1 98.06 33 CYS B C 1
ATOM 2369 O O . CYS B 1 33 ? -1.751 7.188 12.289 1 98.06 33 CYS B O 1
ATOM 2371 N N . MET B 1 34 ? -2.605 6.621 10.312 1 95.44 34 MET B N 1
ATOM 2372 C CA . MET B 1 34 ? -3.115 5.336 10.781 1 95.44 34 MET B CA 1
ATOM 2373 C C . MET B 1 34 ? -2.492 4.184 10 1 95.44 34 MET B C 1
ATOM 2375 O O . MET B 1 34 ? -2.311 4.281 8.789 1 95.44 34 MET B O 1
ATOM 2379 N N . LEU B 1 35 ? -2.23 3.137 10.727 1 92.5 35 LEU B N 1
ATOM 2380 C CA . LEU B 1 35 ? -1.683 1.931 10.117 1 92.5 35 LEU B CA 1
ATOM 2381 C C . LEU B 1 35 ? -2.797 0.971 9.719 1 92.5 35 LEU B C 1
ATOM 2383 O O . LEU B 1 35 ? -3.934 1.104 10.172 1 92.5 35 LEU B O 1
ATOM 2387 N N . SER B 1 36 ? -2.449 -0.011 8.938 1 83.88 36 SER B N 1
ATOM 2388 C CA . SER B 1 36 ? -3.434 -0.934 8.383 1 83.88 36 SER B CA 1
ATOM 2389 C C . SER B 1 36 ? -4.062 -1.792 9.477 1 83.88 36 SER B C 1
ATOM 2391 O O . SER B 1 36 ? -5.18 -2.293 9.312 1 83.88 36 SER B O 1
ATOM 2393 N N . ASP B 1 37 ? -3.387 -1.99 10.5 1 80.38 37 ASP B N 1
ATOM 2394 C CA . ASP B 1 37 ? -3.91 -2.832 11.57 1 80.38 37 ASP B CA 1
ATOM 2395 C C . ASP B 1 37 ? -4.672 -2.002 12.602 1 80.38 37 ASP B C 1
ATOM 2397 O O . ASP B 1 37 ? -5.039 -2.508 13.664 1 80.38 37 ASP B O 1
ATOM 2401 N N . GLY B 1 38 ? -4.852 -0.755 12.305 1 84.88 38 GLY B N 1
ATOM 2402 C CA . GLY B 1 38 ? -5.652 0.099 13.164 1 84.88 38 GLY B CA 1
ATOM 2403 C C . GLY B 1 38 ? -4.82 0.93 14.125 1 84.88 38 GLY B C 1
ATOM 2404 O O . GLY B 1 38 ? -5.34 1.84 14.773 1 84.88 38 GLY B O 1
ATOM 2405 N N . ARG B 1 39 ? -3.533 0.689 14.242 1 93.5 39 ARG B N 1
ATOM 2406 C CA . ARG B 1 39 ? -2.688 1.497 15.117 1 93.5 39 ARG B CA 1
ATOM 2407 C C . ARG B 1 39 ? -2.59 2.932 14.609 1 93.5 39 ARG B C 1
ATOM 2409 O O . ARG B 1 39 ? -2.805 3.193 13.422 1 93.5 39 ARG B O 1
ATOM 2416 N N . LEU B 1 40 ? -2.307 3.793 15.578 1 97 40 LEU B N 1
ATOM 2417 C CA . LEU B 1 40 ? -2.174 5.219 15.305 1 97 40 LEU B CA 1
ATOM 2418 C C . LEU B 1 40 ? -0.749 5.691 15.57 1 97 40 LEU B C 1
ATOM 2420 O O . LEU B 1 40 ? -0.146 5.324 16.578 1 97 40 LEU B O 1
ATOM 2424 N N . ALA B 1 41 ? -0.223 6.453 14.68 1 98.19 41 ALA B N 1
ATOM 2425 C CA . ALA B 1 41 ? 1.126 6.988 14.836 1 98.19 41 ALA B CA 1
ATOM 2426 C C . ALA B 1 41 ? 1.109 8.516 14.875 1 98.19 41 ALA B C 1
ATOM 2428 O O . ALA B 1 41 ? 0.36 9.148 14.133 1 98.19 41 ALA B O 1
ATOM 2429 N N . PHE B 1 42 ? 1.937 9.102 15.727 1 98.25 42 PHE B N 1
ATOM 2430 C CA . PHE B 1 42 ? 2.027 10.547 15.914 1 98.25 42 PHE B CA 1
ATOM 2431 C C . PHE B 1 42 ? 3.482 10.992 15.977 1 98.25 42 PHE B C 1
ATOM 2433 O O . PHE B 1 42 ? 4.34 10.273 16.484 1 98.25 42 PHE B O 1
ATOM 2440 N N . THR B 1 43 ? 3.75 12.117 15.445 1 97.81 43 THR B N 1
ATOM 2441 C CA . THR B 1 43 ? 5.031 12.781 15.68 1 97.81 43 THR B CA 1
ATOM 2442 C C . THR B 1 43 ? 4.906 13.836 16.766 1 97.81 43 THR B C 1
ATOM 2444 O O . THR B 1 43 ? 4.066 14.734 16.672 1 97.81 43 THR B O 1
ATOM 2447 N N . SER B 1 44 ? 5.711 13.695 17.75 1 96.5 44 SER B N 1
ATOM 2448 C CA . SER B 1 44 ? 5.812 14.656 18.828 1 96.5 44 SER B CA 1
ATOM 2449 C C . SER B 1 44 ? 7.066 15.516 18.703 1 96.5 44 SER B C 1
ATOM 2451 O O . SER B 1 44 ? 8.18 15.031 18.922 1 96.5 44 SER B O 1
ATOM 2453 N N . LEU B 1 45 ? 6.879 16.781 18.453 1 95.62 45 LEU B N 1
ATOM 2454 C CA . LEU B 1 45 ? 7.977 17.656 18.078 1 95.62 45 LEU B CA 1
ATOM 2455 C C . LEU B 1 45 ? 8.891 17.938 19.266 1 95.62 45 LEU B C 1
ATOM 2457 O O . LEU B 1 45 ? 10.109 17.781 19.156 1 95.62 45 LEU B O 1
ATOM 2461 N N . ASN B 1 46 ? 8.375 18.266 20.375 1 93.25 46 ASN B N 1
ATOM 2462 C CA . ASN B 1 46 ? 9.172 18.719 21.516 1 93.25 46 ASN B CA 1
ATOM 2463 C C . ASN B 1 46 ? 9.984 17.594 22.125 1 93.25 46 ASN B C 1
ATOM 2465 O O . ASN B 1 46 ? 11.125 17.797 22.547 1 93.25 46 ASN B O 1
ATOM 2469 N N . ASP B 1 47 ? 9.391 16.406 22.172 1 92.5 47 ASP B N 1
ATOM 2470 C CA . ASP B 1 47 ? 10.133 15.305 22.766 1 92.5 47 ASP B CA 1
ATOM 2471 C C . ASP B 1 47 ? 10.852 14.492 21.688 1 92.5 47 ASP B C 1
ATOM 2473 O O . ASP B 1 47 ? 11.523 13.5 22 1 92.5 47 ASP B O 1
ATOM 2477 N N . LYS B 1 48 ? 10.758 14.906 20.453 1 95.31 48 LYS B N 1
ATOM 2478 C CA . LYS B 1 48 ? 11.445 14.297 19.312 1 95.31 48 LYS B CA 1
ATOM 2479 C C . LYS B 1 48 ? 11.203 12.789 19.266 1 95.31 48 LYS B C 1
ATOM 2481 O O . LYS B 1 48 ? 12.156 12.008 19.203 1 95.31 48 LYS B O 1
ATOM 2486 N N . THR B 1 49 ? 9.914 12.484 19.25 1 96.94 49 THR B N 1
ATOM 2487 C CA . THR B 1 49 ? 9.531 11.078 19.312 1 96.94 49 THR B CA 1
ATOM 2488 C C . THR B 1 49 ? 8.398 10.781 18.328 1 96.94 49 THR B C 1
ATOM 2490 O O . THR B 1 49 ? 7.578 11.656 18.047 1 96.94 49 THR B O 1
ATOM 2493 N N 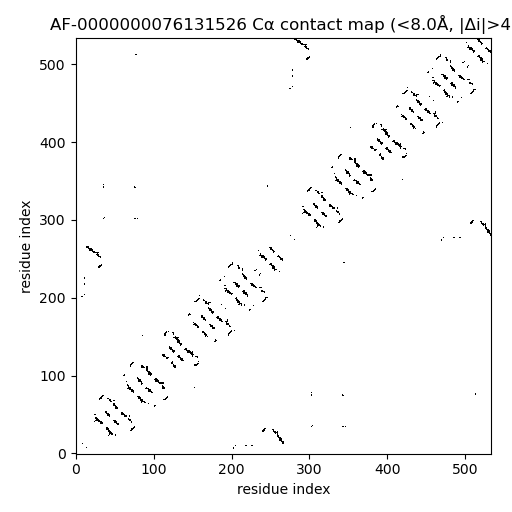. VAL B 1 50 ? 8.492 9.617 17.75 1 98 50 VAL B N 1
ATOM 2494 C CA . VAL B 1 50 ? 7.324 9.016 17.109 1 98 50 VAL B CA 1
ATOM 2495 C C . VAL B 1 50 ? 6.629 8.07 18.094 1 98 50 VAL B C 1
ATOM 2497 O O . VAL B 1 50 ? 7.262 7.188 18.672 1 98 50 VAL B O 1
ATOM 2500 N N . LYS B 1 51 ? 5.367 8.273 18.266 1 97.94 51 LYS B N 1
ATOM 2501 C CA . LYS B 1 51 ? 4.57 7.469 19.188 1 97.94 51 LYS B CA 1
ATOM 2502 C C . LYS B 1 51 ? 3.51 6.668 18.438 1 97.94 51 LYS B C 1
ATOM 2504 O O . LYS B 1 51 ? 2.766 7.215 17.625 1 97.94 51 LYS B O 1
ATOM 2509 N N . VAL B 1 52 ? 3.48 5.414 18.75 1 97.81 52 VAL B N 1
ATOM 2510 C CA . VAL B 1 52 ? 2.494 4.539 18.125 1 97.81 52 VAL B CA 1
ATOM 2511 C C . VAL B 1 52 ? 1.564 3.961 19.188 1 97.81 52 VAL B C 1
ATOM 2513 O O . VAL B 1 52 ? 2.025 3.438 20.203 1 97.81 52 VAL B O 1
ATOM 2516 N N . PHE B 1 53 ? 0.326 4.078 18.891 1 96.62 53 PHE B N 1
ATOM 2517 C CA . PHE B 1 53 ? -0.712 3.629 19.812 1 96.62 53 PHE B CA 1
ATOM 2518 C C . PHE B 1 53 ? -1.56 2.533 19.172 1 96.62 53 PHE B C 1
ATOM 2520 O O . PHE B 1 53 ? -1.713 2.49 17.953 1 96.62 53 PHE B O 1
ATOM 2527 N N . SER B 1 54 ? -2.074 1.711 20.031 1 92.44 54 SER B N 1
ATOM 2528 C CA . SER B 1 54 ? -3.088 0.774 19.547 1 92.44 54 SER B CA 1
ATOM 2529 C C . SER B 1 54 ? -4.375 1.498 19.172 1 92.44 54 SER B C 1
ATOM 2531 O O . SER B 1 54 ? -4.543 2.68 19.484 1 92.44 54 SER B O 1
ATOM 2533 N N . GLU B 1 55 ? -5.266 0.769 18.547 1 85.62 55 GLU B N 1
ATOM 2534 C CA . GLU B 1 55 ? -6.562 1.325 18.172 1 85.62 55 GLU B CA 1
ATOM 2535 C C . GLU B 1 55 ? -7.355 1.761 19.391 1 85.62 55 GLU B C 1
ATOM 2537 O O . GLU B 1 55 ? -8.227 2.629 19.297 1 85.62 55 GLU B O 1
ATOM 2542 N N . LYS B 1 56 ? -7.055 1.208 20.531 1 87.12 56 LYS B N 1
ATOM 2543 C CA . LYS B 1 56 ? -7.75 1.529 21.766 1 87.12 56 LYS B CA 1
ATOM 2544 C C . LYS B 1 56 ? -7.094 2.713 22.484 1 87.12 56 LYS B C 1
ATOM 2546 O O . LYS B 1 56 ? -7.582 3.172 23.516 1 87.12 56 LYS B O 1
ATOM 2551 N N . GLY B 1 57 ? -6.047 3.195 21.906 1 88.06 57 GLY B N 1
ATOM 2552 C CA . GLY B 1 57 ? -5.398 4.367 22.469 1 88.06 57 GLY B CA 1
ATOM 2553 C C . GLY B 1 57 ? -4.336 4.031 23.5 1 88.06 57 GLY B C 1
ATOM 2554 O O . GLY B 1 57 ? -3.934 4.887 24.297 1 88.06 57 GLY B O 1
ATOM 2555 N N . VAL B 1 58 ? -3.979 2.771 23.516 1 92.5 58 VAL B N 1
ATOM 2556 C CA . VAL B 1 58 ? -2.908 2.342 24.406 1 92.5 58 VAL B CA 1
ATOM 2557 C C . VAL B 1 58 ? -1.562 2.467 23.703 1 92.5 58 VAL B C 1
ATOM 2559 O O . VAL B 1 58 ? -1.423 2.07 22.547 1 92.5 58 VAL B O 1
ATOM 2562 N N . ASN B 1 59 ? -0.628 3.037 24.438 1 94 59 ASN B N 1
ATOM 2563 C CA . ASN B 1 59 ? 0.698 3.182 23.844 1 94 59 ASN B CA 1
ATOM 2564 C C . ASN B 1 59 ? 1.303 1.827 23.484 1 94 59 ASN B C 1
ATOM 2566 O O . ASN B 1 59 ? 1.381 0.934 24.328 1 94 59 ASN B O 1
ATOM 2570 N N . ASP B 1 60 ? 1.666 1.652 22.312 1 95.62 60 ASP B N 1
ATOM 2571 C CA . ASP B 1 60 ? 2.32 0.432 21.844 1 95.62 60 ASP B CA 1
ATOM 2572 C C . ASP B 1 60 ? 3.84 0.543 21.969 1 95.62 60 ASP B C 1
ATOM 2574 O O . ASP B 1 60 ? 4.465 -0.219 22.703 1 95.62 60 ASP B O 1
ATOM 2578 N N . PHE B 1 61 ? 4.445 1.51 21.25 1 97.12 61 PHE B N 1
ATOM 2579 C CA . PHE B 1 61 ? 5.871 1.776 21.375 1 97.12 61 PHE B CA 1
ATOM 2580 C C . PHE B 1 61 ? 6.199 3.199 20.938 1 97.12 61 PHE B C 1
ATOM 2582 O O . PHE B 1 61 ? 5.34 3.898 20.406 1 97.12 61 PHE B O 1
ATOM 2589 N N . GLU B 1 62 ? 7.402 3.605 21.219 1 97.81 62 GLU B N 1
ATOM 2590 C CA . GLU B 1 62 ? 7.918 4.914 20.828 1 97.81 62 GLU B CA 1
ATOM 2591 C C . GLU B 1 62 ? 9.328 4.805 20.25 1 97.81 62 GLU B C 1
ATOM 2593 O O . GLU B 1 62 ? 10.086 3.906 20.625 1 97.81 62 GLU B O 1
ATOM 2598 N N . VAL B 1 63 ? 9.602 5.613 19.328 1 98.19 63 VAL B N 1
ATOM 2599 C CA . VAL B 1 63 ? 10.938 5.695 18.75 1 98.19 63 VAL B CA 1
ATOM 2600 C C . VAL B 1 63 ? 11.469 7.121 18.859 1 98.19 63 VAL B C 1
ATOM 2602 O O . VAL B 1 63 ? 10.828 8.07 18.391 1 98.19 63 VAL B O 1
ATOM 2605 N N . LYS B 1 64 ? 12.578 7.332 19.5 1 97.38 64 LYS B N 1
ATOM 2606 C CA . LYS B 1 64 ? 13.234 8.633 19.547 1 97.38 64 LYS B CA 1
ATOM 2607 C C . LYS B 1 64 ? 13.859 8.977 18.188 1 97.38 64 LYS B C 1
ATOM 2609 O O . LYS B 1 64 ? 14.508 8.133 17.562 1 97.38 64 LYS B O 1
ATOM 2614 N N . ILE B 1 65 ? 13.656 10.141 17.797 1 95.38 65 ILE B N 1
ATOM 2615 C CA . ILE B 1 65 ? 14.133 10.625 16.5 1 95.38 65 ILE B CA 1
ATOM 2616 C C . ILE B 1 65 ? 15.258 11.633 16.719 1 95.38 65 ILE B C 1
ATOM 2618 O O . ILE B 1 65 ? 15.125 12.555 17.531 1 95.38 65 ILE B O 1
ATOM 2622 N N . PRO B 1 66 ? 16.375 11.484 15.977 1 93.19 66 PRO B N 1
ATOM 2623 C CA . PRO B 1 66 ? 17.516 12.367 16.188 1 93.19 66 PRO B CA 1
ATOM 2624 C C . PRO B 1 66 ? 17.297 13.773 15.633 1 93.19 66 PRO B C 1
ATOM 2626 O O . PRO B 1 66 ? 18.109 14.672 15.883 1 93.19 66 PRO B O 1
ATOM 2629 N N . CYS B 1 67 ? 16.281 14.016 14.945 1 93.81 67 CYS B N 1
ATOM 2630 C CA . CYS B 1 67 ? 15.93 15.32 14.398 1 93.81 67 CYS B CA 1
ATOM 2631 C C . CYS B 1 67 ? 14.57 15.781 14.914 1 93.81 67 CYS B C 1
ATOM 2633 O O . CYS B 1 67 ? 13.992 15.148 15.797 1 93.81 67 CYS B O 1
ATOM 2635 N N . ASN B 1 68 ? 14.211 16.969 14.445 1 95.31 68 ASN B N 1
ATOM 2636 C CA . ASN B 1 68 ? 12.875 17.469 14.75 1 95.31 68 ASN B CA 1
ATOM 2637 C C . ASN B 1 68 ? 11.828 16.859 13.82 1 95.31 68 ASN B C 1
ATOM 2639 O O . ASN B 1 68 ? 11.672 17.312 12.68 1 95.31 68 ASN B O 1
ATOM 2643 N N . PRO B 1 69 ? 11.102 15.891 14.305 1 96.75 69 PRO B N 1
ATOM 2644 C CA . PRO B 1 69 ? 10.102 15.289 13.414 1 96.75 69 PRO B CA 1
ATOM 2645 C C . PRO B 1 69 ? 8.969 16.25 13.062 1 96.75 69 PRO B C 1
ATOM 2647 O O . PRO B 1 69 ? 8.57 17.078 13.898 1 96.75 69 PRO B O 1
ATOM 2650 N N . PHE B 1 70 ? 8.477 16.188 11.891 1 97.56 70 PHE B N 1
ATOM 2651 C CA . PHE B 1 70 ? 7.363 17.031 11.492 1 97.56 70 PHE B CA 1
ATOM 2652 C C . PHE B 1 70 ? 6.176 16.188 11.039 1 97.56 70 PHE B C 1
ATOM 2654 O O . PHE B 1 70 ? 5.426 15.68 11.867 1 97.56 70 PHE B O 1
ATOM 2661 N N . ASP B 1 71 ? 6.07 15.781 9.773 1 98.62 71 ASP B N 1
ATOM 2662 C CA . ASP B 1 71 ? 4.949 14.992 9.281 1 98.62 71 ASP B CA 1
ATOM 2663 C C . ASP B 1 71 ? 5.336 13.516 9.148 1 98.62 71 ASP B C 1
ATOM 2665 O O . ASP B 1 71 ? 6.512 13.172 9.25 1 98.62 71 ASP B O 1
ATOM 2669 N N . ILE B 1 72 ? 4.344 12.664 9 1 98.81 72 ILE B N 1
ATOM 2670 C CA . ILE B 1 72 ? 4.559 11.227 9.047 1 98.81 72 ILE B CA 1
ATOM 2671 C C . ILE B 1 72 ? 3.617 10.531 8.062 1 98.81 72 ILE B C 1
ATOM 2673 O O . ILE B 1 72 ? 2.469 10.945 7.898 1 98.81 72 ILE B O 1
ATOM 2677 N N . VAL B 1 73 ? 4.105 9.484 7.418 1 98.44 73 VAL B N 1
ATOM 2678 C CA . VAL B 1 73 ? 3.27 8.688 6.52 1 98.44 73 VAL B CA 1
ATOM 2679 C C . VAL B 1 73 ? 3.615 7.211 6.664 1 98.44 73 VAL B C 1
ATOM 2681 O O . VAL B 1 73 ? 4.762 6.859 6.945 1 98.44 73 VAL B O 1
ATOM 2684 N N . TYR B 1 74 ? 2.596 6.422 6.496 1 96.69 74 TYR B N 1
ATOM 2685 C CA . TYR B 1 74 ? 2.713 4.977 6.621 1 96.69 74 TYR B CA 1
ATOM 2686 C C . TYR B 1 74 ? 2.879 4.324 5.254 1 96.69 74 TYR B C 1
ATOM 2688 O O . TYR B 1 74 ? 2.092 4.574 4.34 1 96.69 74 TYR B O 1
ATOM 2696 N N . ASN B 1 75 ? 3.957 3.512 5.105 1 93.88 75 ASN B N 1
ATOM 2697 C CA . ASN B 1 75 ? 4.145 2.631 3.957 1 93.88 75 ASN B CA 1
ATOM 2698 C C . ASN B 1 75 ? 3.748 1.194 4.281 1 93.88 75 ASN B C 1
ATOM 2700 O O . ASN B 1 75 ? 4.547 0.434 4.832 1 93.88 75 ASN B O 1
ATOM 2704 N N . CYS B 1 76 ? 2.656 0.827 3.865 1 88.06 76 CYS B N 1
ATOM 2705 C CA . CYS B 1 76 ? 2.115 -0.474 4.246 1 88.06 76 CYS B CA 1
ATOM 2706 C C . CYS B 1 76 ? 2.846 -1.6 3.521 1 88.06 76 CYS B C 1
ATOM 2708 O O . CYS B 1 76 ? 2.984 -2.699 4.059 1 88.06 76 CYS B O 1
ATOM 2710 N N . GLU B 1 77 ? 3.311 -1.354 2.346 1 83.25 77 GLU B N 1
ATOM 2711 C CA . GLU B 1 77 ? 4.004 -2.385 1.583 1 83.25 77 GLU B CA 1
ATOM 2712 C C . GLU B 1 77 ? 5.297 -2.809 2.275 1 83.25 77 GLU B C 1
ATOM 2714 O O . GLU B 1 77 ? 5.621 -3.996 2.326 1 83.25 77 GLU B O 1
ATOM 2719 N N . ASP B 1 78 ? 5.969 -1.879 2.779 1 87 78 ASP B N 1
ATOM 2720 C CA . ASP B 1 78 ? 7.25 -2.145 3.432 1 87 78 ASP B CA 1
ATOM 2721 C C . ASP B 1 78 ? 7.086 -2.24 4.945 1 87 78 ASP B C 1
ATOM 2723 O O . ASP B 1 78 ? 8.039 -2.566 5.66 1 87 78 ASP B O 1
ATOM 2727 N N . ASN B 1 79 ? 5.914 -1.977 5.41 1 89.62 79 ASN B N 1
ATOM 2728 C CA . ASN B 1 79 ? 5.625 -1.93 6.84 1 89.62 79 ASN B CA 1
ATOM 2729 C C . ASN B 1 79 ? 6.566 -0.974 7.57 1 89.62 79 ASN B C 1
ATOM 2731 O O . ASN B 1 79 ? 7.223 -1.36 8.539 1 89.62 79 ASN B O 1
ATOM 2735 N N . THR B 1 80 ? 6.613 0.235 7.059 1 95.12 80 THR B N 1
ATOM 2736 C CA . THR B 1 80 ? 7.484 1.264 7.617 1 95.12 80 THR B CA 1
ATOM 2737 C C . THR B 1 80 ? 6.742 2.59 7.75 1 95.12 80 THR B C 1
ATOM 2739 O O . THR B 1 80 ? 5.648 2.752 7.203 1 95.12 80 THR B O 1
ATOM 2742 N N . LEU B 1 81 ? 7.293 3.467 8.57 1 97.94 81 LEU B N 1
ATOM 2743 C CA . LEU B 1 81 ? 6.895 4.867 8.648 1 97.94 81 LEU B CA 1
ATOM 2744 C C . LEU B 1 81 ? 7.988 5.777 8.094 1 97.94 81 LEU B C 1
ATOM 2746 O O . LEU B 1 81 ? 9.172 5.539 8.328 1 97.94 81 LEU B O 1
ATOM 2750 N N . ALA B 1 82 ? 7.582 6.746 7.344 1 98.56 82 ALA B N 1
ATOM 2751 C CA . ALA B 1 82 ? 8.492 7.812 6.926 1 98.56 82 ALA B CA 1
ATOM 2752 C C . ALA B 1 82 ? 8.188 9.117 7.656 1 98.56 82 ALA B C 1
ATOM 2754 O O . ALA B 1 82 ? 7.027 9.531 7.73 1 98.56 82 ALA B O 1
ATOM 2755 N N . VAL B 1 83 ? 9.172 9.742 8.195 1 98.5 83 VAL B N 1
ATOM 2756 C CA . VAL B 1 83 ? 9.031 10.945 9.008 1 98.5 83 VAL B CA 1
ATOM 2757 C C . VAL B 1 83 ? 9.891 12.062 8.422 1 98.5 83 VAL B C 1
ATOM 2759 O O . VAL B 1 83 ? 11.102 11.898 8.258 1 98.5 83 VAL B O 1
ATOM 2762 N N . SER B 1 84 ? 9.281 13.172 8.133 1 98.12 84 SER B N 1
ATOM 2763 C CA . SER B 1 84 ? 10.047 14.328 7.688 1 98.12 84 SER B CA 1
ATOM 2764 C C . SER B 1 84 ? 10.695 15.062 8.859 1 98.12 84 SER B C 1
ATOM 2766 O O . SER B 1 84 ? 10.25 14.914 10 1 98.12 84 SER B O 1
ATOM 2768 N N . SER B 1 85 ? 11.734 15.898 8.68 1 92.56 85 SER B N 1
ATOM 2769 C CA . SER B 1 85 ? 12.57 16.406 9.758 1 92.56 85 SER B CA 1
ATOM 2770 C C . SER B 1 85 ? 12.328 17.891 10 1 92.56 85 SER B C 1
ATOM 2772 O O . SER B 1 85 ? 13.039 18.516 10.789 1 92.56 85 SER B O 1
ATOM 2774 N N . GLY B 1 86 ? 11.422 18.5 9.445 1 89.25 86 GLY B N 1
ATOM 2775 C CA . GLY B 1 86 ? 11.125 19.891 9.742 1 89.25 86 GLY B CA 1
ATOM 2776 C C . GLY B 1 86 ? 12.367 20.766 9.828 1 89.25 86 GLY B C 1
ATOM 2777 O O . GLY B 1 86 ? 13.273 20.641 9 1 89.25 86 GLY B O 1
ATOM 2778 N N . SER B 1 87 ? 12.297 21.656 10.867 1 84.5 87 SER B N 1
ATOM 2779 C CA . SER B 1 87 ? 13.391 22.594 11.086 1 84.5 87 SER B CA 1
ATOM 2780 C C . SER B 1 87 ? 14.516 21.953 11.898 1 84.5 87 SER B C 1
ATOM 2782 O O . SER B 1 87 ? 14.688 22.266 13.078 1 84.5 87 SER B O 1
ATOM 2784 N N . SER B 1 88 ? 15.133 20.969 11.344 1 82.19 88 SER B N 1
ATOM 2785 C CA . SER B 1 88 ? 16.219 20.266 12.016 1 82.19 88 SER B CA 1
ATOM 2786 C C . SER B 1 88 ? 17.578 20.625 11.398 1 82.19 88 SER B C 1
ATOM 2788 O O . SER B 1 88 ? 17.641 21.141 10.289 1 82.19 88 SER B O 1
ATOM 2790 N N . GLU B 1 89 ? 18.594 20.391 12.227 1 81.75 89 GLU B N 1
ATOM 2791 C CA . GLU B 1 89 ? 19.938 20.484 11.68 1 81.75 89 GLU B CA 1
ATOM 2792 C C . GLU B 1 89 ? 20.203 19.391 10.641 1 81.75 89 GLU B C 1
ATOM 2794 O O . GLU B 1 89 ? 20.781 19.656 9.594 1 81.75 89 GLU B O 1
ATOM 2799 N N . GLU B 1 90 ? 19.641 18.312 10.977 1 88.56 90 GLU B N 1
ATOM 2800 C CA . GLU B 1 90 ? 19.781 17.219 10.016 1 88.56 90 GLU B CA 1
ATOM 2801 C C . GLU B 1 90 ? 18.641 17.234 9.008 1 88.56 90 GLU B C 1
ATOM 2803 O O . GLU B 1 90 ? 17.469 17.141 9.383 1 88.56 90 GLU B O 1
ATOM 2808 N N . LEU B 1 91 ? 19 17.438 7.77 1 93.81 91 LEU B N 1
ATOM 2809 C CA . LEU B 1 91 ? 18.047 17.453 6.668 1 93.81 91 LEU B CA 1
ATOM 2810 C C . LEU B 1 91 ? 17.828 16.047 6.121 1 93.81 91 LEU B C 1
ATOM 2812 O O . LEU B 1 91 ? 18.672 15.523 5.383 1 93.81 91 LEU B O 1
ATOM 2816 N N . CYS B 1 92 ? 16.703 15.445 6.512 1 96.44 92 CYS B N 1
ATOM 2817 C CA . CYS B 1 92 ? 16.562 14.039 6.148 1 96.44 92 CYS B CA 1
ATOM 2818 C C . CYS B 1 92 ? 15.109 13.594 6.25 1 96.44 92 CYS B C 1
ATOM 2820 O O . CYS B 1 92 ? 14.242 14.375 6.648 1 96.44 92 CYS B O 1
ATOM 2822 N N . ILE B 1 93 ? 14.852 12.492 5.789 1 98.06 93 ILE B N 1
ATOM 2823 C CA . ILE B 1 93 ? 13.68 11.688 6.086 1 98.06 93 ILE B CA 1
ATOM 2824 C C . ILE B 1 93 ? 14.094 10.422 6.828 1 98.06 93 ILE B C 1
ATOM 2826 O O . ILE B 1 93 ? 15.023 9.727 6.402 1 98.06 93 ILE B O 1
ATOM 2830 N N . ILE B 1 94 ? 13.445 10.148 7.891 1 97.94 94 ILE B N 1
ATOM 2831 C CA . ILE B 1 94 ? 13.742 8.961 8.688 1 97.94 94 ILE B CA 1
ATOM 2832 C C . ILE B 1 94 ? 12.742 7.859 8.367 1 97.94 94 ILE B C 1
ATOM 2834 O O . ILE B 1 94 ? 11.531 8.102 8.336 1 97.94 94 ILE B O 1
ATOM 2838 N N . ILE B 1 95 ? 13.258 6.715 8.141 1 98 95 ILE B N 1
ATOM 2839 C CA . ILE B 1 95 ? 12.422 5.539 7.922 1 98 95 ILE B CA 1
ATOM 2840 C C . ILE B 1 95 ? 12.461 4.641 9.156 1 98 95 ILE B C 1
ATOM 2842 O O . ILE B 1 95 ? 13.531 4.246 9.609 1 98 95 ILE B O 1
ATOM 2846 N N . ILE B 1 96 ? 11.289 4.316 9.664 1 98.06 96 ILE B N 1
ATOM 2847 C CA . ILE B 1 96 ? 11.156 3.49 10.859 1 98.06 96 ILE B CA 1
ATOM 2848 C C . ILE B 1 96 ? 10.594 2.123 10.477 1 98.06 96 ILE B C 1
ATOM 2850 O O . ILE B 1 96 ? 9.578 2.031 9.781 1 98.06 96 ILE B O 1
ATOM 2854 N N . ASP B 1 97 ? 11.242 1.105 10.898 1 95.44 97 ASP B N 1
ATOM 2855 C CA . ASP B 1 97 ? 10.758 -0.263 10.75 1 95.44 97 ASP B CA 1
ATOM 2856 C C . ASP B 1 97 ? 9.727 -0.605 11.82 1 95.44 97 ASP B C 1
ATOM 2858 O O . ASP B 1 97 ? 10.047 -0.619 13.016 1 95.44 97 ASP B O 1
ATOM 2862 N N . LEU B 1 98 ? 8.562 -0.957 11.43 1 93.62 98 LEU B N 1
ATOM 2863 C CA . LEU B 1 98 ? 7.477 -1.156 12.383 1 93.62 98 LEU B CA 1
ATOM 2864 C C . LEU B 1 98 ? 7.586 -2.523 13.055 1 93.62 98 LEU B C 1
ATOM 2866 O O . LEU B 1 98 ? 7.066 -2.725 14.156 1 93.62 98 LEU B O 1
ATOM 2870 N N . LYS B 1 99 ? 8.156 -3.455 12.359 1 87.31 99 LYS B N 1
ATOM 2871 C CA . LYS B 1 99 ? 8.359 -4.77 12.961 1 87.31 99 LYS B CA 1
ATOM 2872 C C . LYS B 1 99 ? 9.43 -4.723 14.047 1 87.31 99 LYS B C 1
ATOM 2874 O O . LYS B 1 99 ? 9.219 -5.227 15.156 1 87.31 99 LYS B O 1
ATOM 2879 N N . ARG B 1 100 ? 10.562 -4.109 13.789 1 92.31 100 ARG B N 1
ATOM 2880 C CA . ARG B 1 100 ? 11.672 -4.02 14.734 1 92.31 100 ARG B CA 1
ATOM 2881 C C . ARG B 1 100 ? 11.492 -2.838 15.68 1 92.31 100 ARG B C 1
ATOM 2883 O O . ARG B 1 100 ? 12.18 -2.734 16.703 1 92.31 100 ARG B O 1
ATOM 2890 N N . LYS B 1 101 ? 10.57 -1.944 15.383 1 96.12 101 LYS B N 1
ATOM 2891 C CA . LYS B 1 101 ? 10.258 -0.766 16.188 1 96.12 101 LYS B CA 1
ATOM 2892 C C . LYS B 1 101 ? 11.5 0.105 16.391 1 96.12 101 LYS B C 1
ATOM 2894 O O . LYS B 1 101 ? 11.797 0.525 17.5 1 96.12 101 LYS B O 1
ATOM 2899 N N . GLN B 1 102 ? 12.211 0.296 15.305 1 97.62 102 GLN B N 1
ATOM 2900 C CA . GLN B 1 102 ? 13.422 1.107 15.336 1 97.62 102 GLN B CA 1
ATOM 2901 C C . GLN B 1 102 ? 13.648 1.801 13.992 1 97.62 102 GLN B C 1
ATOM 2903 O O . GLN B 1 102 ? 13 1.469 13 1 97.62 102 GLN B O 1
ATOM 2908 N N . ILE B 1 103 ? 14.57 2.762 14.039 1 97.81 103 ILE B N 1
ATOM 2909 C CA . ILE B 1 103 ? 14.945 3.436 12.805 1 97.81 103 ILE B CA 1
ATOM 2910 C C . ILE B 1 103 ? 15.641 2.447 11.867 1 97.81 103 ILE B C 1
ATOM 2912 O O . ILE B 1 103 ? 16.594 1.779 12.266 1 97.81 103 ILE B O 1
ATOM 2916 N N . LYS B 1 104 ? 15.133 2.328 10.711 1 96.44 104 LYS B N 1
ATOM 2917 C CA . LYS B 1 104 ? 15.672 1.445 9.68 1 96.44 104 LYS B CA 1
ATOM 2918 C C . LYS B 1 104 ? 16.766 2.146 8.875 1 96.44 104 LYS B C 1
ATOM 2920 O O . LYS B 1 104 ? 17.797 1.547 8.57 1 96.44 104 LYS B O 1
ATOM 2925 N N . LYS B 1 105 ? 16.516 3.387 8.508 1 96.06 105 LYS B N 1
ATOM 2926 C CA . LYS B 1 105 ? 17.469 4.156 7.73 1 96.06 105 LYS B CA 1
ATOM 2927 C C . LYS B 1 105 ? 17.094 5.633 7.695 1 96.06 105 LYS B C 1
ATOM 2929 O O . LYS B 1 105 ? 16 6.012 8.102 1 96.06 105 LYS B O 1
ATOM 2934 N N . THR B 1 106 ? 18.047 6.418 7.27 1 96.56 106 THR B N 1
ATOM 2935 C CA . THR B 1 106 ? 17.891 7.855 7.07 1 96.56 106 THR B CA 1
ATOM 2936 C C . THR B 1 106 ? 18.203 8.234 5.625 1 96.56 106 THR B C 1
ATOM 2938 O O . THR B 1 106 ? 19.219 7.812 5.07 1 96.56 106 THR B O 1
ATOM 2941 N N . ILE B 1 107 ? 17.328 8.93 5.012 1 97.12 107 ILE B N 1
ATOM 2942 C CA . ILE B 1 107 ? 17.562 9.461 3.67 1 97.12 107 ILE B CA 1
ATOM 2943 C C . ILE B 1 107 ? 17.984 10.922 3.754 1 97.12 107 ILE B C 1
ATOM 2945 O O . ILE B 1 107 ? 17.234 11.773 4.234 1 97.12 107 ILE B O 1
ATOM 2949 N N . SER B 1 108 ? 19.078 11.234 3.295 1 95.81 108 SER B N 1
ATOM 2950 C CA . SER B 1 108 ? 19.625 12.586 3.369 1 95.81 108 SER B CA 1
ATOM 2951 C C . SER B 1 108 ? 18.969 13.492 2.328 1 95.81 108 SER B C 1
ATOM 2953 O O . SER B 1 108 ? 18.75 13.086 1.187 1 95.81 108 SER B O 1
ATOM 2955 N N . LEU B 1 109 ? 18.688 14.672 2.754 1 96.06 109 LEU B N 1
ATOM 2956 C CA . LEU B 1 109 ? 18.109 15.688 1.874 1 96.06 109 LEU B CA 1
ATOM 2957 C C . LEU B 1 109 ? 19 16.938 1.839 1 96.06 109 LEU B C 1
ATOM 2959 O O . LEU B 1 109 ? 20 17 2.547 1 96.06 109 LEU B O 1
ATOM 2963 N N . ASP B 1 110 ? 18.594 17.875 0.954 1 92.62 110 ASP B N 1
ATOM 2964 C CA . ASP B 1 110 ? 19.344 19.125 0.841 1 92.62 110 ASP B CA 1
ATOM 2965 C C . ASP B 1 110 ? 18.5 20.312 1.307 1 92.62 110 ASP B C 1
ATOM 2967 O O . ASP B 1 110 ? 18.875 21.469 1.06 1 92.62 110 ASP B O 1
ATOM 2971 N N . SER B 1 111 ? 17.391 20.078 1.869 1 92 111 SER B N 1
ATOM 2972 C CA . SER B 1 111 ? 16.516 21.109 2.43 1 92 111 SER B CA 1
ATOM 2973 C C . SER B 1 111 ? 15.672 20.547 3.57 1 92 111 SER B C 1
ATOM 2975 O O . SER B 1 111 ? 15.562 19.344 3.734 1 92 111 SER B O 1
ATOM 2977 N N . PHE B 1 112 ? 15.117 21.562 4.344 1 94.44 112 PHE B N 1
ATOM 2978 C CA . PHE B 1 112 ? 14.086 21.156 5.289 1 94.44 112 PHE B CA 1
ATOM 2979 C C . PHE B 1 112 ? 12.938 20.453 4.57 1 94.44 112 PHE B C 1
ATOM 2981 O O . PHE B 1 112 ? 12.602 20.797 3.436 1 94.44 112 PHE B O 1
ATOM 2988 N N . SER B 1 113 ? 12.375 19.484 5.242 1 96.44 113 SER B N 1
ATOM 2989 C CA . SER B 1 113 ? 11.219 18.766 4.727 1 96.44 113 SER B CA 1
ATOM 2990 C C . SER B 1 113 ? 10.031 18.859 5.684 1 96.44 113 SER B C 1
ATOM 2992 O O . SER B 1 113 ? 10.203 18.734 6.898 1 96.44 113 SER B O 1
ATOM 2994 N N . TRP B 1 114 ? 8.883 19.094 5.117 1 97.5 114 TRP B N 1
ATOM 2995 C CA . TRP B 1 114 ? 7.691 19.328 5.93 1 97.5 114 TRP B CA 1
ATOM 2996 C C . TRP B 1 114 ? 6.625 18.281 5.66 1 97.5 114 TRP B C 1
ATOM 2998 O O . TRP B 1 114 ? 6.812 17.094 5.965 1 97.5 114 TRP B O 1
ATOM 3008 N N . GLY B 1 115 ? 5.484 18.656 5.043 1 98.5 115 GLY B N 1
ATOM 3009 C CA . GLY B 1 115 ? 4.477 17.656 4.707 1 98.5 115 GLY B CA 1
ATOM 3010 C C . GLY B 1 115 ? 5.008 16.531 3.848 1 98.5 115 GLY B C 1
ATOM 3011 O O . GLY B 1 115 ? 5.832 16.75 2.959 1 98.5 115 GLY B O 1
ATOM 3012 N N . ILE B 1 116 ? 4.551 15.328 4.133 1 98.69 116 ILE B N 1
ATOM 3013 C CA . ILE B 1 116 ? 5.027 14.156 3.41 1 98.69 116 ILE B CA 1
ATOM 3014 C C . ILE B 1 116 ? 3.861 13.203 3.154 1 98.69 116 ILE B C 1
ATOM 3016 O O . ILE B 1 116 ? 2.984 13.039 4.004 1 98.69 116 ILE B O 1
ATOM 3020 N N . VAL B 1 117 ? 3.854 12.594 1.992 1 98.31 117 VAL B N 1
ATOM 3021 C CA . VAL B 1 117 ? 2.842 11.609 1.622 1 98.31 117 VAL B CA 1
ATOM 3022 C C . VAL B 1 117 ? 3.473 10.516 0.763 1 98.31 117 VAL B C 1
ATOM 3024 O O . VAL B 1 117 ? 4.535 10.727 0.167 1 98.31 117 VAL B O 1
ATOM 3027 N N . LEU B 1 118 ? 2.912 9.383 0.834 1 96.19 118 LEU B N 1
ATOM 3028 C CA . LEU B 1 118 ? 3.365 8.258 0.023 1 96.19 118 LEU B CA 1
ATOM 3029 C C . LEU B 1 118 ? 2.482 8.086 -1.209 1 96.19 118 LEU B C 1
ATOM 3031 O O . LEU B 1 118 ? 1.255 8.133 -1.108 1 96.19 118 LEU B O 1
ATOM 3035 N N . ARG B 1 119 ? 3.123 7.984 -2.406 1 91.06 119 ARG B N 1
ATOM 3036 C CA . ARG B 1 119 ? 2.43 7.711 -3.66 1 91.06 119 ARG B CA 1
ATOM 3037 C C . ARG B 1 119 ? 3.232 6.754 -4.535 1 91.06 119 ARG B C 1
ATOM 3039 O O . ARG B 1 119 ? 4.312 7.105 -5.016 1 91.06 119 ARG B O 1
ATOM 3046 N N . ASP B 1 120 ? 2.67 5.523 -4.91 1 80.94 120 ASP B N 1
ATOM 3047 C CA . ASP B 1 120 ? 3.254 4.594 -5.871 1 80.94 120 ASP B CA 1
ATOM 3048 C C . ASP B 1 120 ? 4.742 4.395 -5.605 1 80.94 120 ASP B C 1
ATOM 3050 O O . ASP B 1 120 ? 5.57 4.562 -6.504 1 80.94 120 ASP B O 1
ATOM 3054 N N . ASN B 1 121 ? 5.184 4.137 -4.406 1 83.31 121 ASN B N 1
ATOM 3055 C CA . ASN B 1 121 ? 6.543 3.852 -3.967 1 83.31 121 ASN B CA 1
ATOM 3056 C C . ASN B 1 121 ? 7.418 5.102 -4.004 1 83.31 121 ASN B C 1
ATOM 3058 O O . ASN B 1 121 ? 8.641 5.004 -4.109 1 83.31 121 ASN B O 1
ATOM 3062 N N . HIS B 1 122 ? 6.82 6.266 -4.039 1 93 122 HIS B N 1
ATOM 3063 C CA . HIS B 1 122 ? 7.508 7.543 -3.904 1 93 122 HIS B CA 1
ATOM 3064 C C . HIS B 1 122 ? 7.059 8.281 -2.648 1 93 122 HIS B C 1
ATOM 3066 O O . HIS B 1 122 ? 5.883 8.234 -2.281 1 93 122 HIS B O 1
ATOM 3072 N N . LEU B 1 123 ? 8.016 8.938 -2.064 1 97.75 123 LEU B N 1
ATOM 3073 C CA . LEU B 1 123 ? 7.672 9.953 -1.07 1 97.75 123 LEU B CA 1
ATOM 3074 C C . LEU B 1 123 ? 7.613 11.336 -1.703 1 97.75 123 LEU B C 1
ATOM 3076 O O . LEU B 1 123 ? 8.562 11.773 -2.352 1 97.75 123 LEU B O 1
ATOM 3080 N N . ILE B 1 124 ? 6.5 11.953 -1.549 1 98 124 ILE B N 1
ATOM 3081 C CA . ILE B 1 124 ? 6.34 13.344 -1.973 1 98 124 ILE B CA 1
ATOM 3082 C C . ILE B 1 124 ? 6.34 14.258 -0.75 1 98 124 ILE B C 1
ATOM 3084 O O . ILE B 1 124 ? 5.648 13.984 0.236 1 98 124 ILE B O 1
ATOM 3088 N N . TYR B 1 125 ? 7.133 15.297 -0.813 1 98.06 125 TYR B N 1
ATOM 3089 C CA . TYR B 1 125 ? 7.242 16.172 0.354 1 98.06 125 TYR B CA 1
ATOM 3090 C C . TYR B 1 125 ? 7.414 17.625 -0.065 1 98.06 125 TYR B C 1
ATOM 3092 O O . TYR B 1 125 ? 7.824 17.906 -1.192 1 98.06 125 TYR B O 1
ATOM 3100 N N . SER B 1 126 ? 6.984 18.484 0.817 1 97.81 126 SER B N 1
ATOM 3101 C CA . SER B 1 126 ? 7.234 19.906 0.64 1 97.81 126 SER B CA 1
ATOM 3102 C C . SER B 1 126 ? 8.602 20.297 1.187 1 97.81 126 SER B C 1
ATOM 3104 O O . SER B 1 126 ? 8.883 20.109 2.373 1 97.81 126 SER B O 1
ATOM 3106 N N . GLY B 1 127 ? 9.445 20.828 0.313 1 95.25 127 GLY B N 1
ATOM 3107 C CA . GLY B 1 127 ? 10.766 21.297 0.718 1 95.25 127 GLY B CA 1
ATOM 3108 C C . GLY B 1 127 ? 10.844 22.797 0.908 1 95.25 127 GLY B C 1
ATOM 3109 O O . GLY B 1 127 ? 10.352 23.562 0.076 1 95.25 127 GLY B O 1
ATOM 3110 N N . SER B 1 128 ? 11.391 23.156 2.039 1 92 128 SER B N 1
ATOM 3111 C CA . SER B 1 128 ? 11.562 24.578 2.283 1 92 128 SER B CA 1
ATOM 3112 C C . SER B 1 128 ? 12.414 25.234 1.2 1 92 128 SER B C 1
ATOM 3114 O O . SER B 1 128 ? 13.547 24.797 0.957 1 92 128 SER B O 1
ATOM 3116 N N . ASN B 1 129 ? 11.844 26.203 0.516 1 91.38 129 ASN B N 1
ATOM 3117 C CA . ASN B 1 129 ? 12.477 26.969 -0.549 1 91.38 129 ASN B CA 1
ATOM 3118 C C . ASN B 1 129 ? 12.898 26.078 -1.711 1 91.38 129 ASN B C 1
ATOM 3120 O O . ASN B 1 129 ? 13.789 26.438 -2.488 1 91.38 129 ASN B O 1
ATOM 3124 N N . LYS B 1 130 ? 12.445 24.844 -1.84 1 92.25 130 LYS B N 1
ATOM 3125 C CA . LYS B 1 130 ? 12.797 23.906 -2.904 1 92.25 130 LYS B CA 1
ATOM 3126 C C . LYS B 1 130 ? 11.547 23.438 -3.656 1 92.25 130 LYS B C 1
ATOM 3128 O O . LYS B 1 130 ? 11.656 22.797 -4.695 1 92.25 130 LYS B O 1
ATOM 3133 N N . GLY B 1 131 ? 10.383 23.797 -3.107 1 96 131 GLY B N 1
ATOM 3134 C CA . GLY B 1 131 ? 9.148 23.391 -3.75 1 96 131 GLY B CA 1
ATOM 3135 C C . GLY B 1 131 ? 8.664 22.031 -3.279 1 96 131 GLY B C 1
ATOM 3136 O O . GLY B 1 131 ? 8.859 21.656 -2.119 1 96 131 GLY B O 1
ATOM 3137 N N . ILE B 1 132 ? 7.848 21.375 -4.125 1 97.94 132 ILE B N 1
ATOM 3138 C CA . ILE B 1 132 ? 7.379 20.016 -3.869 1 97.94 132 ILE B CA 1
ATOM 3139 C C . ILE B 1 132 ? 8.258 19.016 -4.621 1 97.94 132 ILE B C 1
ATOM 3141 O O . ILE B 1 132 ? 8.445 19.141 -5.836 1 97.94 132 ILE B O 1
ATOM 3145 N N . ARG B 1 133 ? 8.766 18.078 -3.863 1 97.44 133 ARG B N 1
ATOM 3146 C CA . ARG B 1 133 ? 9.727 17.125 -4.414 1 97.44 133 ARG B CA 1
ATOM 3147 C C . ARG B 1 133 ? 9.273 15.688 -4.176 1 97.44 133 ARG B C 1
ATOM 3149 O O . ARG B 1 133 ? 8.359 15.445 -3.391 1 97.44 133 ARG B O 1
ATOM 3156 N N . MET B 1 134 ? 9.914 14.82 -4.941 1 97.25 134 MET B N 1
ATOM 3157 C CA . MET B 1 134 ? 9.586 13.406 -4.809 1 97.25 134 MET B CA 1
ATOM 3158 C C . MET B 1 134 ? 10.859 12.562 -4.699 1 97.25 134 MET B C 1
ATOM 3160 O O . MET B 1 134 ? 11.852 12.836 -5.371 1 97.25 134 MET B O 1
ATOM 3164 N N . ILE B 1 135 ? 10.812 11.562 -3.857 1 97.25 135 ILE B N 1
ATOM 3165 C CA . ILE B 1 135 ? 11.891 10.594 -3.674 1 97.25 135 ILE B CA 1
ATOM 3166 C C . ILE B 1 135 ? 11.422 9.211 -4.141 1 97.25 135 ILE B C 1
ATOM 3168 O O . ILE B 1 135 ? 10.414 8.695 -3.658 1 97.25 135 ILE B O 1
ATOM 3172 N N . ASN B 1 136 ? 12.172 8.688 -5.07 1 92.75 136 ASN B N 1
ATOM 3173 C CA . ASN B 1 136 ? 11.961 7.289 -5.43 1 92.75 136 ASN B CA 1
ATOM 3174 C C . ASN B 1 136 ? 12.508 6.344 -4.367 1 92.75 136 ASN B C 1
ATOM 3176 O O . ASN B 1 136 ? 13.711 6.359 -4.078 1 92.75 136 ASN B O 1
ATOM 3180 N N . LEU B 1 137 ? 11.719 5.465 -3.85 1 91.12 137 LEU B N 1
ATOM 3181 C CA . LEU B 1 137 ? 12.125 4.676 -2.695 1 91.12 137 LEU B CA 1
ATOM 3182 C C . LEU B 1 137 ? 12.961 3.475 -3.129 1 91.12 137 LEU B C 1
ATOM 3184 O O . LEU B 1 137 ? 13.586 2.814 -2.293 1 91.12 137 LEU B O 1
ATOM 3188 N N . TYR B 1 138 ? 13.039 3.221 -4.395 1 81.75 138 TYR B N 1
ATOM 3189 C CA . TYR B 1 138 ? 13.875 2.133 -4.898 1 81.75 138 TYR B CA 1
ATOM 3190 C C . TYR B 1 138 ? 15.336 2.551 -4.957 1 81.75 138 TYR B C 1
ATOM 3192 O O . TYR B 1 138 ? 16.219 1.789 -4.566 1 81.75 138 TYR B O 1
ATOM 3200 N N . ASP B 1 139 ? 15.57 3.727 -5.477 1 85.56 139 ASP B N 1
ATOM 3201 C CA . ASP B 1 139 ? 16.953 4.129 -5.664 1 85.56 139 ASP B CA 1
ATOM 3202 C C . ASP B 1 139 ? 17.25 5.438 -4.934 1 85.56 139 ASP B C 1
ATOM 3204 O O . ASP B 1 139 ? 18.359 5.969 -5.027 1 85.56 139 ASP B O 1
ATOM 3208 N N . GLU B 1 140 ? 16.266 6.008 -4.27 1 91.69 140 GLU B N 1
ATOM 3209 C CA . GLU B 1 140 ? 16.344 7.215 -3.453 1 91.69 140 GLU B CA 1
ATOM 3210 C C . GLU B 1 140 ? 16.703 8.43 -4.301 1 91.69 140 GLU B C 1
ATOM 3212 O O . GLU B 1 140 ? 17.234 9.414 -3.785 1 91.69 140 GLU B O 1
ATOM 3217 N N . SER B 1 141 ? 16.484 8.344 -5.566 1 94 141 SER B N 1
ATOM 3218 C CA . SER B 1 141 ? 16.656 9.523 -6.41 1 94 141 SER B CA 1
ATOM 3219 C C . SER B 1 141 ? 15.586 10.57 -6.105 1 94 141 SER B C 1
ATOM 3221 O O . SER B 1 141 ? 14.445 10.227 -5.793 1 94 141 SER B O 1
ATOM 3223 N N . ILE B 1 142 ? 16.016 11.836 -6.168 1 95.69 142 ILE B N 1
ATOM 3224 C CA . ILE B 1 142 ? 15.117 12.953 -5.867 1 95.69 142 ILE B CA 1
ATOM 3225 C C . ILE B 1 142 ? 14.828 13.734 -7.145 1 95.69 142 ILE B C 1
ATOM 3227 O O . ILE B 1 142 ? 15.734 14.008 -7.938 1 95.69 142 ILE B O 1
ATOM 3231 N N . SER B 1 143 ? 13.602 14.031 -7.375 1 95.69 143 SER B N 1
ATOM 3232 C CA . SER B 1 143 ? 13.188 14.867 -8.5 1 95.69 143 SER B CA 1
ATOM 3233 C C . SER B 1 143 ? 12.219 15.953 -8.055 1 95.69 143 SER B C 1
ATOM 3235 O O . SER B 1 143 ? 11.609 15.852 -6.984 1 95.69 143 SER B O 1
ATOM 3237 N N . ASP B 1 144 ? 12.109 17.016 -8.828 1 96.19 144 ASP B N 1
ATOM 3238 C CA . ASP B 1 144 ? 11.219 18.141 -8.516 1 96.19 144 ASP B CA 1
ATOM 3239 C C . ASP B 1 144 ? 9.883 17.984 -9.234 1 96.19 144 ASP B C 1
ATOM 3241 O O . ASP B 1 144 ? 9.836 17.547 -10.391 1 96.19 144 ASP B O 1
ATOM 3245 N N . ILE B 1 145 ? 8.82 18.328 -8.602 1 96.38 145 ILE B N 1
ATOM 3246 C CA . ILE B 1 145 ? 7.5 18.406 -9.219 1 96.38 145 ILE B CA 1
ATOM 3247 C C . ILE B 1 145 ? 7.105 19.859 -9.414 1 96.38 145 ILE B C 1
ATOM 3249 O O . ILE B 1 145 ? 6.793 20.281 -10.531 1 96.38 145 ILE B O 1
ATOM 3253 N N . VAL B 1 146 ? 7.043 20.531 -8.32 1 95.56 146 VAL B N 1
ATOM 3254 C CA . VAL B 1 146 ? 6.836 21.984 -8.328 1 95.56 146 VAL B CA 1
ATOM 3255 C C . VAL B 1 146 ? 8.125 22.688 -7.914 1 95.56 146 VAL B C 1
ATOM 3257 O O . VAL B 1 146 ? 8.734 22.344 -6.895 1 95.56 146 VAL B O 1
ATOM 3260 N N . ARG B 1 147 ? 8.547 23.672 -8.602 1 92.12 147 ARG B N 1
ATOM 3261 C CA . ARG B 1 147 ? 9.844 24.297 -8.375 1 92.12 147 ARG B CA 1
ATOM 3262 C C . ARG B 1 147 ? 9.688 25.641 -7.664 1 92.12 147 ARG B C 1
ATOM 3264 O O . ARG B 1 147 ? 10.68 26.219 -7.215 1 92.12 147 ARG B O 1
ATOM 3271 N N . ASP B 1 148 ? 8.531 26.062 -7.484 1 88.75 148 ASP B N 1
ATOM 3272 C CA . ASP B 1 148 ? 8.312 27.297 -6.762 1 88.75 148 ASP B CA 1
ATOM 3273 C C . ASP B 1 148 ? 8.789 27.188 -5.316 1 88.75 148 ASP B C 1
ATOM 3275 O O . ASP B 1 148 ? 8.672 26.125 -4.695 1 88.75 148 ASP B O 1
ATOM 3279 N N . LYS B 1 149 ? 9.266 28.25 -4.855 1 87.56 149 LYS B N 1
ATOM 3280 C CA . LYS B 1 149 ? 9.695 28.25 -3.461 1 87.56 149 LYS B CA 1
ATOM 3281 C C . LYS B 1 149 ? 8.5 28.109 -2.521 1 87.56 149 LYS B C 1
ATOM 3283 O O . LYS B 1 149 ? 7.523 28.844 -2.623 1 87.56 149 LYS B O 1
ATOM 3288 N N . MET B 1 150 ? 8.586 27.188 -1.665 1 86.81 150 MET B N 1
ATOM 3289 C CA . MET B 1 150 ? 7.527 26.938 -0.688 1 86.81 150 MET B CA 1
ATOM 3290 C C . MET B 1 150 ? 7.949 27.406 0.7 1 86.81 150 MET B C 1
ATOM 3292 O O . MET B 1 150 ? 9.117 27.281 1.073 1 86.81 150 MET B O 1
ATOM 3296 N N . PRO B 1 151 ? 7 27.922 1.425 1 90.5 151 PRO B N 1
ATOM 3297 C CA . PRO B 1 151 ? 7.336 28.266 2.809 1 90.5 151 PRO B CA 1
ATOM 3298 C C . PRO B 1 151 ? 7.512 27.047 3.697 1 90.5 151 PRO B C 1
ATOM 3300 O O . PRO B 1 151 ? 7.504 25.906 3.203 1 90.5 151 PRO B O 1
ATOM 3303 N N . CYS B 1 152 ? 7.746 27.328 4.969 1 90.38 152 CYS B N 1
ATOM 3304 C CA . CYS B 1 152 ? 7.887 26.266 5.973 1 90.38 152 CYS B CA 1
ATOM 3305 C C . CYS B 1 152 ? 6.52 25.781 6.449 1 90.38 152 CYS B C 1
ATOM 3307 O O . CYS B 1 152 ? 5.52 26.484 6.297 1 90.38 152 CYS B O 1
ATOM 3309 N N . GLU B 1 153 ? 6.551 24.547 6.938 1 94.38 153 GLU B N 1
ATOM 3310 C CA . GLU B 1 153 ? 5.453 23.953 7.695 1 94.38 153 GLU B CA 1
ATOM 3311 C C . GLU B 1 153 ? 4.219 23.766 6.82 1 94.38 153 GLU B C 1
ATOM 3313 O O . GLU B 1 153 ? 3.094 24 7.262 1 94.38 153 GLU B O 1
ATOM 3318 N N . CYS B 1 154 ? 4.434 23.516 5.547 1 96.62 154 CYS B N 1
ATOM 3319 C CA . CYS B 1 154 ? 3.357 23.156 4.629 1 96.62 154 CYS B CA 1
ATOM 3320 C C . CYS B 1 154 ? 3.127 21.656 4.605 1 96.62 154 CYS B C 1
ATOM 3322 O O . CYS B 1 154 ? 4.062 20.875 4.801 1 96.62 154 CYS B O 1
ATOM 3324 N N . TYR B 1 155 ? 1.903 21.281 4.453 1 98.5 155 TYR B N 1
ATOM 3325 C CA . TYR B 1 155 ? 1.548 19.875 4.332 1 98.5 155 TYR B CA 1
ATOM 3326 C C . TYR B 1 155 ? 1.151 19.531 2.898 1 98.5 155 TYR B C 1
ATOM 3328 O O . TYR B 1 155 ? 0.846 20.422 2.105 1 98.5 155 TYR B O 1
ATOM 3336 N N . VAL B 1 156 ? 1.239 18.234 2.574 1 98.69 156 VAL B N 1
ATOM 3337 C CA . VAL B 1 156 ? 0.923 17.781 1.227 1 98.69 156 VAL B CA 1
ATOM 3338 C C . VAL B 1 156 ? 0.06 16.516 1.302 1 98.69 156 VAL B C 1
ATOM 3340 O O . VAL B 1 156 ? 0.148 15.75 2.266 1 98.69 156 VAL B O 1
ATOM 3343 N N . ALA B 1 157 ? -0.791 16.312 0.361 1 98.56 157 ALA B N 1
ATOM 3344 C CA . ALA B 1 157 ? -1.575 15.102 0.104 1 98.56 157 ALA B CA 1
ATOM 3345 C C . ALA B 1 157 ? -1.675 14.82 -1.393 1 98.56 157 ALA B C 1
ATOM 3347 O O . ALA B 1 157 ? -1.378 15.688 -2.215 1 98.56 157 ALA B O 1
ATOM 3348 N N . THR B 1 158 ? -1.954 13.641 -1.759 1 96.44 158 THR B N 1
ATOM 3349 C CA . THR B 1 158 ? -2.131 13.305 -3.168 1 96.44 158 THR B CA 1
ATOM 3350 C C . THR B 1 158 ? -3.418 12.508 -3.375 1 96.44 158 THR B C 1
ATOM 3352 O O . THR B 1 158 ? -3.881 11.82 -2.465 1 96.44 158 THR B O 1
ATOM 3355 N N . PHE B 1 159 ? -3.955 12.641 -4.5 1 93.44 159 PHE B N 1
ATOM 3356 C CA . PHE B 1 159 ? -5.082 11.852 -4.984 1 93.44 159 PHE B CA 1
ATOM 3357 C C . PHE B 1 159 ? -5.086 11.789 -6.504 1 93.44 159 PHE B C 1
ATOM 3359 O O . PHE B 1 159 ? -5.094 12.828 -7.172 1 93.44 159 PHE B O 1
ATOM 3366 N N . ARG B 1 160 ? -5.031 10.531 -7.02 1 87.38 160 ARG B N 1
ATOM 3367 C CA . ARG B 1 160 ? -4.93 10.328 -8.461 1 87.38 160 ARG B CA 1
ATOM 3368 C C . ARG B 1 160 ? -3.812 11.18 -9.055 1 87.38 160 ARG B C 1
ATOM 3370 O O . ARG B 1 160 ? -2.66 11.086 -8.625 1 87.38 160 ARG B O 1
ATOM 3377 N N . ASP B 1 161 ? -4.129 12.102 -9.977 1 88.56 161 ASP B N 1
ATOM 3378 C CA . ASP B 1 161 ? -3.088 12.859 -10.672 1 88.56 161 ASP B CA 1
ATOM 3379 C C . ASP B 1 161 ? -2.906 14.242 -10.055 1 88.56 161 ASP B C 1
ATOM 3381 O O . ASP B 1 161 ? -2.398 15.156 -10.703 1 88.56 161 ASP B O 1
ATOM 3385 N N . ASN B 1 162 ? -3.336 14.344 -8.773 1 96 162 ASN B N 1
ATOM 3386 C CA . ASN B 1 162 ? -3.271 15.656 -8.148 1 96 162 ASN B CA 1
ATOM 3387 C C . ASN B 1 162 ? -2.432 15.633 -6.879 1 96 162 ASN B C 1
ATOM 3389 O O . ASN B 1 162 ? -2.373 14.617 -6.188 1 96 162 ASN B O 1
ATOM 3393 N N . ILE B 1 163 ? -1.813 16.766 -6.617 1 97.69 163 ILE B N 1
ATOM 3394 C CA . ILE B 1 163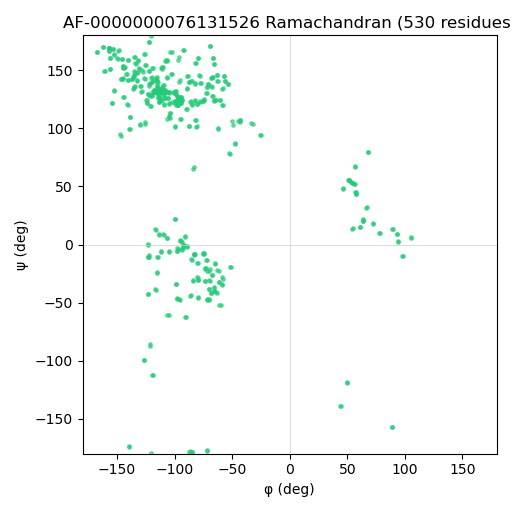 ? -1.123 17.062 -5.367 1 97.69 163 ILE B CA 1
ATOM 3395 C C . ILE B 1 163 ? -1.777 18.25 -4.688 1 97.69 163 ILE B C 1
ATOM 3397 O O . ILE B 1 163 ? -2.029 19.281 -5.328 1 97.69 163 ILE B O 1
ATOM 3401 N N . TYR B 1 164 ? -2.057 18.125 -3.43 1 98.69 164 TYR B N 1
ATOM 3402 C CA . TYR B 1 164 ? -2.648 19.203 -2.635 1 98.69 164 TYR B CA 1
ATOM 3403 C C . TYR B 1 164 ? -1.651 19.734 -1.613 1 98.69 164 TYR B C 1
ATOM 3405 O O . TYR B 1 164 ? -0.931 18.969 -0.977 1 98.69 164 TYR B O 1
ATOM 3413 N N . HIS B 1 165 ? -1.619 21 -1.555 1 98.44 165 HIS B N 1
ATOM 3414 C CA . HIS B 1 165 ? -0.613 21.688 -0.75 1 98.44 165 HIS B CA 1
ATOM 3415 C C . HIS B 1 165 ? -1.23 22.828 0.055 1 98.44 165 HIS B C 1
ATOM 3417 O O . HIS B 1 165 ? -2.066 23.578 -0.458 1 98.44 165 HIS B O 1
ATOM 3423 N N . THR B 1 166 ? -0.86 22.875 1.312 1 98.5 166 THR B N 1
ATOM 3424 C CA . THR B 1 166 ? -1.329 23.984 2.137 1 98.5 166 THR B CA 1
ATOM 3425 C C . THR B 1 166 ? -0.224 25.016 2.334 1 98.5 166 THR B C 1
ATOM 3427 O O . THR B 1 166 ? 0.957 24.672 2.391 1 98.5 166 THR B O 1
ATOM 3430 N N . ASN B 1 167 ? -0.579 26.203 2.42 1 97.06 167 ASN B N 1
ATOM 3431 C CA . ASN B 1 167 ? 0.278 27.328 2.771 1 97.06 167 ASN B CA 1
ATOM 3432 C C . ASN B 1 167 ? -0.345 28.188 3.869 1 97.06 167 ASN B C 1
ATOM 3434 O O . ASN B 1 167 ? -1.238 29 3.602 1 97.06 167 ASN B O 1
ATOM 3438 N N . GLN B 1 168 ? 0.145 28.031 5.043 1 95.69 168 GLN B N 1
ATOM 3439 C CA . GLN B 1 168 ? -0.454 28.703 6.184 1 95.69 168 GLN B CA 1
ATOM 3440 C C . GLN B 1 168 ? -0.207 30.219 6.121 1 95.69 168 GLN B C 1
ATOM 3442 O O . GLN B 1 168 ? -1.035 31 6.578 1 95.69 168 GLN B O 1
ATOM 3447 N N . SER B 1 169 ? 0.904 30.672 5.543 1 93.75 169 SER B N 1
ATOM 3448 C CA . SER B 1 169 ? 1.237 32.094 5.465 1 93.75 169 SER B CA 1
ATOM 3449 C C . SER B 1 169 ? 0.292 32.844 4.523 1 93.75 169 SER B C 1
ATOM 3451 O O . SER B 1 169 ? -0.144 33.938 4.824 1 93.75 169 SER B O 1
ATOM 3453 N N . SER B 1 170 ? 0.002 32.188 3.391 1 94.56 170 SER B N 1
ATOM 3454 C CA . SER B 1 170 ? -0.883 32.812 2.422 1 94.56 170 SER B CA 1
ATOM 3455 C C . SER B 1 170 ? -2.332 32.406 2.635 1 94.56 170 SER B C 1
ATOM 3457 O O . SER B 1 170 ? -3.234 32.875 1.951 1 94.56 170 SER B O 1
ATOM 3459 N N . HIS B 1 171 ? -2.604 31.516 3.588 1 96.88 171 HIS B N 1
ATOM 3460 C CA . HIS B 1 171 ? -3.934 31 3.902 1 96.88 171 HIS B CA 1
ATOM 3461 C C . HIS B 1 171 ? -4.574 30.359 2.684 1 96.88 171 HIS B C 1
ATOM 3463 O O . HIS B 1 171 ? -5.746 30.594 2.383 1 96.88 171 HIS B O 1
ATOM 3469 N N . THR B 1 172 ? -3.773 29.547 1.97 1 97.44 172 THR B N 1
ATOM 3470 C CA . THR B 1 172 ? -4.254 28.984 0.713 1 97.44 172 THR B CA 1
ATOM 3471 C C . THR B 1 172 ? -4.074 27.469 0.697 1 97.44 172 THR B C 1
ATOM 3473 O O . THR B 1 172 ? -3.213 26.922 1.397 1 97.44 172 THR B O 1
ATOM 3476 N N . VAL B 1 173 ? -4.945 26.828 -0.009 1 98.56 173 VAL B N 1
ATOM 3477 C CA . VAL B 1 173 ? -4.801 25.453 -0.469 1 98.56 173 VAL B CA 1
ATOM 3478 C C . VAL B 1 173 ? -4.652 25.422 -1.988 1 98.56 173 VAL B C 1
ATOM 3480 O O . VAL B 1 173 ? -5.465 26.016 -2.707 1 98.56 173 VAL B O 1
ATOM 3483 N N . THR B 1 174 ? -3.625 24.844 -2.471 1 98.38 174 THR B N 1
ATOM 3484 C CA . THR B 1 174 ? -3.385 24.781 -3.908 1 98.38 174 THR B CA 1
ATOM 3485 C C . THR B 1 174 ? -3.387 23.344 -4.402 1 98.38 174 THR B C 1
ATOM 3487 O O . THR B 1 174 ? -2.805 22.453 -3.766 1 98.38 174 THR B O 1
ATOM 3490 N N . CYS B 1 175 ? -4.094 23.078 -5.469 1 98.62 175 CYS B N 1
ATOM 3491 C CA . CYS B 1 175 ? -4.086 21.797 -6.168 1 98.62 175 CYS B CA 1
ATOM 3492 C C . CYS B 1 175 ? -3.209 21.859 -7.41 1 98.62 175 CYS B C 1
ATOM 3494 O O . CYS B 1 175 ? -3.414 22.719 -8.281 1 98.62 175 CYS B O 1
ATOM 3496 N N . TYR B 1 176 ? -2.221 20.984 -7.445 1 98.12 176 TYR B N 1
ATOM 3497 C CA . TYR B 1 176 ? -1.345 20.828 -8.602 1 98.12 176 TYR B CA 1
ATOM 3498 C C . TYR B 1 176 ? -1.601 19.5 -9.305 1 98.12 176 TYR B C 1
ATOM 3500 O O . TYR B 1 176 ? -2.033 18.531 -8.68 1 98.12 176 TYR B O 1
ATOM 3508 N N . ASN B 1 177 ? -1.327 19.484 -10.602 1 96.19 177 ASN B N 1
ATOM 3509 C CA . ASN B 1 177 ? -1.165 18.172 -11.211 1 96.19 177 ASN B CA 1
ATOM 3510 C C . ASN B 1 177 ? 0.258 17.641 -11.047 1 96.19 177 ASN B C 1
ATOM 3512 O O . ASN B 1 177 ? 1.097 18.297 -10.422 1 96.19 177 ASN B O 1
ATOM 3516 N N . LEU B 1 178 ? 0.496 16.484 -11.586 1 92.62 178 LEU B N 1
ATOM 3517 C CA . LEU B 1 178 ? 1.776 15.828 -11.352 1 92.62 178 LEU B CA 1
ATOM 3518 C C . LEU B 1 178 ? 2.885 16.484 -12.164 1 92.62 178 LEU B C 1
ATOM 3520 O O . LEU B 1 178 ? 4.066 16.219 -11.945 1 92.62 178 LEU B O 1
ATOM 3524 N N . ARG B 1 179 ? 2.553 17.375 -13.016 1 93.38 179 ARG B N 1
ATOM 3525 C CA . ARG B 1 179 ? 3.539 18.141 -13.781 1 93.38 179 ARG B CA 1
ATOM 3526 C C . ARG B 1 179 ? 3.859 19.469 -13.094 1 93.38 179 ARG B C 1
ATOM 3528 O O . ARG B 1 179 ? 4.688 20.234 -13.586 1 93.38 179 ARG B O 1
ATOM 3535 N N . GLY B 1 180 ? 3.158 19.734 -12.008 1 96.38 180 GLY B N 1
ATOM 3536 C CA . GLY B 1 180 ? 3.426 20.938 -11.227 1 96.38 180 GLY B CA 1
ATOM 3537 C C . GLY B 1 180 ? 2.566 22.109 -11.625 1 96.38 180 GLY B C 1
ATOM 3538 O O . GLY B 1 180 ? 2.814 23.25 -11.195 1 96.38 180 GLY B O 1
ATOM 3539 N N . GLU B 1 181 ? 1.625 21.859 -12.438 1 97.06 181 GLU B N 1
ATOM 3540 C CA . GLU B 1 181 ? 0.734 22.938 -12.867 1 97.06 181 GLU B CA 1
ATOM 3541 C C . GLU B 1 181 ? -0.433 23.094 -11.898 1 97.06 181 GLU B C 1
ATOM 3543 O O . GLU B 1 181 ? -1.018 22.109 -11.438 1 97.06 181 GLU B O 1
ATOM 3548 N N . ILE B 1 182 ? -0.733 24.359 -11.672 1 97.62 182 ILE B N 1
ATOM 3549 C CA . ILE B 1 182 ? -1.841 24.656 -10.773 1 97.62 182 ILE B CA 1
ATOM 3550 C C . ILE B 1 182 ? -3.166 24.312 -11.453 1 97.62 182 ILE B C 1
ATOM 3552 O O . ILE B 1 182 ? -3.41 24.734 -12.586 1 97.62 182 ILE B O 1
ATOM 3556 N N . GLN B 1 183 ? -3.996 23.578 -10.758 1 98 183 GLN B N 1
ATOM 3557 C CA . GLN B 1 183 ? -5.34 23.266 -11.227 1 98 183 GLN B CA 1
ATOM 3558 C C . GLN B 1 183 ? -6.371 24.203 -10.609 1 98 183 GLN B C 1
ATOM 3560 O O . GLN B 1 183 ? -7.262 24.703 -11.305 1 98 183 GLN B O 1
ATOM 3565 N N . TRP B 1 184 ? -6.324 24.438 -9.312 1 98 184 TRP B N 1
ATOM 3566 C CA . TRP B 1 184 ? -7.145 25.422 -8.617 1 98 184 TRP B CA 1
ATOM 3567 C C . TRP B 1 184 ? -6.488 25.859 -7.312 1 98 184 TRP B C 1
ATOM 3569 O O . TRP B 1 184 ? -5.539 25.234 -6.844 1 98 184 TRP B O 1
ATOM 3579 N N . LYS B 1 185 ? -6.934 26.984 -6.848 1 98.06 185 LYS B N 1
ATOM 3580 C CA . LYS B 1 185 ? -6.523 27.562 -5.566 1 98.06 185 LYS B CA 1
ATOM 3581 C C . LYS B 1 185 ? -7.734 27.938 -4.723 1 98.06 185 LYS B C 1
ATOM 3583 O O . LYS B 1 185 ? -8.695 28.531 -5.23 1 98.06 185 LYS B O 1
ATOM 3588 N N . PHE B 1 186 ? -7.676 27.516 -3.502 1 98.38 186 PHE B N 1
ATOM 3589 C CA . PHE B 1 186 ? -8.719 27.875 -2.545 1 98.38 186 PHE B CA 1
ATOM 3590 C C . PHE B 1 186 ? -8.18 28.859 -1.51 1 98.38 186 PHE B C 1
ATOM 3592 O O . PHE B 1 186 ? -7.18 28.594 -0.844 1 98.38 186 PHE B O 1
ATOM 3599 N N . LYS B 1 187 ? -8.781 29.969 -1.449 1 97.69 187 LYS B N 1
ATOM 3600 C CA . LYS B 1 187 ? -8.469 30.984 -0.457 1 97.69 187 LYS B CA 1
ATOM 3601 C C . LYS B 1 187 ? -9.742 31.625 0.087 1 97.69 187 LYS B C 1
ATOM 3603 O O . LYS B 1 187 ? -10.453 32.312 -0.641 1 97.69 187 LYS B O 1
ATOM 3608 N N . ASN B 1 188 ? -10.039 31.344 1.28 1 96.81 188 ASN B N 1
ATOM 3609 C CA . ASN B 1 188 ? -11.148 31.938 2.021 1 96.81 188 ASN B CA 1
ATOM 3610 C C . ASN B 1 188 ? -10.82 32.062 3.504 1 96.81 188 ASN B C 1
ATOM 3612 O O . ASN B 1 188 ? -11.133 31.188 4.305 1 96.81 188 ASN B O 1
ATOM 3616 N N . ASN B 1 189 ? -10.352 33.188 3.883 1 94.56 189 ASN B N 1
ATOM 3617 C CA . ASN B 1 189 ? -9.828 33.438 5.223 1 94.56 189 ASN B CA 1
ATOM 3618 C C . ASN B 1 189 ? -10.945 33.438 6.266 1 94.56 189 ASN B C 1
ATOM 3620 O O . ASN B 1 189 ? -10.688 33.25 7.461 1 94.56 189 ASN B O 1
ATOM 3624 N N . SER B 1 190 ? -12.133 33.688 5.77 1 95.31 190 SER B N 1
ATOM 3625 C CA . SER B 1 190 ? -13.25 33.719 6.707 1 95.31 190 SER B CA 1
ATOM 3626 C C . SER B 1 190 ? -13.609 32.312 7.188 1 95.31 190 SER B C 1
ATOM 3628 O O . SER B 1 190 ? -14.195 32.125 8.258 1 95.31 190 SER B O 1
ATOM 3630 N N . VAL B 1 191 ? -13.211 31.344 6.473 1 96.75 191 VAL B N 1
ATOM 3631 C CA . VAL B 1 191 ? -13.625 29.984 6.812 1 96.75 191 VAL B CA 1
ATOM 3632 C C . VAL B 1 191 ? -12.406 29.141 7.18 1 96.75 191 VAL B C 1
ATOM 3634 O O . VAL B 1 191 ? -12.477 28.297 8.078 1 96.75 191 VAL B O 1
ATOM 3637 N N . LEU B 1 192 ? -11.383 29.359 6.496 1 97.75 192 LEU B N 1
ATOM 3638 C CA . LEU B 1 192 ? -10.156 28.594 6.691 1 97.75 192 LEU B CA 1
ATOM 3639 C C . LEU B 1 192 ? -8.969 29.516 6.945 1 97.75 192 LEU B C 1
ATOM 3641 O O . LEU B 1 192 ? -8.438 30.109 6.012 1 97.75 192 LEU B O 1
ATOM 3645 N N . ASN B 1 193 ? -8.594 29.516 8.234 1 97.69 193 ASN B N 1
ATOM 3646 C CA . ASN B 1 193 ? -7.5 30.391 8.648 1 97.69 193 ASN B CA 1
ATOM 3647 C C . ASN B 1 193 ? -6.289 29.578 9.109 1 97.69 193 ASN B C 1
ATOM 3649 O O . ASN B 1 193 ? -6.406 28.734 10 1 97.69 193 ASN B O 1
ATOM 3653 N N . HIS B 1 194 ? -5.082 29.891 8.484 1 97.5 194 HIS B N 1
ATOM 3654 C CA . HIS B 1 194 ? -3.836 29.172 8.766 1 97.5 194 HIS B CA 1
ATOM 3655 C C . HIS B 1 194 ? -3.982 27.688 8.516 1 97.5 194 HIS B C 1
ATOM 3657 O O . HIS B 1 194 ? -3.836 26.875 9.438 1 97.5 194 HIS B O 1
ATOM 3663 N N . PRO B 1 195 ? -4.18 27.297 7.238 1 98.56 195 PRO B N 1
ATOM 3664 C CA . PRO B 1 195 ? -4.293 25.875 6.906 1 98.56 195 PRO B CA 1
ATOM 3665 C C . PRO B 1 195 ? -2.982 25.109 7.102 1 98.56 195 PRO B C 1
ATOM 3667 O O . PRO B 1 195 ? -1.911 25.625 6.77 1 98.56 195 PRO B O 1
ATOM 3670 N N . TYR B 1 196 ? -3.002 23.906 7.711 1 98.38 196 TYR B N 1
ATOM 3671 C CA . TYR B 1 196 ? -1.867 23.016 7.906 1 98.38 196 TYR B CA 1
ATOM 3672 C C . TYR B 1 196 ? -2.176 21.609 7.375 1 98.38 196 TYR B C 1
ATOM 3674 O O . TYR B 1 196 ? -2.256 21.406 6.16 1 98.38 196 TYR B O 1
ATOM 3682 N N . GLY B 1 197 ? -2.553 20.625 8.227 1 98.75 197 GLY B N 1
ATOM 3683 C CA . GLY B 1 197 ? -2.832 19.25 7.852 1 98.75 197 GLY B CA 1
ATOM 3684 C C . GLY B 1 197 ? -3.854 19.125 6.738 1 98.75 197 GLY B C 1
ATOM 3685 O O . GLY B 1 197 ? -4.84 19.875 6.711 1 98.75 197 GLY B O 1
ATOM 3686 N N . ILE B 1 198 ? -3.6 18.219 5.801 1 98.88 198 ILE B N 1
ATOM 3687 C CA . ILE B 1 198 ? -4.449 18.047 4.629 1 98.88 198 ILE B CA 1
ATOM 3688 C C . ILE B 1 198 ? -4.457 16.562 4.223 1 98.88 198 ILE B C 1
ATOM 3690 O O . ILE B 1 198 ? -3.447 15.875 4.352 1 98.88 198 ILE B O 1
ATOM 3694 N N . ASP B 1 199 ? -5.551 16.078 3.799 1 98.69 199 ASP B N 1
ATOM 3695 C CA . ASP B 1 199 ? -5.684 14.758 3.193 1 98.69 199 ASP B CA 1
ATOM 3696 C C . ASP B 1 199 ? -6.922 14.688 2.305 1 98.69 199 ASP B C 1
ATOM 3698 O O . ASP B 1 199 ? -7.711 15.633 2.248 1 98.69 199 ASP B O 1
ATOM 3702 N N . VAL B 1 200 ? -7.043 13.68 1.499 1 97 200 VAL B N 1
ATOM 3703 C CA . VAL B 1 200 ? -8.086 13.562 0.488 1 97 200 VAL B CA 1
ATOM 3704 C C . VAL B 1 200 ? -8.766 12.195 0.604 1 97 200 VAL B C 1
ATOM 3706 O O . VAL B 1 200 ? -8.102 11.18 0.803 1 97 200 VAL B O 1
ATOM 3709 N N . ASP B 1 201 ? -10.078 12.219 0.515 1 92.94 201 ASP B N 1
ATOM 3710 C CA . ASP B 1 201 ? -10.773 10.938 0.595 1 92.94 201 ASP B CA 1
ATOM 3711 C C . ASP B 1 201 ? -10.883 10.281 -0.779 1 92.94 201 ASP B C 1
ATOM 3713 O O . ASP B 1 201 ? -10.352 10.805 -1.763 1 92.94 201 ASP B O 1
ATOM 3717 N N . SER B 1 202 ? -11.516 9.141 -0.867 1 85.62 202 SER B N 1
ATOM 3718 C CA . SER B 1 202 ? -11.539 8.305 -2.062 1 85.62 202 SER B CA 1
ATOM 3719 C C . SER B 1 202 ? -12.398 8.93 -3.156 1 85.62 202 SER B C 1
ATOM 3721 O O . SER B 1 202 ? -12.367 8.492 -4.309 1 85.62 202 SER B O 1
ATOM 3723 N N . ASP B 1 203 ? -13.211 9.945 -2.822 1 86.81 203 ASP B N 1
ATOM 3724 C CA . ASP B 1 203 ? -14.055 10.633 -3.799 1 86.81 203 ASP B CA 1
ATOM 3725 C C . ASP B 1 203 ? -13.391 11.922 -4.285 1 86.81 203 ASP B C 1
ATOM 3727 O O . ASP B 1 203 ? -13.938 12.617 -5.148 1 86.81 203 ASP B O 1
ATOM 3731 N N . GLY B 1 204 ? -12.266 12.203 -3.703 1 92 204 GLY B N 1
ATOM 3732 C CA . GLY B 1 204 ? -11.523 13.391 -4.121 1 92 204 GLY B CA 1
ATOM 3733 C C . GLY B 1 204 ? -11.828 14.609 -3.273 1 92 204 GLY B C 1
ATOM 3734 O O . GLY B 1 204 ? -11.344 15.703 -3.562 1 92 204 GLY B O 1
ATOM 3735 N N . ASN B 1 205 ? -12.664 14.445 -2.254 1 95.75 205 ASN B N 1
ATOM 3736 C CA . ASN B 1 205 ? -12.898 15.562 -1.34 1 95.75 205 ASN B CA 1
ATOM 3737 C C . ASN B 1 205 ? -11.672 15.836 -0.468 1 95.75 205 ASN B C 1
ATOM 3739 O O . ASN B 1 205 ? -11.055 14.906 0.055 1 95.75 205 ASN B O 1
ATOM 3743 N N . VAL B 1 206 ? -11.383 17.125 -0.301 1 98.19 206 VAL B N 1
ATOM 3744 C CA . VAL B 1 206 ? -10.164 17.531 0.376 1 98.19 206 VAL B CA 1
ATOM 3745 C C . VAL B 1 206 ? -10.492 18.016 1.787 1 98.19 206 VAL B C 1
ATOM 3747 O O . VAL B 1 206 ? -11.297 18.922 1.964 1 98.19 206 VAL B O 1
ATOM 3750 N N . TYR B 1 207 ? -9.898 17.391 2.787 1 98.75 207 TYR B N 1
ATOM 3751 C CA . TYR B 1 207 ? -10.008 17.797 4.184 1 98.75 207 TYR B CA 1
ATOM 3752 C C . TYR B 1 207 ? -8.805 18.625 4.609 1 98.75 207 TYR B C 1
ATOM 3754 O O . TYR B 1 207 ? -7.656 18.203 4.43 1 98.75 207 TYR B O 1
ATOM 3762 N N . VAL B 1 208 ? -9.07 19.781 5.168 1 98.88 208 VAL B N 1
ATOM 3763 C CA . VAL B 1 208 ? -7.98 20.656 5.582 1 98.88 208 VAL B CA 1
ATOM 3764 C C . VAL B 1 208 ? -8.266 21.219 6.977 1 98.88 208 VAL B C 1
ATOM 3766 O O . VAL B 1 208 ? -9.375 21.672 7.254 1 98.88 208 VAL B O 1
ATOM 3769 N N . VAL B 1 209 ? -7.262 21.203 7.793 1 98.56 209 VAL B N 1
ATOM 3770 C CA . VAL B 1 209 ? -7.406 21.812 9.117 1 98.56 209 VAL B CA 1
ATOM 3771 C C . VAL B 1 209 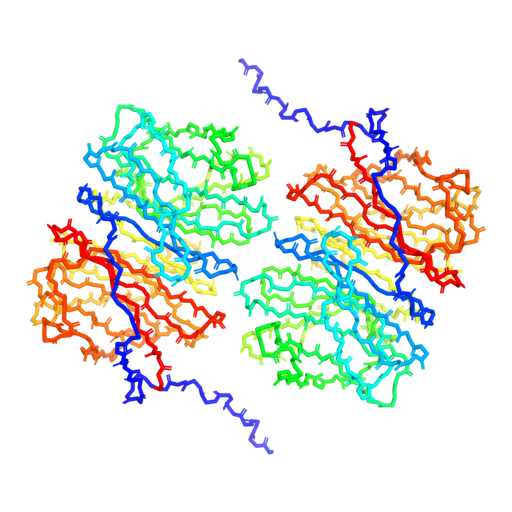? -7.125 23.312 9.039 1 98.56 209 VAL B C 1
ATOM 3773 O O . VAL B 1 209 ? -6.23 23.734 8.305 1 98.56 209 VAL B O 1
ATOM 3776 N N . GLY B 1 210 ? -7.906 24.078 9.773 1 98.44 210 GLY B N 1
ATOM 3777 C CA . GLY B 1 210 ? -7.582 25.453 10.102 1 98.44 210 GLY B CA 1
ATOM 3778 C C . GLY B 1 210 ? -7.121 25.641 11.539 1 98.44 210 GLY B C 1
ATOM 3779 O O . GLY B 1 210 ? -7.926 25.547 12.469 1 98.44 210 GLY B O 1
ATOM 3780 N N . LEU B 1 211 ? -5.836 25.922 11.656 1 97.88 211 LEU B N 1
ATOM 3781 C CA . LEU B 1 211 ? -5.277 26.062 12.992 1 97.88 211 LEU B CA 1
ATOM 3782 C C . LEU B 1 211 ? -5.973 27.172 13.773 1 97.88 211 LEU B C 1
ATOM 3784 O O . LEU B 1 211 ? -6.488 26.938 14.867 1 97.88 211 LEU B O 1
ATOM 3788 N N . SER B 1 212 ? -6.039 28.359 13.164 1 97.06 212 SER B N 1
ATOM 3789 C CA . SER B 1 212 ? -6.578 29.516 13.859 1 97.06 212 SER B CA 1
ATOM 3790 C C . SER B 1 212 ? -8.102 29.5 13.859 1 97.06 212 SER B C 1
ATOM 3792 O O . SER B 1 212 ? -8.734 30.016 14.781 1 97.06 212 SER B O 1
ATOM 3794 N N . SER B 1 213 ? -8.703 28.922 12.82 1 97.44 213 SER B N 1
ATOM 3795 C CA . SER B 1 213 ? -10.156 28.828 12.766 1 97.44 213 SER B CA 1
ATOM 3796 C C . SER B 1 213 ? -10.664 27.625 13.555 1 97.44 213 SER B C 1
ATOM 3798 O O . SER B 1 213 ? -11.867 27.484 13.773 1 97.44 213 SER B O 1
ATOM 3800 N N . ASN B 1 214 ? -9.781 26.766 14.023 1 97.94 214 ASN B N 1
ATOM 3801 C CA . ASN B 1 214 ? -10.102 25.609 14.836 1 97.94 214 ASN B CA 1
ATOM 3802 C C . ASN B 1 214 ? -11.172 24.734 14.172 1 97.94 214 ASN B C 1
ATOM 3804 O O . ASN B 1 214 ? -12.195 24.422 14.797 1 97.94 214 ASN B O 1
ATOM 3808 N N . ASN B 1 215 ? -10.938 24.359 12.992 1 98.62 215 ASN B N 1
ATOM 3809 C CA . ASN B 1 215 ? -11.93 23.609 12.242 1 98.62 215 ASN B CA 1
ATOM 3810 C C . ASN B 1 215 ? -11.289 22.719 11.18 1 98.62 215 ASN B C 1
ATOM 3812 O O . ASN B 1 215 ? -10.062 22.719 11.023 1 98.62 215 ASN B O 1
ATOM 3816 N N . VAL B 1 216 ? -12.047 21.844 10.609 1 98.75 216 VAL B N 1
ATOM 3817 C CA . VAL B 1 216 ? -11.742 21.125 9.367 1 98.75 216 VAL B CA 1
ATOM 3818 C C . VAL B 1 216 ? -12.703 21.562 8.273 1 98.75 216 VAL B C 1
ATOM 3820 O O . VAL B 1 216 ? -13.922 21.531 8.461 1 98.75 216 VAL B O 1
ATOM 3823 N N . VAL B 1 217 ? -12.172 22 7.227 1 98.62 217 VAL B N 1
ATOM 3824 C CA . VAL B 1 217 ? -12.953 22.422 6.066 1 98.62 217 VAL B CA 1
ATOM 3825 C C . VAL B 1 217 ? -12.828 21.359 4.961 1 98.62 217 VAL B C 1
ATOM 3827 O O . VAL B 1 217 ? -11.734 20.875 4.676 1 98.62 217 VAL B O 1
ATOM 3830 N N . LEU B 1 218 ? -13.977 21.031 4.477 1 98.12 218 LEU B N 1
ATOM 3831 C CA . LEU B 1 218 ? -14.078 20.141 3.316 1 98.12 218 LEU B CA 1
ATOM 3832 C C . LEU B 1 218 ? -14.172 20.953 2.027 1 98.12 218 LEU B C 1
ATOM 3834 O O . LEU B 1 218 ? -14.992 21.875 1.924 1 98.12 218 LEU B O 1
ATOM 3838 N N . ILE B 1 219 ? -13.258 20.656 1.088 1 98 219 ILE B N 1
ATOM 3839 C CA . ILE B 1 219 ? -13.266 21.297 -0.224 1 98 219 ILE B CA 1
ATOM 3840 C C . ILE B 1 219 ? -13.578 20.266 -1.301 1 98 219 ILE B C 1
ATOM 3842 O O . ILE B 1 219 ? -13.023 19.156 -1.292 1 98 219 ILE B O 1
ATOM 3846 N N . SER B 1 220 ? -14.477 20.609 -2.227 1 96.75 220 SER B N 1
ATOM 3847 C CA . SER B 1 220 ? -14.852 19.703 -3.303 1 96.75 220 SER B CA 1
ATOM 3848 C C . SER B 1 220 ? -13.688 19.453 -4.254 1 96.75 220 SER B C 1
ATOM 3850 O O . SER B 1 220 ? -12.742 20.25 -4.305 1 96.75 220 SER B O 1
ATOM 3852 N N . PRO B 1 221 ? -13.773 18.375 -5.02 1 94.56 221 PRO B N 1
ATOM 3853 C CA . PRO B 1 221 ? -12.656 18 -5.891 1 94.56 221 PRO B CA 1
ATOM 3854 C C . PRO B 1 221 ? -12.297 19.094 -6.895 1 94.56 221 PRO B C 1
ATOM 3856 O O . PRO B 1 221 ? -11.133 19.234 -7.277 1 94.56 221 PRO B O 1
ATOM 3859 N N . ASP B 1 222 ? -13.258 19.906 -7.273 1 94.5 222 ASP B N 1
ATOM 3860 C CA . ASP B 1 222 ? -13.008 20.938 -8.281 1 94.5 222 ASP B CA 1
ATOM 3861 C C . ASP B 1 222 ? -12.617 22.25 -7.637 1 94.5 222 ASP B C 1
ATOM 3863 O O . ASP B 1 222 ? -12.398 23.25 -8.328 1 94.5 222 ASP B O 1
ATOM 3867 N N . GLY B 1 223 ? -12.562 22.297 -6.273 1 96.62 223 GLY B N 1
ATOM 3868 C CA . GLY B 1 223 ? -12.133 23.469 -5.543 1 96.62 223 GLY B CA 1
ATOM 3869 C C . GLY B 1 223 ? -13.195 24.547 -5.457 1 96.62 223 GLY B C 1
ATOM 3870 O O . GLY B 1 223 ? -12.938 25.656 -4.977 1 96.62 223 GLY B O 1
ATOM 3871 N N . GLN B 1 224 ? -14.438 24.234 -5.855 1 95.06 224 GLN B N 1
ATOM 3872 C CA . GLN B 1 224 ? -15.438 25.281 -6.016 1 95.06 224 GLN B CA 1
ATOM 3873 C C . GLN B 1 224 ? -16.359 25.359 -4.801 1 95.06 224 GLN B C 1
ATOM 3875 O O . GLN B 1 224 ? -16.938 26.406 -4.512 1 95.06 224 GLN B O 1
ATOM 3880 N N . ARG B 1 225 ? -16.641 24.328 -4.199 1 96.12 225 ARG B N 1
ATOM 3881 C CA . ARG B 1 225 ? -17.516 24.266 -3.031 1 96.12 225 ARG B CA 1
ATOM 3882 C C . ARG B 1 225 ? -16.719 23.906 -1.776 1 96.12 225 ARG B C 1
ATOM 3884 O O . ARG B 1 225 ? -15.68 23.266 -1.858 1 96.12 225 ARG B O 1
ATOM 3891 N N . HIS B 1 226 ? -17.141 24.328 -0.696 1 97.5 226 HIS B N 1
ATOM 3892 C CA . HIS B 1 226 ? -16.516 24 0.583 1 97.5 226 HIS B CA 1
ATOM 3893 C C . HIS B 1 226 ? -17.562 23.891 1.688 1 97.5 226 HIS B C 1
ATOM 3895 O O . HIS B 1 226 ? -18.688 24.375 1.539 1 97.5 226 HIS B O 1
ATOM 3901 N N . ARG B 1 227 ? -17.219 23.219 2.752 1 97.38 227 ARG B N 1
ATOM 3902 C CA . ARG B 1 227 ? -18.062 23.047 3.926 1 97.38 227 ARG B CA 1
ATOM 3903 C C . ARG B 1 227 ? -17.219 22.844 5.184 1 97.38 227 ARG B C 1
ATOM 3905 O O . ARG B 1 227 ? -16.25 22.109 5.168 1 97.38 227 ARG B O 1
ATOM 3912 N N . GLU B 1 228 ? -17.609 23.609 6.191 1 97.5 228 GLU B N 1
ATOM 3913 C CA . GLU B 1 228 ? -17.031 23.312 7.504 1 97.5 228 GLU B CA 1
ATOM 3914 C C . GLU B 1 228 ? -17.656 22.062 8.117 1 97.5 228 GLU B C 1
ATOM 3916 O O . GLU B 1 228 ? -18.875 22.016 8.344 1 97.5 228 GLU B O 1
ATOM 3921 N N . VAL B 1 229 ? -16.797 21.078 8.445 1 97.88 229 VAL B N 1
ATOM 3922 C CA . VAL B 1 229 ? -17.391 19.797 8.852 1 97.88 229 VAL B CA 1
ATOM 3923 C C . VAL B 1 229 ? -17.047 19.516 10.312 1 97.88 229 VAL B C 1
ATOM 3925 O O . VAL B 1 229 ? -17.719 18.703 10.961 1 97.88 229 VAL B O 1
ATOM 3928 N N . LEU B 1 230 ? -16.016 20.047 10.852 1 98.5 230 LEU B N 1
ATOM 3929 C CA . LEU B 1 230 ? -15.664 19.984 12.266 1 98.5 230 LEU B CA 1
ATOM 3930 C C . LEU B 1 230 ? -15.305 21.359 12.797 1 98.5 230 LEU B C 1
ATOM 3932 O O . LEU B 1 230 ? -14.734 22.188 12.07 1 98.5 230 LEU B O 1
ATOM 3936 N N . THR B 1 231 ? -15.578 21.594 14.039 1 98.06 231 THR B N 1
ATOM 3937 C CA . THR B 1 231 ? -15.32 22.875 14.688 1 98.06 231 THR B CA 1
ATOM 3938 C C . THR B 1 231 ? -14.789 22.672 16.109 1 98.06 231 THR B C 1
ATOM 3940 O O . THR B 1 231 ? -14.531 21.531 16.516 1 98.06 231 THR B O 1
ATOM 3943 N N . ARG B 1 232 ? -14.656 23.781 16.781 1 96.69 232 ARG B N 1
ATOM 3944 C CA . ARG B 1 232 ? -14.219 23.734 18.172 1 96.69 232 ARG B CA 1
ATOM 3945 C C . ARG B 1 232 ? -15.172 22.906 19.016 1 96.69 232 ARG B C 1
ATOM 3947 O O . ARG B 1 232 ? -14.75 22.234 19.953 1 96.69 232 ARG B O 1
ATOM 3954 N N . SER B 1 233 ? -16.453 22.938 18.703 1 96.88 233 SER B N 1
ATOM 3955 C CA . SER B 1 233 ? -17.453 22.203 19.453 1 96.88 233 SER B CA 1
ATOM 3956 C C . SER B 1 233 ? -17.25 20.688 19.328 1 96.88 233 SER B C 1
ATOM 3958 O O . SER B 1 233 ? -17.766 19.922 20.141 1 96.88 233 SER B O 1
ATOM 3960 N N . ASP B 1 234 ? -16.484 20.312 18.375 1 97.25 234 ASP B N 1
ATOM 3961 C CA . ASP B 1 234 ? -16.219 18.891 18.156 1 97.25 234 ASP B CA 1
ATOM 3962 C C . ASP B 1 234 ? -14.922 18.469 18.844 1 97.25 234 ASP B C 1
ATOM 3964 O O . ASP B 1 234 ? -14.461 17.344 18.688 1 97.25 234 ASP B O 1
ATOM 3968 N N . GLY B 1 235 ? -14.289 19.359 19.578 1 96.25 235 GLY B N 1
ATOM 3969 C CA . GLY B 1 235 ? -13.086 19.031 20.328 1 96.25 235 GLY B CA 1
ATOM 3970 C C . GLY B 1 235 ? -11.82 19.578 19.688 1 96.25 235 GLY B C 1
ATOM 3971 O O . GLY B 1 235 ? -10.719 19.375 20.219 1 96.25 235 GLY B O 1
ATOM 3972 N N . LEU B 1 236 ? -11.953 20.344 18.641 1 97.62 236 LEU B N 1
ATOM 3973 C CA . LEU B 1 236 ? -10.773 20.875 17.969 1 97.62 236 LEU B CA 1
ATOM 3974 C C . LEU B 1 236 ? -10.242 22.109 18.672 1 97.62 236 LEU B C 1
ATOM 3976 O O . LEU B 1 236 ? -11.008 23.031 18.984 1 97.62 236 LEU B O 1
ATOM 3980 N N . PHE B 1 237 ? -9.016 22.078 19.031 1 97.19 237 PHE B N 1
ATOM 3981 C CA . PHE B 1 237 ? -8.297 23.172 19.656 1 97.19 237 PHE B CA 1
ATOM 3982 C C . PHE B 1 237 ? -6.879 23.266 19.094 1 97.19 237 PHE B C 1
ATOM 3984 O O . PHE B 1 237 ? -5.969 22.594 19.578 1 97.19 237 PHE B O 1
ATOM 3991 N N . ASN B 1 238 ? -6.707 24.203 18.156 1 97.25 238 ASN B N 1
ATOM 3992 C CA . ASN B 1 238 ? -5.457 24.328 17.406 1 97.25 238 ASN B CA 1
ATOM 3993 C C . ASN B 1 238 ? -5.09 23.016 16.703 1 97.25 238 ASN B C 1
ATOM 3995 O O . ASN B 1 238 ? -3.996 22.484 16.906 1 97.25 238 ASN B O 1
ATOM 3999 N N . PRO B 1 239 ? -6.035 22.469 15.945 1 98.12 239 PRO B N 1
ATOM 4000 C CA . PRO B 1 239 ? -5.688 21.266 15.18 1 98.12 239 PRO B CA 1
ATOM 4001 C C . PRO B 1 239 ? -4.586 21.516 14.156 1 98.12 239 PRO B C 1
ATOM 4003 O O . PRO B 1 239 ? -4.559 22.562 13.516 1 98.12 239 PRO B O 1
ATOM 4006 N N . LEU B 1 240 ? -3.697 20.625 13.992 1 98.25 240 LEU B N 1
ATOM 4007 C CA . LEU B 1 240 ? -2.561 20.875 13.109 1 98.25 240 LEU B CA 1
ATOM 4008 C C . LEU B 1 240 ? -2.471 19.828 12.016 1 98.25 240 LEU B C 1
ATOM 4010 O O . LEU B 1 240 ? -2.188 20.141 10.859 1 98.25 240 LEU B O 1
ATOM 4014 N N . SER B 1 241 ? -2.662 18.531 12.312 1 98.31 241 SER B N 1
ATOM 4015 C CA . SER B 1 241 ? -2.51 17.469 11.336 1 98.31 241 SER B CA 1
ATOM 4016 C C . SER B 1 241 ? -3.766 16.609 11.25 1 98.31 241 SER B C 1
ATOM 4018 O O . SER B 1 241 ? -4.562 16.562 12.195 1 98.31 241 SER B O 1
ATOM 4020 N N . LEU B 1 242 ? -3.965 15.977 10.102 1 98.56 242 LEU B N 1
ATOM 4021 C CA . LEU B 1 242 ? -5.078 15.039 9.969 1 98.56 242 LEU B CA 1
ATOM 4022 C C . LEU B 1 242 ? -4.742 13.93 8.977 1 98.56 242 LEU B C 1
ATOM 4024 O O . LEU B 1 242 ? -3.777 14.047 8.219 1 98.56 242 LEU B O 1
ATOM 4028 N N . TYR B 1 243 ? -5.438 12.859 9.047 1 98.5 243 TYR B N 1
ATOM 4029 C CA . TYR B 1 243 ? -5.27 11.672 8.219 1 98.5 243 TYR B CA 1
ATOM 4030 C C . TYR B 1 243 ? -6.613 11.023 7.922 1 98.5 243 TYR B C 1
ATOM 4032 O O . TYR B 1 243 ? -7.414 10.781 8.828 1 98.5 243 TYR B O 1
ATOM 4040 N N . PHE B 1 244 ? -6.867 10.805 6.645 1 97.38 244 PHE B N 1
ATOM 4041 C CA . PHE B 1 244 ? -8.055 10.078 6.219 1 97.38 244 PHE B CA 1
ATOM 4042 C C . PHE B 1 244 ? -7.746 8.602 6.012 1 97.38 244 PHE B C 1
ATOM 4044 O O . PHE B 1 244 ? -6.859 8.25 5.23 1 97.38 244 PHE B O 1
ATOM 4051 N N . SER B 1 245 ? -8.453 7.75 6.723 1 94 245 SER B N 1
ATOM 4052 C CA . SER B 1 245 ? -8.352 6.305 6.559 1 94 245 SER B CA 1
ATOM 4053 C C . SER B 1 245 ? -9.422 5.777 5.609 1 94 245 SER B C 1
ATOM 4055 O O . SER B 1 245 ? -10.594 5.688 5.977 1 94 245 SER B O 1
ATOM 4057 N N . GLN B 1 246 ? -9.016 5.402 4.465 1 87.62 246 GLN B N 1
ATOM 4058 C CA . GLN B 1 246 ? -9.953 4.836 3.5 1 87.62 246 GLN B CA 1
ATOM 4059 C C . GLN B 1 246 ? -10.5 3.5 3.99 1 87.62 246 GLN B C 1
ATOM 4061 O O . GLN B 1 246 ? -11.695 3.219 3.836 1 87.62 246 GLN B O 1
ATOM 4066 N N . ALA B 1 247 ? -9.633 2.719 4.574 1 82.75 247 ALA B N 1
ATOM 4067 C CA . ALA B 1 247 ? -9.992 1.375 5.016 1 82.75 247 ALA B CA 1
ATOM 4068 C C . ALA B 1 247 ? -11.102 1.422 6.062 1 82.75 247 ALA B C 1
ATOM 4070 O O . ALA B 1 247 ? -11.969 0.542 6.102 1 82.75 247 ALA B O 1
ATOM 4071 N N . ASN B 1 248 ? -11.102 2.461 6.852 1 87.44 248 ASN B N 1
ATOM 4072 C CA . ASN B 1 248 ? -12.039 2.52 7.965 1 87.44 248 ASN B CA 1
ATOM 4073 C C . ASN B 1 248 ? -13.094 3.604 7.758 1 87.44 248 ASN B C 1
ATOM 4075 O O . ASN B 1 248 ? -14.031 3.721 8.547 1 87.44 248 ASN B O 1
ATOM 4079 N N . ASN B 1 249 ? -12.93 4.359 6.715 1 89.81 249 ASN B N 1
ATOM 4080 C CA . ASN B 1 249 ? -13.773 5.531 6.492 1 89.81 249 ASN B CA 1
ATOM 4081 C C . ASN B 1 249 ? -13.812 6.434 7.723 1 89.81 249 ASN B C 1
ATOM 4083 O O . ASN B 1 249 ? -14.883 6.754 8.234 1 89.81 249 ASN B O 1
ATOM 4087 N N . GLN B 1 250 ? -12.656 6.816 8.148 1 95.31 250 GLN B N 1
ATOM 4088 C CA . GLN B 1 250 ? -12.469 7.625 9.352 1 95.31 250 GLN B CA 1
ATOM 4089 C C . GLN B 1 250 ? -11.492 8.773 9.094 1 95.31 250 GLN B C 1
ATOM 4091 O O . GLN B 1 250 ? -10.695 8.719 8.156 1 95.31 250 GLN B O 1
ATOM 4096 N N . LEU B 1 251 ? -11.625 9.781 9.883 1 98 251 LEU B N 1
ATOM 4097 C CA . LEU B 1 251 ? -10.719 10.922 9.875 1 98 251 LEU B CA 1
ATOM 4098 C C . LEU B 1 251 ? -10.07 11.109 11.242 1 98 251 LEU B C 1
ATOM 4100 O O . LEU B 1 251 ? -10.766 11.242 12.25 1 98 251 LEU B O 1
ATOM 4104 N N . LEU B 1 252 ? -8.766 11.016 11.266 1 98.25 252 LEU B N 1
ATOM 4105 C CA . LEU B 1 252 ? -7.984 11.32 12.461 1 98.25 252 LEU B CA 1
ATOM 4106 C C . LEU B 1 252 ? -7.512 12.773 12.445 1 98.25 252 LEU B C 1
ATOM 4108 O O . LEU B 1 252 ? -6.941 13.234 11.453 1 98.25 252 LEU B O 1
ATOM 4112 N N . VAL B 1 253 ? -7.82 13.539 13.469 1 98.69 253 VAL B N 1
ATOM 4113 C CA . VAL B 1 253 ? -7.387 14.922 13.594 1 98.69 253 VAL B CA 1
ATOM 4114 C C . VAL B 1 253 ? -6.609 15.109 14.898 1 98.69 253 VAL B C 1
ATOM 4116 O O . VAL B 1 253 ? -7.09 14.742 15.969 1 98.69 253 VAL B O 1
ATOM 4119 N N . ALA B 1 254 ? -5.449 15.688 14.82 1 98.31 254 ALA B N 1
ATOM 4120 C CA . ALA B 1 254 ? -4.609 15.859 16 1 98.31 254 ALA B CA 1
ATOM 4121 C C . ALA B 1 254 ? -4.453 17.344 16.359 1 98.31 254 ALA B C 1
ATOM 4123 O O . ALA B 1 254 ? -4.094 18.156 15.5 1 98.31 254 ALA B O 1
ATOM 4124 N N . ASN B 1 255 ? -4.742 17.641 17.594 1 97.75 255 ASN B N 1
ATOM 4125 C CA . ASN B 1 255 ? -4.453 18.969 18.125 1 97.75 255 ASN B CA 1
ATOM 4126 C C . ASN B 1 255 ? -2.979 19.125 18.484 1 97.75 255 ASN B C 1
ATOM 4128 O O . ASN B 1 255 ? -2.35 18.188 18.953 1 97.75 255 ASN B O 1
ATOM 4132 N N . VAL B 1 256 ? -2.465 20.297 18.297 1 95.25 256 VAL B N 1
ATOM 4133 C CA . VAL B 1 256 ? -1.033 20.484 18.5 1 95.25 256 VAL B CA 1
ATOM 4134 C C . VAL B 1 256 ? -0.746 20.734 19.984 1 95.25 256 VAL B C 1
ATOM 4136 O O . VAL B 1 256 ? 0.309 20.344 20.484 1 95.25 256 VAL B O 1
ATOM 4139 N N . ASN B 1 257 ? -1.586 21.328 20.797 1 88.06 257 ASN B N 1
ATOM 4140 C CA . ASN B 1 257 ? -1.177 21.844 22.094 1 88.06 257 ASN B CA 1
ATOM 4141 C C . ASN B 1 257 ? -1.864 21.109 23.234 1 88.06 257 ASN B C 1
ATOM 4143 O O . ASN B 1 257 ? -1.504 21.281 24.406 1 88.06 257 ASN B O 1
ATOM 4147 N N . ASN B 1 258 ? -2.883 20.266 23.047 1 88.69 258 ASN B N 1
ATOM 4148 C CA . ASN B 1 258 ? -3.557 19.688 24.203 1 88.69 258 ASN B CA 1
ATOM 4149 C C . ASN B 1 258 ? -3.395 18.172 24.25 1 88.69 258 ASN B C 1
ATOM 4151 O O . ASN B 1 258 ? -4.164 17.484 24.922 1 88.69 258 ASN B O 1
ATOM 4155 N N . ASN B 1 259 ? -2.561 17.609 23.516 1 89.69 259 ASN B N 1
ATOM 4156 C CA . ASN B 1 259 ? -2.17 16.203 23.531 1 89.69 259 ASN B CA 1
ATOM 4157 C C . ASN B 1 259 ? -3.342 15.297 23.172 1 89.69 259 ASN B C 1
ATOM 4159 O O . ASN B 1 259 ? -3.396 14.148 23.609 1 89.69 259 ASN B O 1
ATOM 4163 N N . LYS B 1 260 ? -4.273 15.922 22.5 1 95.44 260 LYS B N 1
ATOM 4164 C CA . LYS B 1 260 ? -5.434 15.125 22.125 1 95.44 260 LYS B CA 1
ATOM 4165 C C . LYS B 1 260 ? -5.547 14.977 20.609 1 95.44 260 LYS B C 1
ATOM 4167 O O . LYS B 1 260 ? -5.277 15.922 19.875 1 95.44 260 LYS B O 1
ATOM 4172 N N . ALA B 1 261 ? -5.844 13.82 20.219 1 97.44 261 ALA B N 1
ATOM 4173 C CA . ALA B 1 261 ? -6.266 13.523 18.844 1 97.44 261 ALA B CA 1
ATOM 4174 C C . ALA B 1 261 ? -7.66 12.906 18.828 1 97.44 261 ALA B C 1
ATOM 4176 O O . ALA B 1 261 ? -8.047 12.195 19.766 1 97.44 261 ALA B O 1
ATOM 4177 N N . HIS B 1 262 ? -8.414 13.234 17.859 1 98 262 HIS B N 1
ATOM 4178 C CA . HIS B 1 262 ? -9.797 12.773 17.75 1 98 262 HIS B CA 1
ATOM 4179 C C . HIS B 1 262 ? -10.008 11.961 16.484 1 98 262 HIS B C 1
ATOM 4181 O O . HIS B 1 262 ? -9.617 12.391 15.391 1 98 262 HIS B O 1
ATOM 4187 N N . LEU B 1 263 ? -10.547 10.828 16.672 1 97.56 263 LEU B N 1
ATOM 4188 C CA . LEU B 1 263 ? -10.93 9.961 15.562 1 97.56 263 LEU B CA 1
ATOM 4189 C C . LEU B 1 263 ? -12.422 10.07 15.281 1 97.56 263 LEU B C 1
ATOM 4191 O O . LEU B 1 263 ? -13.242 9.859 16.172 1 97.56 263 LEU B O 1
ATOM 4195 N N . PHE B 1 264 ? -12.75 10.422 14.016 1 98.06 264 PHE B N 1
ATOM 4196 C CA . PHE B 1 264 ? -14.141 10.602 13.617 1 98.06 264 PHE B CA 1
ATOM 4197 C C . PHE B 1 264 ? -14.547 9.562 12.586 1 98.06 264 PHE B C 1
ATOM 4199 O O . PHE B 1 264 ? -13.766 9.219 11.695 1 98.06 264 PHE B O 1
ATOM 4206 N N . ASN B 1 265 ? -15.727 9.039 12.68 1 96.56 265 ASN B N 1
ATOM 4207 C CA . ASN B 1 265 ? -16.344 8.258 11.609 1 96.56 265 ASN B CA 1
ATOM 4208 C C . ASN B 1 265 ? -16.984 9.156 10.555 1 96.56 265 ASN B C 1
ATOM 4210 O O . ASN B 1 265 ? -17.594 10.172 10.891 1 96.56 265 ASN B O 1
ATOM 4214 N N . ILE B 1 266 ? -16.797 8.789 9.359 1 94.31 266 ILE B N 1
ATOM 4215 C CA . ILE B 1 266 ? -17.484 9.492 8.273 1 94.31 266 ILE B CA 1
ATOM 4216 C C . ILE B 1 266 ? -18.75 8.727 7.887 1 94.31 266 ILE B C 1
ATOM 4218 O O . ILE B 1 266 ? -18.703 7.52 7.625 1 94.31 266 ILE B O 1
ATOM 4222 N N . VAL B 1 267 ? -19.859 9.273 7.98 1 85.62 267 VAL B N 1
ATOM 4223 C CA . VAL B 1 267 ? -21.156 8.633 7.754 1 85.62 267 VAL B CA 1
ATOM 4224 C C . VAL B 1 267 ? -21.891 9.359 6.633 1 85.62 267 VAL B C 1
ATOM 4226 O O . VAL B 1 267 ? -21.719 10.562 6.438 1 85.62 267 VAL B O 1
#

Secondary structure (DSSP, 8-state):
----------GGG--EEEEEEEE---SSEEEEEE-TTS-EEEEETTTTEEEEE-TTS-EEEEEE-SS----EEEETTTTEEEEE-BS-SS-EEEEEETTTTEEEEEEE-SS-EEEEEEETTEEEEEEBTTEEEEEETTT--EEEEE-S-B-SS--EEEETTEEEEEETTTTEEEEEETTS-EEEEE--TTT--SEEEEEE-TT--EEEEETTTTEEEEE-TTSS-EEEEE-GGGT-SSEEEEEEETTTTEEEEEESSSSEEEEEEE-/----------GGG--EEEEEEEE---SSEEEEEE-TTS-EEEEETTTTEEEEE-TTS-EEEEEE-SS----EEEETTTTEEEEE-BS-SS-EEEEEETTTTEEEEEEE-SS-EEEEEEETTEEEEEEBTTEEEEEETTT--EEEEE-S-B-SS--EEEETTEEEEEETTTTEEEEEETTS-EEEEE--TTT--SEEEEEE-TT--EEEEETTTTEEEEE-TTSS-EEEEE-GGGT-SSEEEEEEETTTTEEEEEESSSSEEEEEEE-

Radius of gyration: 23.52 Å; Cα contacts (8 Å, |Δi|>4): 1582; chains: 2; bounding box: 62×65×53 Å

InterPro domains:
  IPR010620 Seven Bladed Beta Propeller repeat [PF06739] (195-215)
  IPR011042 Six-bladed beta-propeller, TolB-like [G3DSA:2.120.10.30] (148-266)
  IPR015943 WD40/YVTN repeat-like-containing domain superfamily [G3DSA:2.130.10.10] (8-147)
  IPR050952 Tripartite Motif and NHL Repeat Containing E3 Ligases [PTHR24104] (36-262)

Foldseek 3Di:
DPDPDPPLPDPVQKAKDFDDKAQQVAAFWAEWEAAPQQKIWTQHQPQQKIWIAH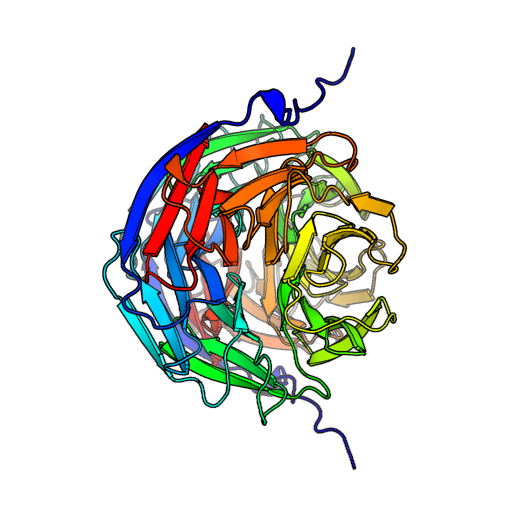NVRHTDDMEHHPAGWHYWEADHVQQWMWTFRFPTPFGWIWIAHPVVRYTPDIGGDDFGWHAWYDDPQKIWTQGAQQGIWIARNVVRDIDHQARGHAHGQKHWEDDDQWIWIAHQVQQKIFIAGSNRHTQDMAHDCVQAHRWHAWYAENSQWIWIARQVQQFIKIADNNRPDIDTHGHVVNVGHRWHYKYQDHVQQWIWIDHGHRSMITIIHID/DPDPDPPLPDPVQKAKDFDDKAQQVAAFWAEWEAAPQQKIWTAHQPQQKIWIAHNVRHTDDIEHHPAGWHYWEADHVQQWMWTFRFPTPFGWIWIAHPVVRYTPDIGGDDFGWHAWYDDPQKIWTQGAQQGIWIARNVVRDIDHQARGHAHGQKHWEDDDQWIWIAHQVQQKIFIAGSNRHTQDMAHDCVQAHRWHAWYAENSQWIWIARQVQQFIKIADNNRPDIDTHGHVVNVGHRWHYKYQDHVQQWIWIDHGHRSMITIIHID

Sequence (534 aa):
MMVPTVQLRSIENIKLTLHKTINTKGERIVGCCMLSDGRLAFTSLNDKTVKVFSEKGVNDFEVKIPCNPFDIVYNCEDNTLAVSSGSSEELCIIIIDLKRKQIKKTISLDSFSWGIVLRDNHLIYSGSNKGIRMINLYDESISDIVRDKMPCECYVATFRDNIYHTNQSSHTVTCYNLRGEIQWKFKNNSVLNHPYGIDVDSDGNVYVVGLSSNNVVLISPDGQRHREVLTRSDGLFNPLSLYFSQANNQLLVANVNNNKAHLFNIVMMVPTVQLRSIENIKLTLHKTINTKGERIVGCCMLSDGRLAFTSLNDKTVKVFSEKGVNDFEVKIPCNPFDIVYNCEDNTLAVSSGSSEELCIIIIDLKRKQIKKTISLDSFSWGIVLRDNHLIYSGSNKGIRMINLYDESISDIVRDKMPCECYVATFRDNIYHTNQSSHTVTCYNLRGEIQWKFKNNSVLNHPYGIDVDSDGNVYVVGLSSNNVVLISPDGQRHREVLTRSDGLFNPLSLYFSQANNQLLVANVNNNKAHLFNIV